Protein AF-A0AAD7W754-F1 (afdb_monomer_lite)

Radius of gyration: 32.71 Å; chains: 1; bounding box: 79×93×92 Å

pLDDT: mean 83.3, std 26.39, range [20.34, 98.81]

Secondary structure (DSSP, 8-state):
--------------------------------------------------------PPP--------TT---------------S-TTSSPPPSSS-S-S-EEE--PBPPPPP-PPPTT--EEETTEEEPPPHHHHHHHHHHHHTTTSGGGG-HHHHHHHHHHHHHHS-HHHHHH---GGGEE-HHHHHHHHHHHHHHHH--HHHHHHHHHHHHHHHHHHSEEEETTEEEEBS--BPPPPEE---SSS-TTTT-EEPPP-GGGPEEE--TTS-PPPPSTT---SEEE--TT--EEEEEE-TTT-PEEEEEB-TTSHHHHHHHHHHHHHHHHHHHHHHHHHHHHHHHTT-S-HHHHHHHHHHHHHHHH---------TTTS-----GGG-BGGGEEEEEEETTEEEEEEEEEE-GGG-EEEEEEE--HHHHHHHHHHSTT--TTSBTTTT--S--

Foldseek 3Di:
DDDDDDDDDDDDDDDDDDDDDDDDDDDDDDDDDDDDDDDDDDDDDDDDDDDDDDDDDDDDDDPDDPPPPDDDDDDDDDPPPPDDPDLVPDDDDPVLFLFPFKAAQAFAFDDDDDADDPVQFKFFQNHTDDFDSQLRVLLLQCLLCVVPPLNVDPLQVVQQLVQSLVSGDPVCNVRVPDPVRIDSPSSNVVVVVVSVVVVVDDPVVVVVVVVVVVVCCVRGQWMQTRNDTFGWAHRYDDAWHFDCAFDVWNRGNHTWDRDAQLQKEAETAPPYDDHDHDPPDHHVYYYHDRSDFFGMWGQIDQQRDIDGTGTDCPDPSNVVVVVVVVVVVVVCVVCVVVVLVVLVVLLPDPDLLSNLVSLLVVCCVPVVWDQFADDDPSSTPDAGTSQQDFQLQWDWDCDDPRAGTWIWGWTQHPSRNTDTDIDRDDPSSSVSLVVLCPPDDRGHGSNNNDHSDD

Structure (mmCIF, N/CA/C/O backbone):
data_AF-A0AAD7W754-F1
#
_entry.id   AF-A0AAD7W754-F1
#
loop_
_atom_site.group_PDB
_atom_site.id
_atom_site.type_symbol
_atom_site.label_atom_id
_atom_site.label_alt_id
_atom_site.label_comp_id
_atom_site.label_asym_id
_atom_site.label_entity_id
_atom_site.label_seq_id
_atom_site.pdbx_PDB_ins_code
_atom_site.Cartn_x
_atom_site.Cartn_y
_atom_site.Cartn_z
_atom_site.occupancy
_atom_site.B_iso_or_equiv
_atom_site.auth_seq_id
_atom_site.auth_comp_id
_atom_site.auth_asym_id
_atom_site.auth_atom_id
_atom_site.pdbx_PDB_model_num
ATOM 1 N N . MET A 1 1 ? 45.290 29.992 62.483 1.00 28.78 1 MET A N 1
ATOM 2 C CA . MET A 1 1 ? 46.307 30.294 61.450 1.00 28.78 1 MET A CA 1
ATOM 3 C C . MET A 1 1 ? 45.578 30.419 60.125 1.00 28.78 1 MET A C 1
ATOM 5 O O . MET A 1 1 ? 44.607 29.706 59.936 1.00 28.78 1 MET A O 1
ATOM 9 N N . ALA A 1 2 ? 45.945 31.436 59.351 1.00 30.83 2 ALA A N 1
ATOM 10 C CA . ALA A 1 2 ? 45.064 32.257 58.517 1.00 30.83 2 ALA A CA 1
ATOM 11 C C . ALA A 1 2 ? 44.615 31.664 57.162 1.00 30.83 2 ALA A C 1
ATOM 13 O O . ALA A 1 2 ? 45.115 30.624 56.741 1.00 30.83 2 ALA A O 1
ATOM 14 N N . SER A 1 3 ? 43.764 32.461 56.491 1.00 28.75 3 SER A N 1
ATOM 15 C CA . SER A 1 3 ? 43.175 32.383 55.133 1.00 28.75 3 SER A CA 1
ATOM 16 C C . SER A 1 3 ? 41.730 31.832 55.140 1.00 28.75 3 SER A C 1
ATOM 18 O O . SER A 1 3 ? 41.484 30.818 55.777 1.00 28.75 3 SER A O 1
ATOM 20 N N . GLU A 1 4 ? 40.686 32.467 54.584 1.00 31.64 4 GLU A N 1
ATOM 21 C CA . GLU A 1 4 ? 40.532 33.605 53.655 1.00 31.64 4 GLU A CA 1
ATOM 22 C C . GLU A 1 4 ? 39.222 34.390 53.964 1.00 31.64 4 GLU A C 1
ATOM 24 O O . GLU A 1 4 ? 38.226 33.811 54.392 1.00 31.64 4 GLU A O 1
ATOM 29 N N . HIS A 1 5 ? 39.233 35.709 53.736 1.00 32.03 5 HIS A N 1
ATOM 30 C CA . HIS A 1 5 ? 38.109 36.676 53.712 1.00 32.03 5 HIS A CA 1
ATOM 31 C C . HIS A 1 5 ? 38.142 37.328 52.307 1.00 32.03 5 HIS A C 1
ATOM 33 O O . HIS A 1 5 ? 39.212 37.336 51.703 1.00 32.03 5 HIS A O 1
ATOM 39 N N . SER A 1 6 ? 37.100 37.863 51.657 1.00 28.36 6 SER A N 1
ATOM 40 C CA . SER A 1 6 ? 35.977 38.755 52.040 1.00 28.36 6 SER A CA 1
ATOM 41 C C . SER A 1 6 ? 35.196 39.039 50.727 1.00 28.36 6 SER A C 1
ATOM 43 O O . SER A 1 6 ? 35.852 39.244 49.709 1.00 28.36 6 SER A O 1
ATOM 45 N N . ASP A 1 7 ? 33.875 38.857 50.605 1.00 31.48 7 ASP A N 1
ATOM 46 C CA . ASP A 1 7 ? 32.713 39.697 51.013 1.00 31.48 7 ASP A CA 1
ATOM 47 C C . ASP A 1 7 ? 32.201 40.725 49.948 1.00 31.48 7 ASP A C 1
ATOM 49 O O . ASP A 1 7 ? 32.975 41.132 49.081 1.00 31.48 7 ASP A O 1
ATOM 53 N N . PRO A 1 8 ? 30.886 41.086 49.951 1.00 52.41 8 PRO A N 1
ATOM 54 C CA . PRO A 1 8 ? 30.031 41.358 48.777 1.00 52.41 8 PRO A CA 1
ATOM 55 C C . PRO A 1 8 ? 29.173 42.659 48.954 1.00 52.41 8 PRO A C 1
ATOM 57 O O . PRO A 1 8 ? 29.642 43.595 49.593 1.00 52.41 8 PRO A O 1
ATOM 60 N N . SER A 1 9 ? 27.894 42.667 48.497 1.00 29.20 9 SER A N 1
ATOM 61 C CA . SER A 1 9 ? 26.749 43.561 48.885 1.00 29.20 9 SER A CA 1
ATOM 62 C C . SER A 1 9 ? 26.555 44.872 48.067 1.00 29.20 9 SER A C 1
ATOM 64 O O . SER A 1 9 ? 27.519 45.357 47.495 1.00 29.20 9 SER A O 1
ATOM 66 N N . GLU A 1 10 ? 25.385 45.526 47.895 1.00 30.89 10 GLU A N 1
ATOM 67 C CA . GLU A 1 10 ? 23.984 45.407 48.371 1.00 30.89 10 GLU A CA 1
ATOM 68 C C . GLU A 1 10 ? 23.071 46.461 47.643 1.00 30.89 10 GLU A C 1
ATOM 70 O O . GLU A 1 10 ? 23.612 47.459 47.182 1.00 30.89 10 GLU A O 1
ATOM 75 N N . LYS A 1 11 ? 21.729 46.229 47.587 1.00 30.34 11 LYS A N 1
ATOM 76 C CA . LYS A 1 11 ? 20.527 47.136 47.765 1.00 30.34 11 LYS A CA 1
ATOM 77 C C . LYS A 1 11 ? 20.462 48.556 47.106 1.00 30.34 11 LYS A C 1
ATOM 79 O O . LYS A 1 11 ? 21.480 49.166 46.857 1.00 30.34 11 LYS A O 1
ATOM 84 N N . GLU A 1 12 ? 19.349 49.258 46.818 1.00 29.12 12 GLU A N 1
ATOM 85 C CA . GLU A 1 12 ? 17.884 49.213 47.046 1.00 29.12 12 GLU A CA 1
ATOM 86 C C . GLU A 1 12 ? 17.192 50.399 46.286 1.00 29.12 12 GLU A C 1
ATOM 88 O O . GLU A 1 12 ? 17.876 51.293 45.798 1.00 29.12 12 GLU A O 1
ATOM 93 N N . HIS A 1 13 ? 15.843 50.442 46.326 1.00 30.73 13 HIS A N 1
ATOM 94 C CA . HIS A 1 13 ? 14.885 51.562 46.087 1.00 30.73 13 HIS A CA 1
ATOM 95 C C . HIS A 1 13 ? 14.537 51.981 44.635 1.00 30.73 13 HIS A C 1
ATOM 97 O O . HIS A 1 13 ? 15.421 52.242 43.834 1.00 30.73 13 HIS A O 1
ATOM 103 N N . ARG A 1 14 ? 13.284 51.939 44.129 1.00 28.69 14 ARG A N 1
ATOM 104 C CA . ARG A 1 14 ? 11.910 52.431 44.472 1.00 28.69 14 ARG A CA 1
ATOM 105 C C . ARG A 1 14 ? 11.545 53.810 43.877 1.00 28.69 14 ARG A C 1
ATOM 107 O O . ARG A 1 14 ? 12.174 54.808 44.189 1.00 28.69 14 ARG A O 1
ATOM 114 N N . ASP A 1 15 ? 10.416 53.775 43.159 1.00 30.27 15 ASP A N 1
ATOM 115 C CA . ASP A 1 15 ? 9.326 54.763 43.053 1.00 30.27 15 ASP A CA 1
ATOM 116 C C . ASP A 1 15 ? 9.286 55.868 41.969 1.00 30.27 15 ASP A C 1
ATOM 118 O O . ASP A 1 15 ? 10.107 56.775 41.924 1.00 30.27 15 ASP A O 1
ATOM 122 N N . GLN A 1 16 ? 8.162 55.783 41.222 1.00 27.72 16 GLN A N 1
ATOM 123 C CA . GLN A 1 16 ? 7.223 56.835 40.771 1.00 27.72 16 GLN A CA 1
ATOM 124 C C . GLN A 1 16 ? 7.671 57.846 39.702 1.00 27.72 16 GLN A C 1
ATOM 126 O O . GLN A 1 16 ? 8.817 58.250 39.640 1.00 27.72 16 GLN A O 1
ATOM 131 N N . GLU A 1 17 ? 6.820 58.449 38.872 1.00 27.89 17 GLU A N 1
ATOM 132 C CA . GLU A 1 17 ? 5.488 58.252 38.269 1.00 27.89 17 GLU A CA 1
ATOM 133 C C . GLU A 1 17 ? 5.251 59.592 37.521 1.00 27.89 17 GLU A C 1
ATOM 135 O O . GLU A 1 17 ? 5.686 60.628 38.017 1.00 27.89 17 GLU A O 1
ATOM 140 N N . ASN A 1 18 ? 4.479 59.604 36.421 1.00 26.38 18 ASN A N 1
ATOM 141 C CA . ASN A 1 18 ? 3.688 60.768 35.956 1.00 26.38 18 ASN A CA 1
ATOM 142 C C . ASN A 1 18 ? 4.430 62.030 35.401 1.00 26.38 18 ASN A C 1
ATOM 144 O O . ASN A 1 18 ? 5.461 62.445 35.892 1.00 26.38 18 ASN A O 1
ATOM 148 N N . VAL A 1 19 ? 3.965 62.812 34.411 1.00 26.48 19 VAL A N 1
ATOM 149 C CA . VAL A 1 19 ? 2.878 62.757 33.417 1.00 26.48 19 VAL A CA 1
ATOM 150 C C . VAL A 1 19 ? 2.969 64.040 32.544 1.00 26.48 19 VAL A C 1
ATOM 152 O O . VAL A 1 19 ? 3.369 65.087 33.039 1.00 26.48 19 VAL A O 1
ATOM 155 N N . LYS A 1 20 ? 2.466 63.964 31.296 1.00 25.84 20 LYS A N 1
ATOM 156 C CA . LYS A 1 20 ? 1.868 65.037 30.446 1.00 25.84 20 LYS A CA 1
ATOM 157 C C . LYS A 1 20 ? 2.718 66.081 29.673 1.00 25.84 20 LYS A C 1
ATOM 159 O O . LYS A 1 20 ? 3.341 66.957 30.248 1.00 25.84 20 LYS A O 1
ATOM 164 N N . GLN A 1 21 ? 2.354 66.128 28.372 1.00 25.88 21 GLN A N 1
ATOM 165 C CA . GLN A 1 21 ? 1.977 67.310 27.550 1.00 25.88 21 GLN A CA 1
ATOM 166 C C . GLN A 1 21 ? 3.129 68.203 27.031 1.00 25.88 21 GLN A C 1
ATOM 168 O O . GLN A 1 21 ? 4.098 68.414 27.729 1.00 25.88 21 GLN A O 1
ATOM 173 N N . LYS A 1 22 ? 3.109 68.815 25.833 1.00 25.50 22 LYS A N 1
ATOM 174 C CA . LYS A 1 22 ? 2.045 69.159 24.867 1.00 25.50 22 LYS A CA 1
ATOM 175 C C . LYS A 1 22 ? 2.683 69.831 23.622 1.00 25.50 22 LYS A C 1
ATOM 177 O O . LYS A 1 22 ? 3.711 70.471 23.782 1.00 25.50 22 LYS A O 1
ATOM 182 N N . TYR A 1 23 ? 1.949 69.822 22.494 1.00 25.02 23 TYR A N 1
ATOM 183 C CA . TYR A 1 23 ? 2.017 70.728 21.313 1.00 25.02 23 TYR A CA 1
ATOM 184 C C . TYR A 1 23 ? 3.307 70.714 20.457 1.00 25.02 23 TYR A C 1
ATOM 186 O O . TYR A 1 23 ? 4.399 70.598 20.976 1.00 25.02 23 TYR A O 1
ATOM 194 N N . GLY A 1 24 ? 3.299 70.846 19.128 1.00 23.23 24 GLY A N 1
ATOM 195 C CA . GLY A 1 24 ? 2.247 71.130 18.151 1.00 23.23 24 GLY A CA 1
ATOM 196 C C . GLY A 1 24 ? 2.844 71.915 16.967 1.00 23.23 24 GLY A C 1
ATOM 197 O O . GLY A 1 24 ? 3.435 72.954 17.200 1.00 23.23 24 GLY A O 1
ATOM 198 N N . MET A 1 25 ? 2.639 71.400 15.743 1.00 22.92 25 MET A N 1
ATOM 199 C CA . MET A 1 25 ? 2.654 72.058 14.414 1.00 22.92 25 MET A CA 1
ATOM 200 C C . MET A 1 25 ? 3.862 72.905 13.967 1.00 22.92 25 MET A C 1
ATOM 202 O O . MET A 1 25 ? 4.096 73.972 14.507 1.00 22.92 25 MET A O 1
ATOM 206 N N . ASP A 1 26 ? 4.431 72.560 12.801 1.00 25.80 26 ASP A N 1
ATOM 207 C CA . ASP A 1 26 ? 4.403 73.513 11.680 1.00 25.80 26 ASP A CA 1
ATOM 208 C C . ASP A 1 26 ? 4.514 72.863 10.289 1.00 25.80 26 ASP A C 1
ATOM 210 O O . ASP A 1 26 ? 5.130 71.814 10.100 1.00 25.80 26 ASP A O 1
ATOM 214 N N . ARG A 1 27 ? 3.823 73.476 9.321 1.00 24.89 27 ARG A N 1
ATOM 215 C CA . ARG A 1 27 ? 3.699 73.066 7.910 1.00 24.89 27 ARG A CA 1
ATOM 216 C C . ARG A 1 27 ? 4.703 73.846 7.060 1.00 24.89 27 ARG A C 1
ATOM 218 O O . ARG A 1 27 ? 4.808 75.043 7.261 1.00 24.89 27 ARG A O 1
ATOM 225 N N . HIS A 1 28 ? 5.247 73.248 5.995 1.00 29.14 28 HIS A N 1
ATOM 226 C CA . HIS A 1 28 ? 5.375 73.936 4.698 1.00 29.14 28 HIS A CA 1
ATOM 227 C C . HIS A 1 28 ? 5.599 72.957 3.526 1.00 29.14 28 HIS A C 1
ATOM 229 O O . HIS A 1 28 ? 6.375 72.011 3.614 1.00 29.14 28 HIS A O 1
ATOM 235 N N . LYS A 1 29 ? 4.856 73.201 2.437 1.00 25.58 29 LYS A N 1
ATOM 236 C CA . LYS A 1 29 ? 4.957 72.592 1.095 1.00 25.58 29 LYS A CA 1
ATOM 237 C C . LYS A 1 29 ? 6.200 73.130 0.364 1.00 25.58 29 LYS A C 1
ATOM 239 O O . LYS A 1 29 ? 6.447 74.323 0.495 1.00 25.58 29 LYS A O 1
ATOM 244 N N . ASP A 1 30 ? 6.883 72.338 -0.472 1.00 27.11 30 ASP A N 1
ATOM 245 C CA . ASP A 1 30 ? 6.659 72.289 -1.935 1.00 27.11 30 ASP A CA 1
ATOM 246 C C . ASP A 1 30 ? 7.651 71.364 -2.692 1.00 27.11 30 ASP A C 1
ATOM 248 O O . ASP A 1 30 ? 8.813 71.243 -2.319 1.00 27.11 30 ASP A O 1
ATOM 252 N N . LYS A 1 31 ? 7.163 70.825 -3.822 1.00 25.47 31 LYS A N 1
ATOM 253 C CA . LYS A 1 31 ? 7.868 70.381 -5.053 1.00 25.47 31 LYS A CA 1
ATOM 254 C C . LYS A 1 31 ? 8.676 69.059 -5.137 1.00 25.47 31 LYS A C 1
ATOM 256 O O . LYS A 1 31 ? 9.859 68.977 -4.848 1.00 25.47 31 LYS A O 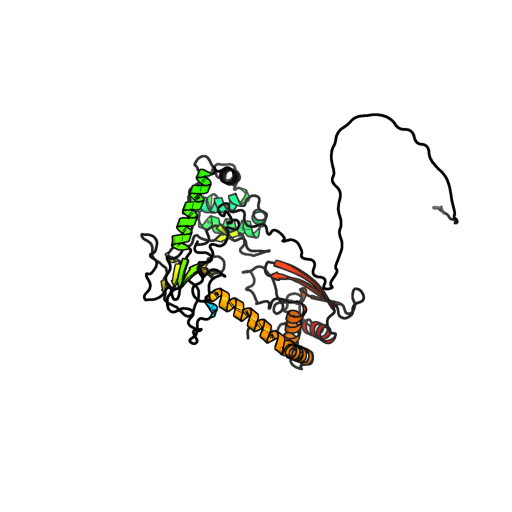1
ATOM 261 N N . ASP A 1 32 ? 8.009 68.130 -5.834 1.00 27.14 32 ASP A N 1
ATOM 262 C CA . ASP A 1 32 ? 8.415 67.457 -7.087 1.00 27.14 32 ASP A CA 1
ATOM 263 C C . ASP A 1 32 ? 9.186 66.114 -7.112 1.00 27.14 32 ASP A C 1
ATOM 265 O O . ASP A 1 32 ? 10.299 65.964 -6.624 1.00 27.14 32 ASP A O 1
ATOM 269 N N . LYS A 1 33 ? 8.592 65.203 -7.909 1.00 26.17 33 LYS A N 1
ATOM 270 C CA . LYS A 1 33 ? 9.151 64.051 -8.653 1.00 26.17 33 LYS A CA 1
ATOM 271 C C . LYS A 1 33 ? 9.626 62.802 -7.887 1.00 26.17 33 LYS A C 1
ATOM 273 O O . LYS A 1 33 ? 10.793 62.688 -7.536 1.00 26.17 33 LYS A O 1
ATOM 278 N N . ARG A 1 34 ? 8.796 61.743 -7.918 1.00 27.66 34 ARG A N 1
ATOM 279 C CA . ARG A 1 34 ? 9.087 60.461 -8.619 1.00 27.66 34 ARG A CA 1
ATOM 280 C C . ARG A 1 34 ? 7.912 59.469 -8.517 1.00 27.66 34 ARG A C 1
ATOM 282 O O . ARG A 1 34 ? 7.391 59.219 -7.438 1.00 27.66 34 ARG A O 1
ATOM 289 N N . LYS A 1 35 ? 7.513 58.936 -9.679 1.00 25.88 35 LYS A N 1
ATOM 290 C CA . LYS A 1 35 ? 6.505 57.881 -9.906 1.00 25.88 35 LYS A CA 1
ATOM 291 C C . LYS A 1 35 ? 6.953 56.563 -9.260 1.00 25.88 35 LYS A C 1
ATOM 293 O O . LYS A 1 35 ? 8.086 56.149 -9.471 1.00 25.88 35 LYS A O 1
ATOM 298 N N . GLU A 1 36 ? 6.155 56.059 -8.321 1.00 25.77 36 GLU A N 1
ATOM 299 C CA . GLU A 1 36 ? 5.242 54.898 -8.429 1.00 25.77 36 GLU A CA 1
ATOM 300 C C . GLU A 1 36 ? 5.911 53.511 -8.372 1.00 25.77 36 GLU A C 1
ATOM 302 O O . GLU A 1 36 ? 6.136 52.873 -9.394 1.00 25.77 36 GLU A O 1
ATOM 307 N N . GLU A 1 37 ? 6.059 52.994 -7.147 1.00 24.06 37 GLU A N 1
ATOM 308 C CA . GLU A 1 37 ? 5.815 51.581 -6.828 1.00 24.06 37 GLU A CA 1
ATOM 309 C C . GLU A 1 37 ? 4.551 51.516 -5.953 1.00 24.06 37 GLU A C 1
ATOM 311 O O . GLU A 1 37 ? 4.527 51.982 -4.813 1.00 24.06 37 GLU A O 1
ATOM 316 N N . LYS A 1 38 ? 3.450 51.010 -6.523 1.00 24.89 38 LYS A N 1
ATOM 317 C CA . LYS A 1 38 ? 2.156 50.846 -5.846 1.00 24.89 38 LYS A CA 1
ATOM 318 C C . LYS A 1 38 ? 2.087 49.473 -5.180 1.00 24.89 38 LYS A C 1
ATOM 320 O O . LYS A 1 38 ? 1.789 48.471 -5.822 1.00 24.89 38 LYS A O 1
ATOM 325 N N . ILE A 1 39 ? 2.286 49.477 -3.867 1.00 23.58 39 ILE A N 1
ATOM 326 C CA . ILE A 1 39 ? 1.675 48.533 -2.926 1.00 23.58 39 ILE A CA 1
ATOM 327 C C . ILE A 1 39 ? 0.186 48.898 -2.847 1.00 23.58 39 ILE A C 1
ATOM 329 O O . ILE A 1 39 ? -0.136 50.069 -2.633 1.00 23.58 39 ILE A O 1
ATOM 333 N N . TRP A 1 40 ? -0.725 47.934 -3.036 1.00 22.23 40 TRP A N 1
ATOM 334 C CA . TRP A 1 40 ? -2.158 48.176 -2.847 1.00 22.23 40 TRP A CA 1
ATOM 335 C C . TRP A 1 40 ? -2.745 47.395 -1.675 1.00 22.23 40 TRP A C 1
ATOM 337 O O . TRP A 1 40 ? -2.590 46.184 -1.532 1.00 22.23 40 TRP A O 1
ATOM 347 N N . SER A 1 41 ? -3.389 48.215 -0.854 1.00 21.36 41 SER A N 1
ATOM 348 C CA . SER A 1 41 ? -4.115 48.022 0.385 1.00 21.36 41 SER A CA 1
ATOM 349 C C . SER A 1 41 ? -5.222 46.969 0.337 1.00 21.36 41 SER A C 1
ATOM 351 O O . SER A 1 41 ? -5.892 46.772 -0.673 1.00 21.36 41 SER A O 1
ATOM 353 N N . TYR A 1 42 ? -5.458 46.405 1.520 1.00 20.34 42 TYR A N 1
ATOM 354 C CA . TYR A 1 42 ? -6.714 45.820 1.983 1.00 20.34 42 TYR A CA 1
ATOM 355 C C . TYR A 1 42 ? -7.941 46.669 1.614 1.00 20.34 42 TYR A C 1
ATOM 357 O O . TYR A 1 42 ? -7.912 47.890 1.775 1.00 20.34 42 TYR A O 1
ATOM 365 N N . ASP A 1 43 ? -9.048 46.001 1.283 1.00 23.55 43 ASP A N 1
ATOM 366 C CA . ASP A 1 43 ? -10.387 46.504 1.586 1.00 23.55 43 ASP A CA 1
ATOM 367 C C . ASP A 1 43 ? -11.225 45.384 2.223 1.00 23.55 43 ASP A C 1
ATOM 369 O O . ASP A 1 43 ? -11.164 44.216 1.831 1.00 23.55 43 ASP A O 1
ATOM 373 N N . SER A 1 44 ? -11.954 45.750 3.271 1.00 24.59 44 SER A N 1
ATOM 374 C CA . SER A 1 44 ? -12.635 44.872 4.217 1.00 24.59 44 SER A CA 1
ATOM 375 C C . SER A 1 44 ? -14.121 45.216 4.231 1.00 24.59 44 SER A C 1
ATOM 377 O O . SER A 1 44 ? -14.481 46.349 4.540 1.00 24.59 44 SER A O 1
ATOM 379 N N . LYS A 1 45 ? -15.004 44.242 3.965 1.00 25.75 45 LYS A N 1
ATOM 380 C CA . LYS A 1 45 ? -16.446 44.328 4.284 1.00 25.75 45 LYS A CA 1
ATOM 381 C C . LYS A 1 45 ? -17.008 43.000 4.822 1.00 25.75 45 LYS 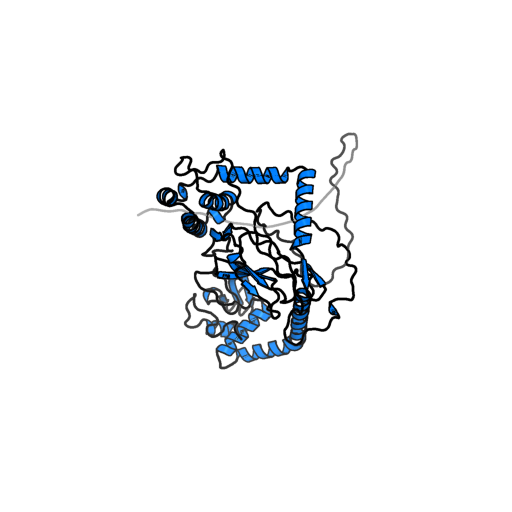A C 1
ATOM 383 O O . LYS A 1 45 ? -17.503 42.157 4.090 1.00 25.75 45 LYS A O 1
ATOM 388 N N . LEU A 1 46 ? -16.861 42.867 6.140 1.00 24.23 46 LEU A N 1
ATOM 389 C CA . LEU A 1 46 ? -17.766 42.380 7.202 1.00 24.23 46 LEU A CA 1
ATOM 390 C C . LEU A 1 46 ? -19.037 41.524 6.929 1.00 24.23 46 LEU A C 1
ATOM 392 O O . LEU A 1 46 ? -19.919 41.894 6.159 1.00 24.23 46 LEU A O 1
ATOM 396 N N . LYS A 1 47 ? -19.191 40.564 7.873 1.00 24.22 47 LYS A N 1
ATOM 397 C CA . LYS A 1 47 ? -20.360 39.793 8.389 1.00 24.22 47 LYS A CA 1
ATOM 398 C C . LYS A 1 47 ? -20.697 38.492 7.641 1.00 24.22 47 LYS A C 1
ATOM 400 O O . LYS A 1 47 ? -20.946 38.501 6.450 1.00 24.22 47 LYS A O 1
ATOM 405 N N . LYS A 1 48 ? -20.791 37.325 8.295 1.00 23.80 48 LYS A N 1
ATOM 406 C CA . LYS A 1 48 ? -21.447 37.027 9.584 1.00 23.80 48 LYS A CA 1
ATOM 407 C C . LYS A 1 48 ? -20.882 35.719 10.176 1.00 23.80 48 LYS A C 1
ATOM 409 O O . LYS A 1 48 ? -20.798 34.718 9.468 1.00 23.80 48 LYS A O 1
ATOM 414 N N . GLU A 1 49 ? -20.533 35.733 11.457 1.00 27.11 49 GLU A N 1
ATOM 415 C CA . GLU A 1 49 ? -20.170 34.546 12.237 1.00 27.11 49 GLU A CA 1
ATOM 416 C C . GLU A 1 49 ? -21.363 33.588 12.379 1.00 27.11 49 GLU A C 1
ATOM 418 O O . GLU A 1 49 ? -22.498 34.017 12.610 1.00 27.11 49 GLU A O 1
ATOM 423 N N . LYS A 1 50 ? -21.085 32.285 12.270 1.00 28.05 50 LYS A N 1
ATOM 424 C CA . LYS A 1 50 ? -21.861 31.210 12.894 1.00 28.05 50 LYS A CA 1
ATOM 425 C C . LYS A 1 50 ? -20.904 30.138 13.408 1.00 28.05 50 LYS A C 1
ATOM 427 O O . LYS A 1 50 ? -20.008 29.697 12.691 1.00 28.05 50 LYS A O 1
ATOM 432 N N . GLU A 1 51 ? -21.139 29.765 14.658 1.00 29.08 51 GLU A N 1
ATOM 433 C CA . GLU A 1 51 ? -20.471 28.740 15.451 1.00 29.08 51 GLU A CA 1
ATOM 434 C C . GLU A 1 51 ? -20.363 27.391 14.730 1.00 29.08 51 GLU A C 1
ATOM 436 O O . GLU A 1 51 ? -21.358 26.835 14.261 1.00 29.08 51 GLU A O 1
ATOM 441 N N . ASN A 1 52 ? -19.132 26.883 14.656 1.00 26.55 52 ASN A N 1
ATOM 442 C CA . ASN A 1 52 ? -18.705 25.510 14.959 1.00 26.55 52 ASN A CA 1
ATOM 443 C C . ASN A 1 52 ? -17.300 25.329 14.370 1.00 26.55 52 ASN A C 1
ATOM 445 O O . ASN A 1 52 ? -17.120 25.177 13.161 1.00 26.55 52 ASN A O 1
ATOM 449 N N . GLY A 1 53 ? -16.297 25.417 15.245 1.00 30.56 53 GLY A N 1
ATOM 450 C CA . GLY A 1 53 ? -14.879 25.478 14.908 1.00 30.56 53 GLY A CA 1
ATOM 451 C C . GLY A 1 53 ? -14.333 24.214 14.245 1.00 30.56 53 GLY A C 1
ATOM 452 O O . GLY A 1 53 ? -13.839 23.318 14.917 1.00 30.56 53 GLY A O 1
ATOM 453 N N . PHE A 1 54 ? -14.332 24.202 12.914 1.00 26.41 54 PHE A N 1
ATOM 454 C CA . PHE A 1 54 ? -13.395 23.424 12.106 1.00 26.41 54 PHE A CA 1
ATOM 455 C C . PHE A 1 54 ? -12.811 24.336 11.026 1.00 26.41 54 PHE A C 1
ATOM 457 O O . PHE A 1 54 ? -13.414 24.555 9.973 1.00 26.41 54 PHE A O 1
ATOM 464 N N . ALA A 1 55 ? -11.625 24.885 11.290 1.00 28.16 55 ALA A N 1
ATOM 465 C CA . ALA A 1 55 ? -10.833 25.543 10.263 1.00 28.16 55 ALA A CA 1
ATOM 466 C C . ALA A 1 55 ? -10.379 24.490 9.237 1.00 28.16 55 ALA A C 1
ATOM 468 O O . ALA A 1 55 ? -9.780 23.473 9.589 1.00 28.16 55 ALA A O 1
ATOM 469 N N . ARG A 1 56 ? -10.683 24.721 7.954 1.00 26.47 56 ARG A N 1
ATOM 470 C CA . ARG A 1 56 ? -10.143 23.922 6.849 1.00 26.47 56 ARG A CA 1
ATOM 471 C C . ARG A 1 56 ? -8.637 24.163 6.772 1.00 26.47 56 ARG A C 1
ATOM 473 O O . ARG A 1 56 ? -8.214 25.242 6.367 1.00 26.47 56 ARG A O 1
ATOM 480 N N . LEU A 1 57 ? -7.843 23.159 7.130 1.00 31.31 57 LEU A N 1
ATOM 481 C CA . LEU A 1 57 ? -6.421 23.138 6.799 1.00 31.31 57 LEU A CA 1
ATOM 482 C C . LEU A 1 57 ? -6.262 23.074 5.265 1.00 31.31 57 LEU A C 1
ATOM 484 O O . LEU A 1 57 ? -7.003 22.327 4.613 1.00 31.31 57 LEU A O 1
ATOM 488 N N . PRO A 1 58 ? -5.334 23.841 4.665 1.00 27.94 58 PRO A N 1
ATOM 489 C CA . PRO A 1 58 ? -5.021 23.705 3.249 1.00 27.94 58 PRO A CA 1
ATOM 490 C C . PRO A 1 58 ? -4.453 22.301 2.971 1.00 27.94 58 PRO A C 1
ATOM 492 O O . PRO A 1 58 ? -3.843 21.702 3.860 1.00 27.94 58 PRO A O 1
ATOM 495 N N . PRO A 1 59 ? -4.638 21.743 1.760 1.00 26.33 59 PRO A N 1
ATOM 496 C CA . PRO A 1 59 ? -4.157 20.404 1.451 1.00 26.33 59 PRO A CA 1
ATOM 497 C C . PRO A 1 59 ? -2.634 20.356 1.585 1.00 26.33 59 PRO A C 1
ATOM 499 O O . PRO A 1 59 ? -1.919 21.028 0.838 1.00 26.33 59 PRO A O 1
ATOM 502 N N . VAL A 1 60 ? -2.141 19.539 2.514 1.00 24.94 60 VAL A N 1
ATOM 503 C CA . VAL A 1 60 ? -0.740 19.116 2.540 1.00 24.94 60 VAL A CA 1
ATOM 504 C C . VAL A 1 60 ? -0.496 18.356 1.240 1.00 24.94 60 VAL A C 1
ATOM 506 O O . VAL A 1 60 ? -1.088 17.301 1.004 1.00 24.94 60 VAL A O 1
ATOM 509 N N . LYS A 1 61 ? 0.332 18.924 0.359 1.00 26.75 61 LYS A N 1
ATOM 510 C CA . LYS A 1 61 ? 0.855 18.218 -0.810 1.00 26.75 61 LYS A CA 1
ATOM 511 C C . LYS A 1 61 ? 1.683 17.045 -0.294 1.00 26.75 61 LYS A C 1
ATOM 513 O O . LYS A 1 61 ? 2.802 17.235 0.163 1.00 26.75 61 LYS A O 1
ATOM 518 N N . SER A 1 62 ? 1.128 15.842 -0.366 1.00 26.28 62 SER A N 1
ATOM 519 C CA . SER A 1 62 ? 1.930 14.625 -0.358 1.00 26.28 62 SER A CA 1
ATOM 520 C C . SER A 1 62 ? 2.870 14.682 -1.560 1.00 26.28 62 SER A C 1
ATOM 522 O O . SER A 1 62 ? 2.390 14.862 -2.685 1.00 26.28 62 SER A O 1
ATOM 524 N N . GLU A 1 63 ? 4.173 14.545 -1.333 1.00 25.59 63 GLU A N 1
ATOM 525 C CA . GLU A 1 63 ? 5.153 14.309 -2.391 1.00 25.59 63 GLU A CA 1
ATOM 526 C C . GLU A 1 63 ? 4.781 13.008 -3.107 1.00 25.59 63 GLU A C 1
ATOM 528 O O . GLU A 1 63 ? 5.006 11.900 -2.627 1.00 25.59 63 GLU A O 1
ATOM 533 N N . LEU A 1 64 ? 4.081 13.168 -4.227 1.00 28.34 64 LEU A N 1
ATOM 534 C CA . LEU A 1 64 ? 3.797 12.102 -5.166 1.00 28.34 64 LEU A CA 1
ATOM 535 C C . LEU A 1 64 ? 5.087 11.794 -5.916 1.00 28.34 64 LEU A C 1
ATOM 537 O O . LEU A 1 64 ? 5.748 12.696 -6.429 1.00 28.34 64 LEU A O 1
ATOM 541 N N . ASP A 1 65 ? 5.390 10.505 -5.970 1.00 33.41 65 ASP A N 1
ATOM 542 C CA . ASP A 1 65 ? 6.474 9.888 -6.716 1.00 33.41 65 ASP A CA 1
ATOM 543 C C . ASP A 1 65 ? 6.680 10.553 -8.080 1.00 33.41 65 ASP A C 1
ATOM 545 O O . ASP A 1 65 ? 5.853 10.444 -8.987 1.00 33.41 65 ASP A O 1
ATOM 549 N N . ASN A 1 66 ? 7.810 11.244 -8.225 1.00 29.30 66 ASN A N 1
ATOM 550 C CA . ASN A 1 66 ? 8.262 11.817 -9.486 1.00 29.30 66 ASN A CA 1
ATOM 551 C C . ASN A 1 66 ? 8.900 10.726 -10.366 1.00 29.30 66 ASN A C 1
ATOM 553 O O . ASN A 1 66 ? 10.026 10.861 -10.837 1.00 29.30 66 ASN A O 1
ATOM 557 N N . ASP A 1 67 ? 8.170 9.633 -10.590 1.00 31.39 67 ASP A N 1
ATOM 558 C CA . ASP A 1 67 ? 8.444 8.716 -11.689 1.00 31.39 67 ASP A CA 1
ATOM 559 C C . ASP A 1 67 ? 7.790 9.327 -12.931 1.00 31.39 67 ASP A C 1
ATOM 561 O O . ASP A 1 67 ? 6.573 9.275 -13.116 1.00 31.39 67 ASP A O 1
ATOM 565 N N . GLY A 1 68 ? 8.611 9.987 -13.751 1.00 33.84 68 GLY A N 1
ATOM 566 C CA . GLY A 1 68 ? 8.228 10.845 -14.879 1.00 33.84 68 GLY A CA 1
ATOM 567 C C . GLY A 1 68 ? 7.526 10.173 -16.069 1.00 33.84 68 GLY A C 1
ATOM 568 O O . GLY A 1 68 ? 7.870 10.474 -17.208 1.00 33.84 68 GLY A O 1
ATOM 569 N N . PHE A 1 69 ? 6.534 9.316 -15.822 1.00 36.78 69 PHE A N 1
ATOM 570 C CA . PHE A 1 69 ? 5.616 8.738 -16.811 1.00 36.78 69 PHE A CA 1
ATOM 571 C C . PHE A 1 69 ? 4.149 9.155 -16.625 1.00 36.78 69 PHE A C 1
ATOM 573 O O . PHE A 1 69 ? 3.286 8.729 -17.390 1.00 36.78 69 PHE A O 1
ATOM 580 N N . TYR A 1 70 ? 3.843 10.017 -15.654 1.00 34.59 70 TYR A N 1
ATOM 581 C CA . TYR A 1 70 ? 2.465 10.384 -15.339 1.00 34.59 70 TYR A CA 1
ATOM 582 C C . TYR A 1 70 ? 2.236 11.889 -15.474 1.00 34.59 70 TYR A C 1
ATOM 584 O O . TYR A 1 70 ? 2.409 12.664 -14.537 1.00 34.59 70 TYR A O 1
ATOM 592 N N . LEU A 1 71 ? 1.772 12.309 -16.652 1.00 31.56 71 LEU A N 1
ATOM 593 C CA . LEU A 1 71 ? 1.003 13.546 -16.753 1.00 31.56 71 LEU A CA 1
ATOM 594 C C . LEU A 1 71 ? -0.354 13.289 -16.091 1.00 31.56 71 LEU A C 1
ATOM 596 O O . LEU A 1 71 ? -1.194 12.571 -16.629 1.00 31.56 71 LEU A O 1
ATOM 600 N N . SER A 1 72 ? -0.552 13.852 -14.900 1.00 31.73 72 SER A N 1
ATOM 601 C CA . SER A 1 72 ? -1.862 13.896 -14.249 1.00 31.73 72 SER A CA 1
ATOM 602 C C . SER A 1 72 ? -2.830 14.686 -15.144 1.00 31.73 72 SER A C 1
ATOM 604 O O . SER A 1 72 ? -2.529 15.845 -15.458 1.00 31.73 72 SER A O 1
ATOM 606 N N . PRO A 1 73 ? -3.962 14.113 -15.598 1.00 35.75 73 PRO A N 1
ATOM 607 C CA . PRO A 1 73 ? -4.926 14.855 -16.396 1.00 35.75 73 PRO A CA 1
ATOM 608 C C . PRO A 1 73 ? -5.498 16.009 -15.568 1.00 35.75 73 PRO A C 1
ATOM 610 O O . PRO A 1 73 ? -6.264 15.809 -14.622 1.00 35.75 73 PRO A O 1
ATOM 613 N N . LYS A 1 74 ? -5.108 17.242 -15.912 1.00 33.75 74 LYS A N 1
ATOM 614 C CA . LYS A 1 74 ? -5.809 18.442 -15.448 1.00 33.75 74 LYS A CA 1
ATOM 615 C C . LYS A 1 74 ? -7.267 18.321 -15.883 1.00 33.75 74 LYS A C 1
ATOM 617 O O . LYS A 1 74 ? -7.524 17.953 -17.022 1.00 33.75 74 LYS A O 1
ATOM 622 N N . HIS A 1 75 ? -8.167 18.624 -14.947 1.00 37.91 75 HIS A N 1
ATOM 623 C CA . HIS A 1 75 ? -9.625 18.645 -15.079 1.00 37.91 75 HIS A CA 1
ATOM 624 C C . HIS A 1 75 ? -10.090 18.988 -16.501 1.00 37.91 75 HIS A C 1
ATOM 626 O O . HIS A 1 75 ? -10.204 20.158 -16.867 1.00 37.91 75 HIS A O 1
ATOM 632 N N . GLU A 1 76 ? -10.379 17.959 -17.289 1.00 35.09 76 GLU A N 1
ATOM 633 C CA . GLU A 1 76 ? -11.096 18.108 -18.543 1.00 35.09 76 GLU A CA 1
ATOM 634 C C . GLU A 1 76 ? -12.585 18.073 -18.202 1.00 35.09 76 GLU A C 1
ATOM 636 O O . GLU A 1 76 ? -13.053 17.194 -17.469 1.00 35.09 76 GLU A O 1
ATOM 641 N N . LYS A 1 77 ? -13.301 19.113 -18.646 1.00 34.41 77 LYS A N 1
ATOM 642 C CA . LYS A 1 77 ? -14.741 19.290 -18.442 1.00 34.41 77 LYS A CA 1
ATOM 643 C C . LYS A 1 77 ? -15.449 17.977 -18.746 1.00 34.41 77 LYS A C 1
ATOM 645 O O . LYS A 1 77 ? -15.253 17.406 -19.814 1.00 34.41 77 LYS A O 1
ATOM 650 N N . SER A 1 78 ? -16.280 17.535 -17.804 1.00 36.62 78 SER A N 1
ATOM 651 C CA . SER A 1 78 ? -17.136 16.367 -17.962 1.00 36.62 78 SER A CA 1
ATOM 652 C C . SER A 1 78 ? -17.806 16.404 -19.335 1.00 36.62 78 SER A C 1
ATOM 654 O O . SER A 1 78 ? -18.656 17.265 -19.581 1.00 36.62 78 SER A O 1
ATOM 656 N N . LEU A 1 79 ? -17.456 15.462 -20.208 1.00 39.50 79 LEU A N 1
ATOM 657 C CA . LEU A 1 79 ? -18.383 15.005 -21.231 1.00 39.50 79 LEU A CA 1
ATOM 658 C C . LEU A 1 79 ? -19.647 14.614 -20.464 1.00 39.50 79 LEU A C 1
ATOM 660 O O . LEU A 1 79 ? -19.642 13.650 -19.695 1.00 39.50 79 LEU A O 1
ATOM 664 N N . ARG A 1 80 ? -20.685 15.453 -20.553 1.00 35.66 80 ARG A N 1
ATOM 665 C CA . ARG A 1 80 ? -22.006 15.143 -20.013 1.00 35.66 80 ARG A CA 1
ATOM 666 C C . ARG A 1 80 ? -22.404 13.813 -20.647 1.00 35.66 80 ARG A C 1
ATOM 668 O O . ARG A 1 80 ? -22.651 13.769 -21.846 1.00 35.66 80 ARG A O 1
ATOM 675 N N . ARG A 1 81 ? -22.414 12.740 -19.847 1.00 46.44 81 ARG A N 1
ATOM 676 C CA . ARG A 1 81 ? -23.105 11.495 -20.193 1.00 46.44 81 ARG A CA 1
ATOM 677 C C . ARG A 1 81 ? -24.519 11.894 -20.619 1.00 46.44 81 ARG A C 1
ATOM 679 O O . ARG A 1 81 ? -25.201 12.578 -19.852 1.00 46.44 81 ARG A O 1
ATOM 686 N N . GLU A 1 82 ? -24.963 11.454 -21.790 1.00 41.06 82 GLU A N 1
ATOM 687 C CA . GLU A 1 82 ? -26.384 11.174 -21.977 1.00 41.06 82 GLU A CA 1
ATOM 688 C C . GLU A 1 82 ? -26.715 10.097 -20.940 1.00 41.06 82 GLU A C 1
ATOM 690 O O . GLU A 1 82 ? -26.386 8.924 -21.108 1.00 41.06 82 GLU A O 1
ATOM 695 N N . ARG A 1 83 ? -27.210 10.522 -19.772 1.00 43.97 83 ARG A N 1
ATOM 696 C CA . ARG A 1 83 ? -27.702 9.610 -18.742 1.00 43.97 83 ARG A CA 1
ATOM 697 C C . ARG A 1 83 ? -28.947 8.940 -19.313 1.00 43.97 83 ARG A C 1
ATOM 699 O O . ARG A 1 83 ? -30.047 9.474 -19.200 1.00 43.97 83 ARG A O 1
ATOM 706 N N . GLY A 1 84 ? -28.768 7.773 -19.929 1.00 46.53 84 GLY A N 1
ATOM 707 C CA . GLY A 1 84 ? -29.808 6.750 -19.891 1.00 46.53 84 GLY A CA 1
ATOM 708 C C . GLY A 1 84 ? -30.194 6.502 -18.428 1.00 46.53 84 GLY A C 1
ATOM 709 O O . GLY A 1 84 ? -29.346 6.698 -17.557 1.00 46.53 84 GLY A O 1
ATOM 710 N N . LYS A 1 85 ? -31.477 6.186 -18.192 1.00 48.31 85 LYS A N 1
ATOM 711 C CA . LYS A 1 85 ? -32.141 5.909 -16.897 1.00 48.31 85 LYS A CA 1
ATOM 712 C C . LYS A 1 85 ? -31.173 5.709 -15.728 1.00 48.31 85 LYS A C 1
ATOM 714 O O . LYS A 1 85 ? -30.309 4.842 -15.802 1.00 48.31 85 LYS A O 1
ATOM 719 N N . ASP A 1 86 ? -31.332 6.508 -14.673 1.00 60.66 86 ASP A N 1
ATOM 720 C CA . ASP A 1 86 ? -30.440 6.529 -13.515 1.00 60.66 86 ASP A CA 1
ATOM 721 C C . ASP A 1 86 ? -30.117 5.099 -13.036 1.00 60.66 86 ASP A C 1
ATOM 723 O O . ASP A 1 86 ? -30.963 4.427 -12.461 1.00 60.66 86 ASP A O 1
ATOM 727 N N . GLU A 1 87 ? -28.873 4.647 -13.251 1.00 59.22 87 GLU A N 1
ATOM 728 C CA . GLU A 1 87 ? -28.342 3.301 -12.924 1.00 59.22 87 GLU A CA 1
ATOM 729 C C . GLU A 1 87 ? -28.601 2.856 -11.462 1.00 59.22 87 GLU A C 1
ATOM 731 O O . GLU A 1 87 ? -28.418 1.695 -11.106 1.00 59.22 87 GLU A O 1
ATOM 736 N N . TRP A 1 88 ? -29.013 3.787 -10.599 1.00 63.94 88 TRP A N 1
ATOM 737 C CA . TRP A 1 88 ? -29.388 3.583 -9.198 1.00 63.94 88 TRP A CA 1
ATOM 738 C C . TRP A 1 88 ? -30.820 3.069 -9.001 1.00 63.94 88 TRP A C 1
ATOM 740 O O . TRP A 1 88 ? -31.147 2.619 -7.904 1.00 63.94 88 TRP A O 1
ATOM 750 N N . GLU A 1 89 ? -31.666 3.166 -10.027 1.00 67.12 89 GLU A N 1
ATOM 751 C CA . GLU A 1 89 ? -33.045 2.663 -10.041 1.00 67.12 89 GLU A CA 1
ATOM 752 C C . GLU A 1 89 ? -33.126 1.190 -10.470 1.00 67.12 89 GLU A C 1
ATOM 754 O O . GLU A 1 89 ? -34.180 0.569 -10.349 1.00 67.12 89 GLU A O 1
ATOM 759 N N . GLU A 1 90 ? -32.024 0.612 -10.960 1.00 73.44 90 GLU A N 1
ATOM 760 C CA . GLU A 1 90 ? -31.970 -0.798 -11.342 1.00 73.44 90 GLU A CA 1
ATOM 761 C C . GLU A 1 90 ? -32.077 -1.725 -10.122 1.00 73.44 90 GLU A C 1
ATOM 763 O O . GLU A 1 90 ? -31.479 -1.492 -9.065 1.00 73.44 90 GLU A O 1
ATOM 768 N N . GLU A 1 91 ? -32.818 -2.825 -10.281 1.00 72.94 91 GLU A N 1
ATOM 769 C CA . GLU A 1 91 ? -32.953 -3.829 -9.230 1.00 72.94 91 GLU A CA 1
ATOM 770 C C . GLU A 1 91 ? -31.621 -4.516 -8.912 1.00 72.94 91 GLU A C 1
ATOM 772 O O . GLU A 1 91 ? -30.801 -4.846 -9.774 1.00 72.94 91 GLU A O 1
ATOM 777 N N . ARG A 1 92 ? -31.422 -4.771 -7.619 1.00 72.06 92 ARG A N 1
ATOM 778 C CA . ARG A 1 92 ? -30.229 -5.435 -7.097 1.00 72.06 92 ARG A CA 1
ATOM 779 C C . ARG A 1 92 ? -30.285 -6.934 -7.332 1.00 72.06 92 ARG A C 1
ATOM 781 O O . ARG A 1 92 ? -31.312 -7.570 -7.113 1.00 72.06 92 ARG A O 1
ATOM 788 N N . TYR A 1 93 ? -29.127 -7.530 -7.599 1.00 76.75 93 TYR A N 1
ATOM 789 C CA . TYR A 1 93 ? -28.991 -8.981 -7.526 1.00 76.75 93 TYR A CA 1
ATOM 790 C C . TYR A 1 93 ? -29.050 -9.462 -6.071 1.00 76.75 93 TYR A C 1
ATOM 792 O O . TYR A 1 93 ? -28.257 -9.048 -5.223 1.00 76.75 93 TYR A O 1
ATOM 800 N N . THR A 1 94 ? -29.981 -10.368 -5.786 1.00 78.19 94 THR A N 1
ATOM 801 C CA . THR A 1 94 ? -30.213 -10.936 -4.447 1.00 78.19 94 THR A CA 1
ATOM 802 C C . THR A 1 94 ? -29.454 -12.242 -4.201 1.00 78.19 94 THR A C 1
ATOM 804 O O . THR A 1 94 ? -29.255 -12.633 -3.056 1.00 78.19 94 THR A O 1
ATOM 807 N N . ASP A 1 95 ? -28.943 -12.886 -5.251 1.00 87.06 95 ASP A N 1
ATOM 808 C CA . ASP A 1 95 ? -28.204 -14.160 -5.206 1.00 87.06 95 ASP A CA 1
ATOM 809 C C . ASP A 1 95 ? -26.701 -13.996 -4.879 1.00 87.06 95 ASP A C 1
ATOM 811 O O . ASP A 1 95 ? -25.897 -14.920 -5.041 1.00 87.06 95 ASP A O 1
ATOM 815 N N . GLY A 1 96 ? -26.283 -12.791 -4.483 1.00 87.19 96 GLY A N 1
ATOM 816 C CA . GLY A 1 96 ? -24.893 -12.440 -4.192 1.00 87.19 96 GLY A CA 1
ATOM 817 C C . GLY A 1 96 ? -24.016 -12.183 -5.422 1.00 87.19 96 GLY A C 1
ATOM 818 O O . GLY A 1 96 ? -22.889 -11.702 -5.250 1.00 87.19 96 GLY A O 1
ATOM 819 N N . SER A 1 97 ? -24.519 -12.444 -6.634 1.00 92.94 97 SER A N 1
ATOM 820 C CA . SER A 1 97 ? -23.826 -12.147 -7.892 1.00 92.94 97 SER A CA 1
ATOM 821 C C . SER A 1 97 ? -23.570 -10.645 -8.032 1.00 92.94 97 SER A C 1
ATOM 823 O O . SER A 1 97 ? -24.328 -9.806 -7.550 1.00 92.94 97 SER A O 1
ATOM 825 N N . LYS A 1 98 ? -22.443 -10.299 -8.644 1.00 93.06 98 LYS A N 1
ATOM 826 C CA . LYS A 1 98 ? -21.968 -8.924 -8.843 1.00 93.06 98 LYS A CA 1
ATOM 827 C C . LYS A 1 98 ? -22.235 -8.413 -10.246 1.00 93.06 98 LYS A C 1
ATOM 829 O O . LYS A 1 98 ? -22.315 -7.205 -10.434 1.00 93.06 98 LYS A O 1
ATOM 834 N N . TRP A 1 99 ? -22.360 -9.335 -11.187 1.00 94.38 99 TRP A N 1
ATOM 835 C CA . TRP A 1 99 ? -22.638 -9.092 -12.590 1.00 94.38 99 TRP A CA 1
ATOM 836 C C . TRP A 1 99 ? -23.212 -10.372 -13.209 1.00 94.38 99 TRP A C 1
ATOM 838 O O . TRP A 1 99 ? -23.040 -11.475 -12.678 1.00 94.38 99 TRP A O 1
ATOM 848 N N . ARG A 1 100 ? -23.912 -10.223 -14.327 1.00 94.88 100 ARG A N 1
ATOM 849 C CA . ARG A 1 100 ? -24.346 -11.301 -15.224 1.00 94.88 100 ARG A CA 1
ATOM 850 C C . ARG A 1 100 ? -23.438 -11.368 -16.448 1.00 94.88 100 ARG A C 1
ATOM 852 O O . ARG A 1 100 ? -23.045 -12.464 -16.838 1.00 94.88 100 ARG A O 1
ATOM 859 N N . PHE A 1 101 ? -23.022 -10.215 -16.967 1.00 97.19 101 PHE A N 1
ATOM 860 C CA . PHE A 1 101 ? -22.106 -10.105 -18.097 1.00 97.19 101 PHE A CA 1
ATOM 861 C C . PHE A 1 101 ? -20.899 -9.215 -17.770 1.00 97.19 101 PHE A C 1
ATOM 863 O O . PHE A 1 101 ? -21.048 -8.165 -17.146 1.00 97.19 101 PHE A O 1
ATOM 870 N N . LEU A 1 102 ? -19.709 -9.629 -18.206 1.00 98.25 102 LEU A N 1
ATOM 871 C CA . LEU A 1 102 ? -18.439 -8.935 -18.039 1.00 98.25 102 LEU A CA 1
ATOM 872 C C . LEU A 1 102 ? -17.506 -9.246 -19.217 1.00 98.25 102 LEU A C 1
ATOM 874 O O . LEU A 1 102 ? -16.998 -10.360 -19.336 1.00 98.25 102 LEU A O 1
ATOM 878 N N . GLU A 1 103 ? -17.213 -8.235 -20.033 1.00 98.50 103 GLU A N 1
ATOM 879 C CA . GLU A 1 103 ? -16.227 -8.295 -21.116 1.00 98.50 103 GLU A CA 1
ATOM 880 C C . GLU A 1 103 ? -15.203 -7.161 -20.986 1.00 98.50 103 GLU A C 1
ATOM 882 O O . GLU A 1 103 ? -15.560 -6.002 -20.769 1.00 98.50 103 GLU A O 1
ATOM 887 N N . HIS A 1 104 ? -13.915 -7.471 -21.141 1.00 98.50 104 HIS A N 1
ATOM 888 C CA . HIS A 1 104 ? -12.832 -6.485 -21.122 1.00 98.50 104 HIS A CA 1
ATOM 889 C C . HIS A 1 104 ? -11.638 -6.947 -21.971 1.00 98.50 104 HIS A C 1
ATOM 891 O O . HIS A 1 104 ? -11.504 -8.124 -22.298 1.00 98.50 104 HIS A O 1
ATOM 897 N N . LYS A 1 105 ? -10.730 -6.022 -22.308 1.00 98.31 105 LYS A N 1
ATOM 898 C CA . LYS A 1 105 ? -9.552 -6.284 -23.162 1.00 98.31 105 LYS A CA 1
ATOM 899 C C . LYS A 1 105 ? -8.319 -6.825 -22.428 1.00 98.31 105 LYS A C 1
ATOM 901 O O . LYS A 1 105 ? -7.279 -7.020 -23.043 1.00 98.31 105 LYS A O 1
ATOM 906 N N . GLY A 1 106 ? -8.440 -7.119 -21.136 1.00 98.25 106 GLY A N 1
ATOM 907 C CA . GLY A 1 106 ? -7.304 -7.495 -20.288 1.00 98.25 106 GLY A CA 1
ATOM 908 C C . GLY A 1 106 ? -6.469 -6.286 -19.837 1.00 98.25 106 GLY A C 1
ATOM 909 O O . GLY A 1 106 ? -6.907 -5.143 -19.989 1.00 98.25 106 GLY A O 1
ATOM 910 N N . PRO A 1 107 ? -5.309 -6.525 -19.205 1.00 98.31 107 PRO A N 1
ATOM 911 C CA . PRO A 1 107 ? -4.424 -5.466 -18.736 1.00 98.31 107 PRO A CA 1
ATOM 912 C C . PRO A 1 107 ? -3.514 -4.917 -19.846 1.00 98.31 107 PRO A C 1
ATOM 914 O O . PRO A 1 107 ? -3.217 -5.599 -20.822 1.00 98.31 107 PRO A O 1
ATOM 917 N N . VAL A 1 108 ? -2.967 -3.721 -19.624 1.00 98.31 108 VAL A N 1
ATOM 918 C CA . VAL A 1 108 ? -1.822 -3.186 -20.376 1.00 98.31 108 VAL A CA 1
ATOM 919 C C . VAL A 1 108 ? -0.547 -3.432 -19.575 1.00 98.31 108 VAL A C 1
ATOM 921 O O . VAL A 1 108 ? -0.412 -2.961 -18.442 1.00 98.31 108 VAL A O 1
ATOM 924 N N . PHE A 1 109 ? 0.393 -4.172 -20.159 1.00 98.25 109 PHE A N 1
ATOM 925 C CA . PHE A 1 109 ? 1.687 -4.459 -19.542 1.00 98.25 109 PHE A CA 1
ATOM 926 C C . PHE A 1 109 ? 2.597 -3.232 -19.513 1.00 98.25 109 PHE A C 1
ATOM 928 O O . PHE A 1 109 ? 2.536 -2.363 -20.382 1.00 98.25 109 PHE A O 1
ATOM 935 N N . ALA A 1 110 ? 3.479 -3.183 -18.513 1.00 96.62 110 ALA A N 1
ATOM 936 C CA . ALA A 1 110 ? 4.528 -2.175 -18.460 1.00 96.62 110 ALA A CA 1
ATOM 937 C C . ALA A 1 110 ? 5.455 -2.300 -19.690 1.00 96.62 110 ALA A C 1
ATOM 939 O O . ALA A 1 110 ? 5.819 -3.429 -20.043 1.00 96.62 110 ALA A O 1
ATOM 940 N N . PRO A 1 111 ? 5.898 -1.181 -20.297 1.00 95.94 111 PRO A N 1
ATOM 941 C CA . PRO A 1 111 ? 6.814 -1.208 -21.435 1.00 95.94 111 PRO A CA 1
ATOM 942 C C . PRO A 1 111 ? 8.077 -2.037 -21.152 1.00 95.94 111 PRO A C 1
ATOM 944 O O . PRO A 1 111 ? 8.536 -2.074 -19.998 1.00 95.94 111 PRO A O 1
ATOM 947 N N . PRO A 1 112 ? 8.633 -2.733 -22.160 1.00 96.50 112 PRO A N 1
ATOM 948 C CA . PRO A 1 112 ? 9.882 -3.466 -22.002 1.00 96.50 112 PRO A CA 1
ATOM 949 C C . PRO A 1 112 ? 11.027 -2.511 -21.654 1.00 96.50 112 PRO A C 1
ATOM 951 O O . PRO A 1 112 ? 10.998 -1.331 -21.987 1.00 96.50 112 PRO A O 1
ATOM 954 N N . TYR A 1 113 ? 12.046 -3.030 -20.973 1.00 97.62 113 TYR A N 1
ATOM 955 C CA . TYR A 1 113 ? 13.222 -2.238 -20.640 1.00 97.62 113 TYR A CA 1
ATOM 956 C C . TYR A 1 113 ? 14.060 -1.900 -21.877 1.00 97.62 113 TYR A C 1
ATOM 958 O O . TYR A 1 113 ? 14.468 -2.800 -22.630 1.00 97.62 113 TYR A O 1
ATOM 966 N N . GLU A 1 114 ? 14.344 -0.606 -22.018 1.00 97.00 114 GLU A N 1
ATOM 967 C CA . GLU A 1 114 ? 15.276 -0.019 -22.975 1.00 97.00 114 GLU A CA 1
ATOM 968 C C . GLU A 1 114 ? 16.649 0.149 -22.298 1.00 97.00 114 GLU A C 1
ATOM 970 O O . GLU A 1 114 ? 16.749 0.908 -21.329 1.00 97.00 114 GLU A O 1
ATOM 975 N N . PRO A 1 115 ? 17.688 -0.579 -22.757 1.00 97.38 115 PRO A N 1
ATOM 976 C CA . PRO A 1 115 ? 19.038 -0.478 -22.206 1.00 97.38 115 PRO A CA 1
ATOM 977 C C . PRO A 1 115 ? 19.602 0.939 -22.261 1.00 97.38 115 PRO A C 1
ATOM 979 O O . PRO A 1 115 ? 19.238 1.734 -23.132 1.00 97.38 115 PRO A O 1
ATOM 982 N N . LEU A 1 116 ? 20.529 1.236 -21.354 1.00 96.81 116 LEU A N 1
ATOM 983 C CA . LEU A 1 116 ? 21.200 2.528 -21.338 1.00 96.81 116 LEU A CA 1
ATOM 984 C C . LEU A 1 116 ? 22.008 2.760 -22.630 1.00 96.81 116 LEU A C 1
ATOM 986 O O . LEU A 1 116 ? 22.600 1.823 -23.178 1.00 96.81 116 LEU A O 1
ATOM 990 N N . PRO A 1 117 ? 22.078 4.014 -23.119 1.00 96.50 117 PRO A N 1
ATOM 991 C CA . PRO A 1 117 ? 22.982 4.372 -24.205 1.00 96.50 117 PRO A CA 1
ATOM 992 C C . PRO A 1 117 ? 24.435 4.020 -23.865 1.00 96.50 117 PRO A C 1
ATOM 994 O O . PRO A 1 117 ? 24.865 4.170 -22.724 1.00 96.50 117 PRO A O 1
ATOM 997 N N . SER A 1 118 ? 25.228 3.611 -24.859 1.00 93.31 118 SER A N 1
ATOM 998 C CA . SER A 1 118 ? 26.599 3.111 -24.653 1.00 93.31 118 SER A CA 1
ATOM 999 C C . SER A 1 118 ? 27.570 4.117 -24.024 1.00 93.31 118 SER A C 1
ATOM 1001 O O . SER A 1 118 ? 28.628 3.727 -23.533 1.00 93.31 118 SER A O 1
ATOM 1003 N N . ASN A 1 119 ? 27.249 5.411 -24.080 1.00 94.81 119 ASN A N 1
ATOM 1004 C CA . ASN A 1 119 ? 28.028 6.478 -23.460 1.00 94.81 119 ASN A CA 1
ATOM 1005 C C . ASN A 1 119 ? 27.757 6.637 -21.955 1.00 94.81 119 ASN A C 1
ATOM 1007 O O . ASN A 1 119 ? 28.563 7.279 -21.294 1.00 94.81 119 ASN A O 1
ATOM 1011 N N . ILE A 1 120 ? 26.669 6.070 -21.425 1.00 97.31 120 ILE A N 1
ATOM 1012 C CA . ILE A 1 120 ? 26.337 6.105 -19.998 1.00 97.31 120 ILE A CA 1
ATOM 1013 C C . ILE A 1 120 ? 26.911 4.858 -19.336 1.00 97.31 120 ILE A C 1
ATOM 1015 O O . ILE A 1 120 ? 26.584 3.737 -19.730 1.00 97.31 120 ILE A O 1
ATOM 1019 N N . LYS A 1 121 ? 27.777 5.036 -18.337 1.00 96.44 121 LYS A N 1
ATOM 1020 C CA . LYS A 1 121 ? 28.508 3.928 -17.720 1.00 96.44 121 LYS A CA 1
ATOM 1021 C C . LYS A 1 121 ? 28.112 3.740 -16.262 1.00 96.44 121 LYS A C 1
ATOM 1023 O O . LYS A 1 121 ? 27.842 4.679 -15.521 1.00 96.44 121 LYS A O 1
ATOM 1028 N N . PHE A 1 122 ? 28.128 2.483 -15.843 1.00 97.75 122 PHE A N 1
ATOM 1029 C CA . PHE A 1 122 ? 28.160 2.107 -14.438 1.00 97.75 122 PHE A CA 1
ATOM 1030 C C . PHE A 1 122 ? 29.619 1.897 -14.020 1.00 97.75 122 PHE A C 1
ATOM 1032 O O . PHE A 1 122 ? 30.415 1.384 -14.812 1.00 97.75 122 PHE A O 1
ATOM 1039 N N . TYR A 1 123 ? 29.982 2.283 -12.795 1.00 97.75 123 TYR A N 1
ATOM 1040 C CA . TYR A 1 123 ? 31.340 2.100 -12.279 1.00 97.75 123 TYR A CA 1
ATOM 1041 C C . TYR A 1 123 ? 31.330 1.254 -11.015 1.00 97.75 123 TYR A C 1
ATOM 1043 O O . TYR A 1 123 ? 30.485 1.424 -10.135 1.00 97.75 123 TYR A O 1
ATOM 1051 N N . TYR A 1 124 ? 32.328 0.386 -10.907 1.00 97.31 124 TYR A N 1
ATOM 1052 C CA . TYR A 1 124 ? 32.609 -0.383 -9.708 1.00 97.31 124 TYR A CA 1
ATOM 1053 C C . TYR A 1 124 ? 34.076 -0.222 -9.328 1.00 97.31 124 TYR A C 1
ATOM 1055 O O . TYR A 1 124 ? 34.960 -0.458 -10.153 1.00 97.31 124 TYR A O 1
ATOM 1063 N N . ASP A 1 125 ? 34.332 0.195 -8.089 1.00 95.69 125 ASP A N 1
ATOM 1064 C CA . ASP A 1 125 ? 35.683 0.444 -7.564 1.00 95.69 125 ASP A CA 1
ATOM 1065 C C . ASP A 1 125 ? 36.489 1.404 -8.468 1.00 95.69 125 ASP A C 1
ATOM 1067 O O . ASP A 1 125 ? 37.634 1.158 -8.846 1.00 95.69 125 ASP A O 1
ATOM 1071 N N . GLY A 1 126 ? 35.817 2.468 -8.927 1.00 95.12 126 GLY A N 1
ATOM 1072 C CA . GLY A 1 126 ? 36.376 3.484 -9.824 1.00 95.12 126 GLY A CA 1
ATOM 1073 C C . GLY A 1 126 ? 36.541 3.062 -11.291 1.00 95.12 126 GLY A C 1
ATOM 1074 O O . GLY A 1 126 ? 36.917 3.894 -12.114 1.00 95.12 126 GLY A O 1
ATOM 1075 N N . LYS A 1 127 ? 36.245 1.808 -11.663 1.00 96.38 127 LYS A N 1
ATOM 1076 C CA . LYS A 1 127 ? 36.418 1.301 -13.036 1.00 96.38 127 LYS A CA 1
ATOM 1077 C C . LYS A 1 127 ? 35.077 1.140 -13.761 1.00 96.38 127 LYS A C 1
ATOM 1079 O O . LYS A 1 127 ? 34.138 0.624 -13.154 1.00 96.38 127 LYS A O 1
ATOM 1084 N N . PRO A 1 128 ? 34.978 1.508 -15.055 1.00 96.38 128 PRO A N 1
ATOM 1085 C CA . PRO A 1 128 ? 33.791 1.228 -15.855 1.00 96.38 128 PRO A CA 1
ATOM 1086 C C . PRO A 1 128 ? 33.466 -0.265 -15.872 1.00 96.38 128 PRO A C 1
ATOM 1088 O O . PRO A 1 128 ? 34.340 -1.099 -16.121 1.00 96.38 128 PRO A O 1
ATOM 1091 N N . PHE A 1 129 ? 32.202 -0.597 -15.649 1.00 95.62 129 PHE A N 1
ATOM 1092 C CA . PHE A 1 129 ? 31.709 -1.962 -15.614 1.00 95.62 129 PHE A CA 1
ATOM 1093 C C . PHE A 1 129 ? 30.409 -2.067 -16.415 1.00 95.62 129 PHE A C 1
ATOM 1095 O O . PHE A 1 129 ? 29.421 -1.404 -16.110 1.00 95.62 129 PHE A O 1
ATOM 1102 N N . LYS A 1 130 ? 30.398 -2.913 -17.450 1.00 95.88 130 LYS A N 1
ATOM 1103 C CA . LYS A 1 130 ? 29.205 -3.144 -18.271 1.00 95.88 130 LYS A CA 1
ATOM 1104 C C . LYS A 1 130 ? 28.325 -4.207 -17.621 1.00 95.88 130 LYS A C 1
ATOM 1106 O O . LYS A 1 130 ? 28.752 -5.351 -17.489 1.00 95.88 130 LYS A O 1
ATOM 1111 N N . LEU A 1 131 ? 27.110 -3.817 -17.250 1.00 97.31 131 LEU A N 1
ATOM 1112 C CA . LEU A 1 131 ? 26.117 -4.714 -16.671 1.00 97.31 131 LEU A CA 1
ATOM 1113 C C . LEU A 1 131 ? 25.386 -5.517 -17.761 1.00 97.31 131 LEU A C 1
ATOM 1115 O O . LEU A 1 131 ? 25.256 -5.094 -18.912 1.00 97.31 131 LEU A O 1
ATOM 1119 N N . SER A 1 132 ? 24.889 -6.690 -17.391 1.00 97.69 132 SER A N 1
ATOM 1120 C CA . SER A 1 132 ? 23.927 -7.468 -18.161 1.00 97.69 132 SER A CA 1
ATOM 1121 C C . SER A 1 132 ? 22.570 -6.762 -18.168 1.00 97.69 132 SER A C 1
ATOM 1123 O O . SER A 1 132 ? 22.229 -6.051 -17.229 1.00 97.69 132 SER A O 1
ATOM 1125 N N . LYS A 1 133 ? 21.740 -6.982 -19.198 1.00 97.62 133 LYS A N 1
ATOM 1126 C CA . LYS A 1 133 ? 20.461 -6.258 -19.359 1.00 97.62 133 LYS A CA 1
ATOM 1127 C C . LYS A 1 133 ? 19.550 -6.328 -18.119 1.00 97.62 133 LYS A C 1
ATOM 1129 O O . LYS A 1 133 ? 18.902 -5.341 -17.788 1.00 97.62 133 LYS A O 1
ATOM 1134 N N . LYS A 1 134 ? 19.494 -7.483 -17.442 1.00 97.31 134 LYS A N 1
ATOM 1135 C CA . LYS A 1 134 ? 18.684 -7.668 -16.224 1.00 97.31 134 LYS A CA 1
ATOM 1136 C C . LYS A 1 134 ? 19.264 -6.902 -15.034 1.00 97.31 134 LYS A C 1
ATOM 1138 O O . LYS A 1 134 ? 18.532 -6.181 -14.360 1.00 97.31 134 LYS A O 1
ATOM 1143 N N . ALA A 1 135 ? 20.572 -7.024 -14.807 1.00 98.06 135 ALA A N 1
ATOM 1144 C CA . ALA A 1 135 ? 21.257 -6.296 -13.747 1.00 98.06 135 ALA A CA 1
ATOM 1145 C C . ALA A 1 135 ? 21.224 -4.777 -13.987 1.00 98.06 135 ALA A C 1
ATOM 1147 O O . ALA A 1 135 ? 21.059 -4.019 -13.034 1.00 98.06 135 ALA A O 1
ATOM 1148 N N . GLU A 1 136 ? 21.330 -4.336 -15.243 1.00 98.56 136 GLU A N 1
ATOM 1149 C CA . GLU A 1 136 ? 21.245 -2.933 -15.647 1.00 98.56 136 GLU A CA 1
ATOM 1150 C C . GLU A 1 136 ? 19.859 -2.352 -15.344 1.00 98.56 136 GLU A C 1
ATOM 1152 O O . GLU A 1 136 ? 19.790 -1.331 -14.662 1.00 98.56 136 GLU A O 1
ATOM 1157 N N . GLU A 1 137 ? 18.764 -3.029 -15.737 1.00 98.56 137 GLU A N 1
ATOM 1158 C CA . GLU A 1 137 ? 17.386 -2.593 -15.435 1.00 98.56 137 GLU A CA 1
ATOM 1159 C C . GLU A 1 137 ? 17.217 -2.324 -13.932 1.00 98.56 137 GLU A C 1
ATOM 1161 O O . GLU A 1 137 ? 16.769 -1.245 -13.539 1.00 98.56 137 GLU A O 1
ATOM 1166 N N . VAL A 1 138 ? 17.653 -3.262 -13.086 1.00 98.56 138 VAL A N 1
ATOM 1167 C CA . VAL A 1 138 ? 17.548 -3.132 -11.625 1.00 98.56 138 VAL A CA 1
ATOM 1168 C C . VAL A 1 138 ? 18.442 -2.024 -11.072 1.00 98.56 138 VAL A C 1
ATOM 1170 O O . VAL A 1 138 ? 17.997 -1.248 -10.223 1.00 98.56 138 VAL A O 1
ATOM 1173 N N . ALA A 1 139 ? 19.668 -1.893 -11.582 1.00 98.44 139 ALA A N 1
ATOM 1174 C CA . ALA A 1 139 ? 20.564 -0.801 -11.218 1.00 98.44 139 ALA A CA 1
ATOM 1175 C C . ALA A 1 139 ? 19.948 0.569 -11.553 1.00 98.44 139 ALA A C 1
ATOM 1177 O O . ALA A 1 139 ? 20.098 1.517 -10.779 1.00 98.44 139 ALA A O 1
ATOM 1178 N N . THR A 1 140 ? 19.187 0.678 -12.653 1.00 98.56 140 THR A N 1
ATOM 1179 C CA . THR A 1 140 ? 18.506 1.935 -13.001 1.00 98.56 140 THR A CA 1
ATOM 1180 C C . THR A 1 140 ? 17.477 2.363 -11.958 1.00 98.56 140 THR A C 1
ATOM 1182 O O . THR A 1 140 ? 17.287 3.563 -11.764 1.00 98.56 140 THR A O 1
ATOM 1185 N N . PHE A 1 141 ? 16.825 1.423 -11.263 1.00 98.50 141 PHE A N 1
ATOM 1186 C CA . PHE A 1 141 ? 15.847 1.766 -10.229 1.00 98.50 141 PHE A CA 1
ATOM 1187 C C . PHE A 1 141 ? 16.511 2.442 -9.032 1.00 98.50 141 PHE A C 1
ATOM 1189 O O . PHE A 1 141 ? 15.995 3.439 -8.534 1.00 98.50 141 PHE A O 1
ATOM 1196 N N . PHE A 1 142 ? 17.676 1.943 -8.610 1.00 98.38 142 PHE A N 1
ATOM 1197 C CA . PHE A 1 142 ? 18.456 2.572 -7.547 1.00 98.38 142 PHE A CA 1
ATOM 1198 C C . PHE A 1 142 ? 19.039 3.915 -8.002 1.00 98.38 142 PHE A C 1
ATOM 1200 O O . PHE A 1 142 ? 18.922 4.906 -7.287 1.00 98.38 142 PHE A O 1
ATOM 1207 N N . ALA A 1 143 ? 19.578 3.983 -9.226 1.00 98.19 143 ALA A N 1
ATOM 1208 C CA . ALA A 1 143 ? 20.137 5.212 -9.792 1.00 98.19 143 ALA A CA 1
ATOM 1209 C C . ALA A 1 143 ? 19.113 6.359 -9.870 1.00 98.19 143 ALA A C 1
ATOM 1211 O O . ALA A 1 143 ? 19.426 7.491 -9.511 1.00 98.19 143 ALA A O 1
ATOM 1212 N N . LYS A 1 144 ? 17.868 6.072 -10.279 1.00 97.62 144 LYS A N 1
ATOM 1213 C CA . LYS A 1 144 ? 16.767 7.057 -10.310 1.00 97.62 144 LYS A CA 1
ATOM 1214 C C . LYS A 1 144 ? 16.400 7.604 -8.931 1.00 97.62 144 LYS A C 1
ATOM 1216 O O . LYS A 1 144 ? 15.815 8.677 -8.842 1.00 97.62 144 LYS A O 1
ATOM 1221 N N . MET A 1 145 ? 16.723 6.865 -7.875 1.00 96.38 145 MET A N 1
ATOM 1222 C CA . MET A 1 145 ? 16.411 7.214 -6.494 1.00 96.38 145 MET A CA 1
ATOM 1223 C C . MET A 1 145 ? 17.625 7.734 -5.724 1.00 96.38 145 MET A C 1
ATOM 1225 O O . MET A 1 145 ? 17.524 7.897 -4.515 1.00 96.38 145 MET A O 1
ATOM 1229 N N . LEU A 1 146 ? 18.761 7.987 -6.381 1.00 95.19 146 LEU A N 1
ATOM 1230 C CA . LEU A 1 146 ? 20.023 8.241 -5.686 1.00 95.19 146 LEU A CA 1
ATOM 1231 C C . LEU A 1 146 ? 19.948 9.416 -4.695 1.00 95.19 146 LEU A C 1
ATOM 1233 O O . LEU A 1 146 ? 20.506 9.307 -3.609 1.00 95.19 146 LEU A O 1
ATOM 1237 N N . ASP A 1 147 ? 19.189 10.465 -5.025 1.00 94.12 147 ASP A N 1
ATOM 1238 C CA . ASP A 1 147 ? 18.990 11.646 -4.169 1.00 94.12 147 ASP A CA 1
ATOM 1239 C C . ASP A 1 147 ? 17.852 11.487 -3.136 1.00 94.12 147 ASP A C 1
ATOM 1241 O O . ASP A 1 147 ? 17.567 12.409 -2.373 1.00 94.12 147 ASP A O 1
ATOM 1245 N N . HIS A 1 148 ? 17.139 10.359 -3.129 1.00 96.00 148 HIS A N 1
ATOM 1246 C CA . HIS A 1 148 ? 16.008 10.133 -2.231 1.00 96.00 148 HIS A CA 1
ATOM 1247 C C . HIS A 1 148 ? 16.483 9.535 -0.902 1.00 96.00 148 HIS A C 1
ATOM 1249 O O . HIS A 1 148 ? 17.227 8.564 -0.895 1.00 96.00 148 HIS A O 1
ATOM 1255 N N . GLU A 1 149 ? 15.920 9.989 0.225 1.00 95.25 149 GLU A N 1
ATOM 1256 C CA . GLU A 1 149 ? 16.168 9.454 1.583 1.00 95.25 149 GLU A CA 1
ATOM 1257 C C . GLU A 1 149 ? 16.155 7.911 1.699 1.00 95.25 149 GLU A C 1
ATOM 1259 O O . GLU A 1 149 ? 16.831 7.350 2.548 1.00 95.25 149 GLU A O 1
ATOM 1264 N N . TYR A 1 150 ? 15.432 7.172 0.850 1.00 95.69 150 TYR A N 1
ATOM 1265 C CA . TYR A 1 150 ? 15.463 5.707 0.898 1.00 95.69 150 TYR A CA 1
ATOM 1266 C C . TYR A 1 150 ? 16.864 5.130 0.657 1.00 95.69 150 TYR A C 1
ATOM 1268 O O . TYR A 1 150 ? 17.217 4.135 1.282 1.00 95.69 150 TYR A O 1
ATOM 1276 N N . THR A 1 151 ? 17.679 5.726 -0.218 1.00 95.94 151 THR A N 1
ATOM 1277 C CA . THR A 1 151 ? 18.999 5.178 -0.581 1.00 95.94 151 THR A CA 1
ATOM 1278 C C . THR A 1 151 ? 20.047 5.348 0.517 1.00 95.94 151 THR A C 1
ATOM 1280 O O . THR A 1 151 ? 21.102 4.706 0.443 1.00 95.94 151 THR A O 1
ATOM 1283 N N . THR A 1 152 ? 19.750 6.148 1.548 1.00 95.38 152 THR A N 1
ATOM 1284 C CA . THR A 1 152 ? 20.574 6.296 2.755 1.00 95.38 152 THR A CA 1
ATOM 1285 C C . THR A 1 152 ? 20.191 5.303 3.855 1.00 95.38 152 THR A C 1
ATOM 1287 O O . THR A 1 152 ? 20.984 5.086 4.765 1.00 95.38 152 THR A O 1
ATOM 1290 N N . LYS A 1 153 ? 19.025 4.642 3.767 1.00 96.88 153 LYS A N 1
ATOM 1291 C CA . LYS A 1 153 ? 18.562 3.674 4.774 1.00 96.88 153 LYS A CA 1
ATOM 1292 C C . LYS A 1 153 ? 19.235 2.317 4.603 1.00 96.88 153 LYS A C 1
ATOM 1294 O O . LYS A 1 153 ? 19.155 1.698 3.539 1.00 96.88 153 LYS A O 1
ATOM 1299 N N . ASP A 1 154 ? 19.806 1.792 5.682 1.00 97.00 154 ASP A N 1
ATOM 1300 C CA . ASP A 1 154 ? 20.526 0.513 5.669 1.00 97.00 154 ASP A CA 1
ATOM 1301 C C . ASP A 1 154 ? 19.661 -0.668 5.225 1.00 97.00 154 ASP A C 1
ATOM 1303 O O . ASP A 1 154 ? 20.107 -1.484 4.419 1.00 97.00 154 ASP A O 1
ATOM 1307 N N . ILE A 1 155 ? 18.416 -0.754 5.710 1.00 97.25 155 ILE A N 1
ATOM 1308 C CA . ILE A 1 155 ? 17.475 -1.819 5.323 1.00 97.25 155 ILE A CA 1
ATOM 1309 C C . ILE A 1 155 ? 17.234 -1.781 3.810 1.00 97.25 155 ILE A C 1
ATOM 1311 O O . ILE A 1 155 ? 17.337 -2.807 3.138 1.00 97.25 155 ILE A O 1
ATOM 1315 N N . PHE A 1 156 ? 16.997 -0.587 3.256 1.00 98.31 156 PHE A N 1
ATOM 1316 C CA . PHE A 1 156 ? 16.772 -0.397 1.825 1.00 98.31 156 PHE A CA 1
ATOM 1317 C C . PHE A 1 156 ? 17.984 -0.831 0.998 1.00 98.31 156 PHE A C 1
ATOM 1319 O O . PHE A 1 156 ? 17.845 -1.602 0.050 1.00 98.31 156 PHE A O 1
ATOM 1326 N N . ARG A 1 157 ? 19.184 -0.380 1.382 1.00 98.00 157 ARG A N 1
ATOM 1327 C CA . ARG A 1 157 ? 20.454 -0.712 0.715 1.00 98.00 157 ARG A CA 1
ATOM 1328 C C . ARG A 1 157 ? 20.749 -2.213 0.755 1.00 98.00 157 ARG A C 1
ATOM 1330 O O . ARG A 1 157 ? 21.101 -2.793 -0.273 1.00 98.00 157 ARG A O 1
ATOM 1337 N N . LYS A 1 158 ? 20.574 -2.849 1.920 1.00 97.75 158 LYS A N 1
ATOM 1338 C CA . LYS A 1 158 ? 20.783 -4.294 2.119 1.00 97.75 158 LYS A CA 1
ATOM 1339 C C . LYS A 1 158 ? 19.822 -5.119 1.263 1.00 97.75 158 LYS A C 1
ATOM 1341 O O . LYS A 1 158 ? 20.262 -6.024 0.553 1.00 97.75 158 LYS A O 1
ATOM 1346 N N . ASN A 1 159 ? 18.533 -4.785 1.292 1.00 98.38 159 ASN A N 1
ATOM 1347 C CA . ASN A 1 159 ? 17.514 -5.476 0.503 1.00 98.38 159 ASN A CA 1
ATOM 1348 C C . ASN A 1 159 ? 17.730 -5.292 -1.001 1.00 98.38 159 ASN A C 1
ATOM 1350 O O . ASN A 1 159 ? 17.683 -6.273 -1.744 1.00 98.38 159 ASN A O 1
ATOM 1354 N N . PHE A 1 160 ? 18.044 -4.066 -1.433 1.00 98.50 160 PHE A N 1
ATOM 1355 C CA . PHE A 1 160 ? 18.382 -3.777 -2.823 1.00 98.50 160 PHE A CA 1
ATOM 1356 C C . PHE A 1 160 ? 19.556 -4.634 -3.297 1.00 98.50 160 PHE A C 1
ATOM 1358 O O . PHE A 1 160 ? 19.420 -5.342 -4.289 1.00 98.50 160 PHE A O 1
ATOM 1365 N N . LEU A 1 161 ? 20.688 -4.621 -2.583 1.00 97.88 161 LEU A N 1
ATOM 1366 C CA . LEU A 1 161 ? 21.873 -5.378 -2.989 1.00 97.88 161 LEU A CA 1
ATOM 1367 C C . LEU A 1 161 ? 21.584 -6.885 -3.046 1.00 97.88 161 LEU A C 1
ATOM 1369 O O . LEU A 1 161 ? 21.989 -7.556 -3.995 1.00 97.88 161 LEU A O 1
ATOM 1373 N N . LYS A 1 162 ? 20.853 -7.415 -2.058 1.00 97.69 162 LYS A N 1
ATOM 1374 C CA . LYS A 1 162 ? 20.459 -8.829 -2.008 1.00 97.69 162 LYS A CA 1
ATOM 1375 C C . LYS A 1 162 ? 19.655 -9.241 -3.242 1.00 97.69 162 LYS A C 1
ATOM 1377 O O . LYS A 1 162 ? 19.946 -10.285 -3.824 1.00 97.69 162 LYS A O 1
ATOM 1382 N N . ASP A 1 163 ? 18.660 -8.450 -3.635 1.00 98.25 163 ASP A N 1
ATOM 1383 C CA . ASP A 1 163 ? 17.810 -8.771 -4.784 1.00 98.25 163 ASP A CA 1
ATOM 1384 C C . ASP A 1 163 ? 18.480 -8.443 -6.120 1.00 98.25 163 ASP A C 1
ATOM 1386 O O . ASP A 1 163 ? 18.389 -9.235 -7.054 1.00 98.25 163 ASP A O 1
ATOM 1390 N N . TRP A 1 164 ? 19.236 -7.349 -6.205 1.00 98.31 164 TRP A N 1
ATOM 1391 C CA . TRP A 1 164 ? 20.007 -6.998 -7.396 1.00 98.31 164 TRP A CA 1
ATOM 1392 C C . TRP A 1 164 ? 21.002 -8.099 -7.761 1.00 98.31 164 TRP A C 1
ATOM 1394 O O . TRP A 1 164 ? 21.087 -8.499 -8.922 1.00 98.31 164 TRP A O 1
ATOM 1404 N N . ARG A 1 165 ? 21.666 -8.691 -6.759 1.00 97.12 165 ARG A N 1
ATOM 1405 C CA . ARG A 1 165 ? 22.542 -9.849 -6.962 1.00 97.12 165 ARG A CA 1
ATOM 1406 C C . ARG A 1 165 ? 21.817 -11.050 -7.561 1.00 97.12 165 ARG A C 1
ATOM 1408 O O . ARG A 1 165 ? 22.475 -11.831 -8.229 1.00 97.12 165 ARG A O 1
ATOM 1415 N N . LYS A 1 166 ? 20.505 -11.237 -7.383 1.00 97.25 166 LYS A N 1
ATOM 1416 C CA . LYS A 1 166 ? 19.773 -12.359 -8.013 1.00 97.25 166 LYS A CA 1
ATOM 1417 C C . LYS A 1 166 ? 19.623 -12.178 -9.523 1.00 97.25 166 LYS A C 1
ATOM 1419 O O . LYS A 1 166 ? 19.637 -13.173 -10.242 1.00 97.25 166 LYS A O 1
ATOM 1424 N N . GLU A 1 167 ? 19.569 -10.931 -9.985 1.00 97.56 167 GLU A N 1
ATOM 1425 C CA . GLU A 1 167 ? 19.432 -10.566 -11.401 1.00 97.56 167 GLU A CA 1
ATOM 1426 C C . GLU A 1 167 ? 20.775 -10.465 -12.144 1.00 97.56 167 GLU A C 1
ATOM 1428 O O . GLU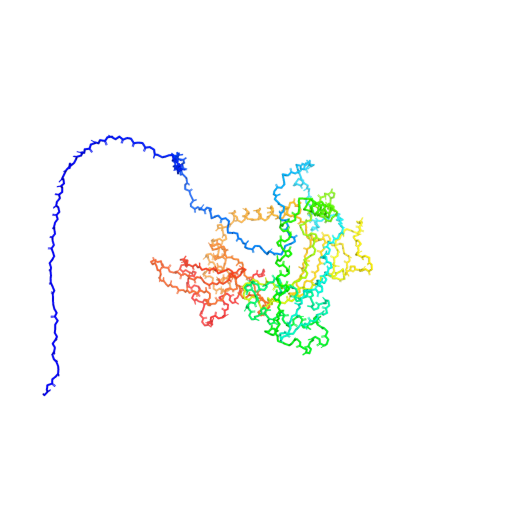 A 1 167 ? 20.802 -10.268 -13.359 1.00 97.56 167 GLU A O 1
ATOM 1433 N N . MET A 1 168 ? 21.887 -10.630 -11.426 1.00 97.19 168 MET A N 1
ATOM 1434 C CA . MET A 1 168 ? 23.242 -10.665 -11.972 1.00 97.19 168 MET A CA 1
ATOM 1435 C C . MET A 1 168 ? 23.626 -12.043 -12.531 1.00 97.19 168 MET A C 1
ATOM 1437 O O . MET A 1 168 ? 23.250 -13.099 -12.004 1.00 97.19 168 MET A O 1
ATOM 1441 N N . THR A 1 169 ? 24.476 -12.019 -13.554 1.00 97.25 169 THR A N 1
ATOM 1442 C CA . THR A 1 169 ? 25.266 -13.165 -14.026 1.00 97.25 169 THR A CA 1
ATOM 1443 C C . THR A 1 169 ? 26.243 -13.655 -12.951 1.00 97.25 169 THR A C 1
ATOM 1445 O O . THR A 1 169 ? 26.490 -12.986 -11.942 1.00 97.25 169 THR A O 1
ATOM 1448 N N . SER A 1 170 ? 26.808 -14.846 -13.141 1.00 95.25 170 SER A N 1
ATOM 1449 C CA . SER A 1 170 ? 27.784 -15.414 -12.205 1.00 95.25 170 SER A CA 1
ATOM 1450 C C . SER A 1 170 ? 29.039 -14.541 -12.098 1.00 95.25 170 SER A C 1
ATOM 1452 O O . SER A 1 170 ? 29.530 -14.302 -10.996 1.00 95.25 170 SER A O 1
ATOM 1454 N N . GLU A 1 171 ? 29.511 -13.993 -13.217 1.00 93.94 171 GLU A N 1
ATOM 1455 C CA . GLU A 1 171 ? 30.680 -13.113 -13.285 1.00 93.94 171 GLU A CA 1
ATOM 1456 C C . GLU A 1 171 ? 30.434 -11.786 -12.555 1.00 93.94 171 GLU A C 1
ATOM 1458 O O . GLU A 1 171 ? 31.298 -11.300 -11.821 1.00 93.94 171 GLU A O 1
ATOM 1463 N N . GLU A 1 172 ? 29.244 -11.207 -12.726 1.00 95.88 172 GLU A N 1
ATOM 1464 C CA . GLU A 1 172 ? 28.816 -10.000 -12.016 1.00 95.88 172 GLU A CA 1
ATOM 1465 C C . GLU A 1 172 ? 28.729 -10.237 -10.507 1.00 95.88 172 GLU A C 1
ATOM 1467 O O . GLU A 1 172 ? 29.263 -9.440 -9.741 1.00 95.88 172 GLU A O 1
ATOM 1472 N N . LYS A 1 173 ? 28.140 -11.356 -10.063 1.00 93.81 173 LYS A N 1
ATOM 1473 C CA . LYS A 1 173 ? 28.020 -11.703 -8.634 1.00 93.81 173 LYS A CA 1
ATOM 1474 C C . LYS A 1 173 ? 29.371 -11.797 -7.934 1.00 93.81 173 LYS A C 1
ATOM 1476 O O . LYS A 1 173 ? 29.469 -11.424 -6.763 1.00 93.81 173 LYS A O 1
ATOM 1481 N N . VAL A 1 174 ? 30.391 -12.321 -8.610 1.00 92.25 174 VAL A N 1
ATOM 1482 C CA . VAL A 1 174 ? 31.741 -12.439 -8.037 1.00 92.25 174 VAL A CA 1
ATOM 1483 C C . VAL A 1 174 ? 32.381 -11.063 -7.871 1.00 92.25 174 VAL A C 1
ATOM 1485 O O . VAL A 1 174 ? 33.023 -10.806 -6.856 1.00 92.25 174 VAL A O 1
ATOM 1488 N N . LYS A 1 175 ? 32.187 -10.161 -8.839 1.00 91.31 175 LYS A N 1
ATOM 1489 C CA . LYS A 1 175 ? 32.832 -8.843 -8.838 1.00 91.31 175 LYS A CA 1
ATOM 1490 C C . LYS A 1 175 ? 32.084 -7.811 -7.991 1.00 91.31 175 LYS A C 1
ATOM 1492 O O . LYS A 1 175 ? 32.726 -7.081 -7.248 1.00 91.31 175 LYS A O 1
ATOM 1497 N N . LEU A 1 176 ? 30.753 -7.764 -8.077 1.00 91.62 176 LEU A N 1
ATOM 1498 C CA . LEU A 1 176 ? 29.882 -6.739 -7.485 1.00 91.62 176 LEU A CA 1
ATOM 1499 C C . LEU A 1 176 ? 29.369 -7.157 -6.100 1.00 91.62 176 LEU A C 1
ATOM 1501 O O . LEU A 1 176 ? 28.193 -7.488 -5.928 1.00 91.62 176 LEU A O 1
ATOM 1505 N N . SER A 1 177 ? 30.260 -7.198 -5.110 1.00 88.56 177 SER A N 1
ATOM 1506 C CA . SER A 1 177 ? 29.941 -7.637 -3.742 1.00 88.56 177 SER A CA 1
ATOM 1507 C C . SER A 1 177 ? 29.597 -6.502 -2.778 1.00 88.56 177 SER A C 1
ATOM 1509 O O . SER A 1 177 ? 28.819 -6.733 -1.855 1.00 88.56 177 SER A O 1
ATOM 1511 N N . ASP A 1 178 ? 30.124 -5.295 -2.995 1.00 92.88 178 ASP A N 1
ATOM 1512 C CA . ASP A 1 178 ? 29.946 -4.153 -2.094 1.00 92.88 178 ASP A CA 1
ATOM 1513 C C . ASP A 1 178 ? 29.220 -2.989 -2.785 1.00 92.88 178 ASP A C 1
ATOM 1515 O O . ASP A 1 178 ? 29.704 -2.410 -3.761 1.00 92.88 178 ASP A O 1
ATOM 1519 N N . LEU A 1 179 ? 28.057 -2.610 -2.249 1.00 94.75 179 LEU A N 1
ATOM 1520 C CA . LEU A 1 179 ? 27.281 -1.483 -2.764 1.00 94.75 179 LEU A CA 1
ATOM 1521 C C . LEU A 1 179 ? 28.022 -0.146 -2.612 1.00 94.75 179 LEU A C 1
ATOM 1523 O O . LEU A 1 179 ? 27.815 0.748 -3.424 1.00 94.75 179 LEU A O 1
ATOM 1527 N N . ASN A 1 180 ? 28.904 0.002 -1.620 1.00 95.00 180 ASN A N 1
ATOM 1528 C CA . ASN A 1 180 ? 29.659 1.240 -1.403 1.00 95.00 180 ASN A CA 1
ATOM 1529 C C . ASN A 1 180 ? 30.725 1.476 -2.483 1.00 95.00 180 ASN A C 1
ATOM 1531 O O . ASN A 1 180 ? 31.123 2.614 -2.717 1.00 95.00 180 ASN A O 1
ATOM 1535 N N . LYS A 1 181 ? 31.154 0.415 -3.175 1.00 96.81 181 LYS A N 1
ATOM 1536 C CA . LYS A 1 181 ? 32.048 0.498 -4.339 1.00 96.81 181 LYS A CA 1
ATOM 1537 C C . LYS A 1 181 ? 31.307 0.773 -5.647 1.00 96.81 181 LYS A C 1
ATOM 1539 O O . LYS A 1 181 ? 31.951 1.015 -6.668 1.00 96.81 181 LYS A O 1
ATOM 1544 N N . CYS A 1 182 ? 29.977 0.698 -5.641 1.00 97.56 182 CYS A N 1
ATOM 1545 C CA . CYS A 1 182 ? 29.146 0.957 -6.808 1.00 97.56 182 CYS A CA 1
ATOM 1546 C C . CYS A 1 182 ? 28.911 2.461 -6.960 1.00 97.56 182 CYS A C 1
ATOM 1548 O O . CYS A 1 182 ? 28.512 3.134 -6.011 1.00 97.56 182 CYS A O 1
ATOM 1550 N N . ASN A 1 183 ? 29.092 2.980 -8.170 1.00 97.81 183 ASN A N 1
ATOM 1551 C CA . ASN A 1 183 ? 28.801 4.370 -8.491 1.00 97.81 183 ASN A CA 1
ATOM 1552 C C . ASN A 1 183 ? 27.747 4.437 -9.606 1.00 97.81 183 ASN A C 1
ATOM 1554 O O . ASN A 1 183 ? 27.953 3.961 -10.725 1.00 97.81 183 ASN A O 1
ATOM 1558 N N . PHE A 1 184 ? 26.611 5.040 -9.249 1.00 98.06 184 PHE A N 1
ATOM 1559 C CA . PHE A 1 184 ? 25.419 5.194 -10.083 1.00 98.06 184 PHE A CA 1
ATOM 1560 C C . PHE A 1 184 ? 25.237 6.634 -10.601 1.00 98.06 184 PHE A C 1
ATOM 1562 O O . PHE A 1 184 ? 24.180 6.946 -11.149 1.00 98.06 184 PHE A O 1
ATOM 1569 N N . ASN A 1 185 ? 26.220 7.523 -10.416 1.00 97.56 185 ASN A N 1
ATOM 1570 C CA . ASN A 1 185 ? 26.075 8.959 -10.676 1.00 97.56 185 ASN A CA 1
ATOM 1571 C C . ASN A 1 185 ? 25.775 9.253 -12.149 1.00 97.56 185 ASN A C 1
ATOM 1573 O O . ASN A 1 185 ? 24.779 9.912 -12.419 1.00 97.56 185 ASN A O 1
ATOM 1577 N N . GLU A 1 186 ? 26.540 8.698 -13.097 1.00 97.94 186 GLU A N 1
ATOM 1578 C CA . GLU A 1 186 ? 26.277 8.913 -14.534 1.00 97.94 186 GLU A CA 1
ATOM 1579 C C . GLU A 1 186 ? 24.878 8.422 -14.945 1.00 97.94 186 GLU A C 1
ATOM 1581 O O . GLU A 1 186 ? 24.179 9.073 -15.722 1.00 97.94 186 GLU A O 1
ATOM 1586 N N . MET A 1 187 ? 24.425 7.291 -14.390 1.00 98.25 187 MET A N 1
ATOM 1587 C CA . MET A 1 187 ? 23.068 6.785 -14.621 1.00 98.25 187 MET A CA 1
ATOM 1588 C C . MET A 1 187 ? 22.014 7.744 -14.046 1.00 98.25 187 MET A C 1
ATOM 1590 O O . MET A 1 187 ? 21.005 8.020 -14.695 1.00 98.25 187 MET A O 1
ATOM 1594 N N . SER A 1 188 ? 22.238 8.257 -12.832 1.00 98.00 188 SER A N 1
ATOM 1595 C CA . SER A 1 188 ? 21.359 9.227 -12.167 1.00 98.00 188 SER A CA 1
ATOM 1596 C C . SER A 1 188 ? 21.270 10.533 -12.961 1.00 98.00 188 SER A C 1
ATOM 1598 O O . SER A 1 188 ? 20.171 11.000 -13.264 1.00 98.00 188 SER A O 1
ATOM 1600 N N . GLU A 1 189 ? 22.409 11.081 -13.386 1.00 97.94 189 GLU A N 1
ATOM 1601 C CA . GLU A 1 189 ? 22.505 12.279 -14.225 1.00 97.94 189 GLU A 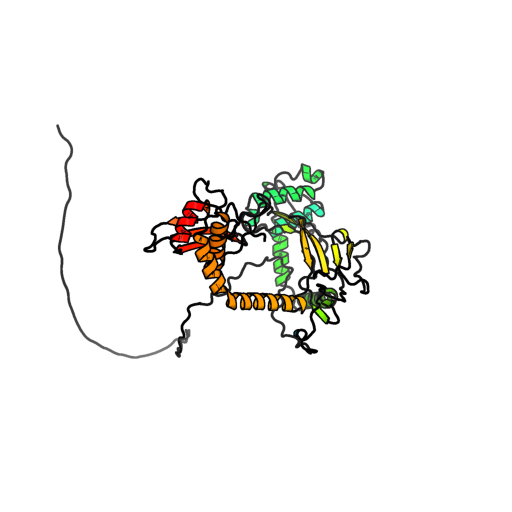CA 1
ATOM 1602 C C . GLU A 1 189 ? 21.788 12.097 -15.563 1.00 97.94 189 GLU A C 1
ATOM 1604 O O . GLU A 1 189 ? 21.004 12.961 -15.960 1.00 97.94 189 GLU A O 1
ATOM 1609 N N . TYR A 1 190 ? 21.960 10.943 -16.214 1.00 97.94 190 TYR A N 1
ATOM 1610 C CA . TYR A 1 190 ? 21.214 10.600 -17.421 1.00 97.94 190 TYR A CA 1
ATOM 1611 C C . TYR A 1 190 ? 19.697 10.649 -17.186 1.00 97.94 190 TYR A C 1
ATOM 1613 O O . TYR A 1 190 ? 18.972 11.279 -17.959 1.00 97.94 190 TYR A O 1
ATOM 1621 N N . PHE A 1 191 ? 19.187 10.043 -16.109 1.00 97.19 191 PHE A N 1
ATOM 1622 C CA . PHE A 1 191 ? 17.747 10.060 -15.832 1.00 97.19 191 PHE A CA 1
ATOM 1623 C C . PHE A 1 191 ? 17.219 11.440 -15.422 1.00 97.19 191 PHE A C 1
ATOM 1625 O O . PHE A 1 191 ? 16.084 11.776 -15.780 1.00 97.19 191 PHE A O 1
ATOM 1632 N N . LYS A 1 192 ? 18.030 12.258 -14.739 1.00 96.69 192 LYS A N 1
ATOM 1633 C CA . LYS A 1 192 ? 17.723 13.671 -14.472 1.00 96.69 192 LYS A CA 1
ATOM 1634 C C . LYS A 1 192 ? 17.610 14.452 -15.782 1.00 96.69 192 LYS A C 1
ATOM 1636 O O . LYS A 1 192 ? 16.583 15.090 -16.012 1.00 96.69 192 LYS A O 1
ATOM 1641 N N . ALA A 1 193 ? 18.585 14.313 -16.681 1.00 96.69 193 ALA A N 1
ATOM 1642 C CA . ALA A 1 193 ? 18.571 14.945 -18.000 1.00 96.69 193 ALA A CA 1
ATOM 1643 C C . ALA A 1 193 ? 17.368 14.496 -18.848 1.00 96.69 193 ALA A C 1
ATOM 1645 O O . ALA A 1 193 ? 16.687 15.329 -19.439 1.00 96.69 193 ALA A O 1
ATOM 1646 N N . GLN A 1 194 ? 17.033 13.201 -18.845 1.00 94.81 194 GLN A N 1
ATOM 1647 C CA . GLN A 1 194 ? 15.830 12.671 -19.501 1.00 94.81 194 GLN A CA 1
ATOM 1648 C C . GLN A 1 194 ? 14.539 13.276 -18.928 1.00 94.81 194 GLN A C 1
ATOM 1650 O O . GLN A 1 194 ? 13.588 13.537 -19.663 1.00 94.81 194 GLN A O 1
ATOM 1655 N N . SER A 1 195 ? 14.481 13.505 -17.614 1.00 94.19 195 SER A N 1
ATOM 1656 C CA . SER A 1 195 ? 13.336 14.157 -16.972 1.00 94.19 195 SER A CA 1
ATOM 1657 C C . SER A 1 195 ? 13.194 15.621 -17.395 1.00 94.19 195 SER A C 1
ATOM 1659 O O . SER A 1 195 ? 12.091 16.055 -17.732 1.00 94.19 195 SER A O 1
ATOM 1661 N N . GLU A 1 196 ? 14.299 16.366 -17.452 1.00 94.94 196 GLU A N 1
ATOM 1662 C CA . GLU A 1 196 ? 14.303 17.752 -17.933 1.00 94.94 196 GLU A CA 1
ATOM 1663 C C . GLU A 1 196 ? 13.961 17.847 -19.425 1.00 94.94 196 GLU A C 1
ATOM 1665 O O . GLU A 1 196 ? 13.101 18.644 -19.804 1.00 94.94 196 GLU A O 1
ATOM 1670 N N . ALA A 1 197 ? 14.506 16.957 -20.260 1.00 94.50 197 ALA A N 1
ATOM 1671 C CA . ALA A 1 197 ? 14.145 16.856 -21.673 1.00 94.50 197 ALA A CA 1
ATOM 1672 C C . ALA A 1 197 ? 12.639 16.591 -21.855 1.00 94.50 197 ALA A C 1
ATOM 1674 O O . ALA A 1 197 ? 11.982 17.256 -22.656 1.00 94.50 197 ALA A O 1
ATOM 1675 N N . ARG A 1 198 ? 12.043 15.700 -21.044 1.00 91.81 198 ARG A N 1
ATOM 1676 C CA . ARG A 1 198 ? 10.586 15.461 -21.050 1.00 91.81 198 ARG A CA 1
ATOM 1677 C C . ARG A 1 198 ? 9.780 16.718 -20.706 1.00 91.81 198 ARG A C 1
ATOM 1679 O O . ARG A 1 198 ? 8.744 16.979 -21.321 1.00 91.81 198 ARG A O 1
ATOM 1686 N N . LYS A 1 199 ? 10.231 17.527 -19.745 1.00 92.81 199 LYS A N 1
ATOM 1687 C CA . LYS A 1 199 ? 9.567 18.802 -19.414 1.00 92.81 199 LYS A CA 1
ATOM 1688 C C . LYS A 1 199 ? 9.664 19.798 -20.573 1.00 92.81 199 LYS A C 1
ATOM 1690 O O . LYS A 1 199 ? 8.681 20.489 -20.862 1.00 92.81 199 LYS A O 1
ATOM 1695 N N . GLN A 1 200 ? 10.802 19.811 -21.263 1.00 92.81 200 GLN A N 1
ATOM 1696 C CA . GLN A 1 200 ? 11.105 20.688 -22.395 1.00 92.81 200 GLN A CA 1
ATOM 1697 C C . GLN A 1 200 ? 10.550 20.208 -23.748 1.00 92.81 200 GLN A C 1
ATOM 1699 O O . GLN A 1 200 ? 10.651 20.954 -24.717 1.00 92.81 200 GLN A O 1
ATOM 1704 N N . MET A 1 201 ? 9.908 19.031 -23.820 1.00 93.50 201 MET A N 1
ATOM 1705 C CA . MET A 1 201 ? 9.293 18.521 -25.058 1.00 93.50 201 MET A CA 1
ATOM 1706 C C . MET A 1 201 ? 8.403 19.563 -25.740 1.00 93.50 201 MET A C 1
ATOM 1708 O O . MET A 1 201 ? 7.668 20.316 -25.076 1.00 93.50 201 MET A O 1
ATOM 1712 N N . SER A 1 202 ? 8.431 19.548 -27.071 1.00 95.50 202 SER A N 1
ATOM 1713 C CA . SER A 1 202 ? 7.610 20.416 -27.909 1.00 95.50 202 SER A CA 1
ATOM 1714 C C . SER A 1 202 ? 6.113 20.166 -27.687 1.00 95.50 202 SER A C 1
ATOM 1716 O O . SER A 1 202 ? 5.688 19.142 -27.137 1.00 95.50 202 SER A O 1
ATOM 1718 N N . LYS A 1 203 ? 5.278 21.123 -28.108 1.00 95.19 203 LYS A N 1
ATOM 1719 C CA . LYS A 1 203 ? 3.817 20.961 -28.050 1.00 95.19 203 LYS A CA 1
ATOM 1720 C C . LYS A 1 203 ? 3.353 19.773 -28.897 1.00 95.19 203 LYS A C 1
ATOM 1722 O O . LYS A 1 203 ? 2.488 19.032 -28.440 1.00 95.19 203 LYS A O 1
ATOM 1727 N N . ASP A 1 204 ? 3.970 19.563 -30.057 1.00 95.12 204 ASP A N 1
ATOM 1728 C CA . ASP A 1 204 ? 3.592 18.507 -31.000 1.00 95.12 204 ASP A CA 1
ATOM 1729 C C . ASP A 1 204 ? 3.943 17.112 -30.467 1.00 95.12 204 ASP A C 1
ATOM 1731 O O . ASP A 1 204 ? 3.130 16.195 -30.544 1.00 95.12 204 ASP A O 1
ATOM 1735 N N . GLU A 1 205 ? 5.115 16.938 -29.847 1.00 94.06 205 GLU A N 1
ATOM 1736 C CA . GLU A 1 205 ? 5.485 15.672 -29.192 1.00 94.06 205 GLU A CA 1
ATOM 1737 C C . GLU A 1 205 ? 4.568 15.361 -28.004 1.00 94.06 205 GLU A C 1
ATOM 1739 O O . GLU A 1 205 ? 4.082 14.237 -27.861 1.00 94.06 205 GLU A O 1
ATOM 1744 N N . LYS A 1 206 ? 4.273 16.369 -27.170 1.00 93.50 206 LYS A N 1
ATOM 1745 C CA . LYS A 1 206 ? 3.326 16.231 -26.053 1.00 93.50 206 LYS A CA 1
ATOM 1746 C C . LYS A 1 206 ? 1.924 15.860 -26.541 1.00 93.50 206 LYS A C 1
ATOM 1748 O O . LYS A 1 206 ? 1.262 15.056 -25.884 1.00 93.50 206 LYS A O 1
ATOM 1753 N N . LEU A 1 207 ? 1.480 16.415 -27.672 1.00 94.94 207 LEU A N 1
ATOM 1754 C CA . LEU A 1 207 ? 0.193 16.087 -28.282 1.00 94.94 207 LEU A CA 1
ATOM 1755 C C . LEU A 1 207 ? 0.162 14.633 -28.767 1.00 94.94 207 LEU A C 1
ATOM 1757 O O . LEU A 1 207 ? -0.744 13.903 -28.378 1.00 94.94 207 LEU A O 1
ATOM 1761 N N . LYS A 1 208 ? 1.192 14.172 -29.487 1.00 95.69 208 LYS A N 1
ATOM 1762 C CA . LYS A 1 208 ? 1.302 12.767 -29.927 1.00 95.69 208 LYS A CA 1
ATOM 1763 C C . LYS A 1 208 ? 1.248 11.782 -28.754 1.00 95.69 208 LYS A C 1
ATOM 1765 O O . LYS A 1 208 ? 0.545 10.777 -28.812 1.00 95.69 208 LYS A O 1
ATOM 1770 N N . ILE A 1 209 ? 1.947 12.082 -27.654 1.00 93.44 209 ILE A N 1
ATOM 1771 C CA . ILE A 1 209 ? 1.908 11.256 -26.433 1.00 93.44 209 ILE A CA 1
ATOM 1772 C C . ILE A 1 209 ? 0.508 11.271 -25.796 1.00 93.44 209 ILE A C 1
ATOM 1774 O O . ILE A 1 209 ? 0.062 10.252 -25.262 1.00 93.44 209 ILE A O 1
ATOM 1778 N N . LYS A 1 210 ? -0.197 12.410 -25.819 1.00 95.31 210 LYS A N 1
ATOM 1779 C CA . LYS A 1 210 ? -1.574 12.517 -25.311 1.00 95.31 210 LYS A CA 1
ATOM 1780 C C . LYS A 1 210 ? -2.530 11.654 -26.135 1.00 95.31 210 LYS A C 1
ATOM 1782 O O . LYS A 1 210 ? -3.263 10.864 -25.548 1.00 95.31 210 LYS A O 1
ATOM 1787 N N . GLU A 1 211 ? -2.471 11.756 -27.459 1.00 96.38 211 GLU A N 1
ATOM 1788 C CA . GLU A 1 211 ? -3.313 10.996 -28.393 1.00 96.38 211 GLU A CA 1
ATOM 1789 C C . GLU A 1 211 ? -3.096 9.483 -28.257 1.00 96.38 211 GLU A C 1
ATOM 1791 O O . GLU A 1 211 ? -4.060 8.724 -28.163 1.00 96.38 211 GLU A O 1
ATOM 1796 N N . GLU A 1 212 ? -1.843 9.034 -28.139 1.00 95.06 212 GLU A N 1
ATOM 1797 C CA . GLU A 1 212 ? -1.532 7.619 -27.907 1.00 95.06 212 GLU A CA 1
ATOM 1798 C C . GLU A 1 212 ? -2.095 7.120 -26.565 1.00 95.06 212 GLU A C 1
ATOM 1800 O O . GLU A 1 212 ? -2.674 6.034 -26.470 1.00 95.06 212 GLU A O 1
ATOM 1805 N N . ASN A 1 213 ? -1.986 7.933 -25.511 1.00 94.44 213 ASN A N 1
ATOM 1806 C CA . ASN A 1 213 ? -2.555 7.604 -24.206 1.00 94.44 213 ASN A CA 1
ATOM 1807 C C . ASN A 1 213 ? -4.088 7.573 -24.214 1.00 94.44 213 ASN A C 1
ATOM 1809 O O . ASN A 1 213 ? -4.679 6.745 -23.516 1.00 94.44 213 ASN A O 1
ATOM 1813 N N . GLU A 1 214 ? -4.730 8.458 -24.975 1.00 96.25 214 GLU A N 1
ATOM 1814 C CA . GLU A 1 214 ? -6.178 8.463 -25.179 1.00 96.25 214 GLU A CA 1
ATOM 1815 C C . GLU A 1 214 ? -6.627 7.232 -25.964 1.00 96.25 214 GLU A C 1
ATOM 1817 O O . GLU A 1 214 ? -7.595 6.587 -25.562 1.00 96.25 214 GLU A O 1
ATOM 1822 N N . ARG A 1 215 ? -5.886 6.831 -27.002 1.00 96.69 215 ARG A N 1
ATOM 1823 C CA . ARG A 1 215 ? -6.138 5.591 -27.744 1.00 96.69 215 ARG A CA 1
ATOM 1824 C C . ARG A 1 215 ? -6.082 4.368 -26.829 1.00 96.69 215 ARG A C 1
ATOM 1826 O O . ARG A 1 215 ? -7.035 3.590 -26.791 1.00 96.69 215 ARG A O 1
ATOM 1833 N N . LEU A 1 216 ? -5.027 4.249 -26.019 1.00 96.12 216 LEU A N 1
ATOM 1834 C CA . LEU A 1 216 ? -4.904 3.182 -25.020 1.00 96.12 216 LEU A CA 1
ATOM 1835 C C . LEU A 1 216 ? -6.050 3.207 -24.000 1.00 96.12 216 LEU A C 1
ATOM 1837 O O . LEU A 1 216 ? -6.559 2.154 -23.619 1.00 96.12 216 LEU A O 1
ATOM 1841 N N . LEU A 1 217 ? -6.473 4.393 -23.554 1.00 96.44 217 LEU A N 1
ATOM 1842 C CA . LEU A 1 217 ? -7.607 4.537 -22.642 1.00 96.44 217 LEU A CA 1
ATOM 1843 C C . LEU A 1 217 ? -8.925 4.105 -23.297 1.00 96.44 217 LEU A C 1
ATOM 1845 O O . LEU A 1 217 ? -9.738 3.466 -22.636 1.00 96.44 217 LEU A O 1
ATOM 1849 N N . GLN A 1 218 ? -9.161 4.439 -24.565 1.00 96.31 218 GLN A N 1
ATOM 1850 C CA . GLN A 1 218 ? -10.380 4.031 -25.265 1.00 96.31 218 GLN A CA 1
ATOM 1851 C C . GLN A 1 218 ? -10.441 2.517 -25.479 1.00 96.31 218 GLN A C 1
ATOM 1853 O O . GLN A 1 218 ? -11.518 1.933 -25.364 1.00 96.31 218 GLN A O 1
ATOM 1858 N N . GLU A 1 219 ? -9.297 1.886 -25.746 1.00 96.44 219 GLU A N 1
ATOM 1859 C CA . GLU A 1 219 ? -9.211 0.447 -25.989 1.00 96.44 219 GLU A CA 1
ATOM 1860 C C . GLU A 1 219 ? -9.253 -0.379 -24.692 1.00 96.44 219 GLU A C 1
ATOM 1862 O O . GLU A 1 219 ? -10.038 -1.321 -24.594 1.00 96.44 219 GLU A O 1
ATOM 1867 N N . TYR A 1 220 ? -8.455 -0.020 -23.681 1.00 98.06 220 TYR A N 1
ATOM 1868 C CA . TYR A 1 220 ? -8.263 -0.823 -22.461 1.00 98.06 220 TYR A CA 1
ATOM 1869 C C . TYR A 1 220 ? -8.875 -0.213 -21.200 1.00 98.06 220 TYR A C 1
ATOM 1871 O O . TYR A 1 220 ? -8.980 -0.880 -20.174 1.00 98.06 220 TYR A O 1
ATOM 1879 N N . GLY A 1 221 ? -9.257 1.062 -21.232 1.00 97.75 221 GLY A N 1
ATOM 1880 C CA . GLY A 1 221 ? -9.745 1.792 -20.063 1.00 97.75 221 GLY A CA 1
ATOM 1881 C C . GLY A 1 221 ? -11.209 1.559 -19.720 1.00 97.75 221 GLY A C 1
ATOM 1882 O O . GLY A 1 221 ? -11.699 2.159 -18.762 1.00 97.75 221 GLY A O 1
ATOM 1883 N N . PHE A 1 222 ? -11.904 0.713 -20.478 1.00 98.00 222 PHE A N 1
ATOM 1884 C CA . PHE A 1 222 ? -13.318 0.419 -20.294 1.00 98.00 222 PHE A CA 1
ATOM 1885 C C . PHE A 1 222 ? -13.593 -1.082 -20.386 1.00 98.00 222 PHE A C 1
ATOM 1887 O O . PHE A 1 222 ? -12.910 -1.815 -21.101 1.00 98.00 222 PHE A O 1
ATOM 1894 N N . CYS A 1 223 ? -14.630 -1.523 -19.686 1.00 98.00 223 CYS A N 1
ATOM 1895 C CA . CYS A 1 223 ? -15.237 -2.838 -19.852 1.00 98.00 223 CYS A CA 1
ATOM 1896 C C . CYS A 1 223 ? -16.730 -2.689 -20.150 1.00 98.00 223 CYS A C 1
ATOM 1898 O O . CYS A 1 223 ? -17.316 -1.629 -19.922 1.00 98.00 223 CYS A O 1
ATOM 1900 N N . LEU A 1 224 ? -17.351 -3.771 -20.601 1.00 97.44 224 LEU A N 1
ATOM 1901 C CA . LEU A 1 224 ? -18.798 -3.909 -20.659 1.00 97.44 224 LEU A CA 1
ATOM 1902 C C . LEU A 1 224 ? -19.242 -4.761 -19.468 1.00 97.44 224 LEU A C 1
ATOM 1904 O O . LEU A 1 224 ? -18.828 -5.913 -19.365 1.00 97.44 224 LEU A O 1
ATOM 1908 N N . MET A 1 225 ? -20.041 -4.195 -18.563 1.00 95.38 225 MET A N 1
ATOM 1909 C CA . MET A 1 225 ? -20.611 -4.902 -17.414 1.00 95.38 225 MET A CA 1
ATOM 1910 C C . MET A 1 225 ? -22.125 -4.703 -17.403 1.00 95.38 225 MET A C 1
ATOM 1912 O O . MET A 1 225 ? -22.579 -3.569 -17.321 1.00 95.38 225 MET A O 1
ATOM 1916 N N . ASP A 1 226 ? -22.897 -5.788 -17.492 1.00 92.38 226 ASP A N 1
ATOM 1917 C CA . ASP A 1 226 ? -24.373 -5.765 -17.480 1.00 92.38 226 ASP A CA 1
ATOM 1918 C C . ASP A 1 226 ? -24.991 -4.709 -18.419 1.00 92.38 226 ASP A C 1
ATOM 1920 O O . ASP A 1 226 ? -25.872 -3.953 -18.027 1.00 92.38 226 ASP A O 1
ATOM 1924 N N . ASN A 1 227 ? -24.515 -4.655 -19.668 1.00 87.06 227 ASN A N 1
ATOM 1925 C CA . ASN A 1 227 ? -24.911 -3.694 -20.714 1.00 87.06 227 ASN A CA 1
ATOM 1926 C C . ASN A 1 227 ? -24.385 -2.257 -20.548 1.00 87.06 227 ASN A C 1
ATOM 1928 O O . ASN A 1 227 ? -24.605 -1.425 -21.428 1.00 87.06 227 ASN A O 1
ATOM 1932 N N . HIS A 1 228 ? -23.623 -1.971 -19.491 1.00 90.38 228 HIS A N 1
ATOM 1933 C CA . HIS A 1 228 ? -23.046 -0.651 -19.245 1.00 90.38 228 HIS A CA 1
ATOM 1934 C C . HIS A 1 228 ? -21.558 -0.605 -19.589 1.00 90.38 228 HIS A C 1
ATOM 1936 O O . HIS A 1 228 ? -20.767 -1.452 -19.163 1.00 90.38 228 HIS A O 1
ATOM 1942 N N . LYS A 1 229 ? -21.154 0.419 -20.353 1.00 95.12 229 LYS A N 1
ATOM 1943 C CA . LYS A 1 229 ? -19.736 0.707 -20.601 1.00 95.12 229 LYS A CA 1
ATOM 1944 C C . LYS A 1 229 ? -19.153 1.428 -19.388 1.00 95.12 229 LYS A C 1
ATOM 1946 O O . LYS A 1 229 ? -19.379 2.623 -19.185 1.00 95.12 229 LYS A O 1
ATOM 1951 N N . GLU A 1 230 ? -18.360 0.701 -18.615 1.00 95.38 230 GLU A N 1
ATOM 1952 C CA . GLU A 1 230 ? -17.833 1.153 -17.333 1.00 95.38 230 GLU A CA 1
ATOM 1953 C C . GLU A 1 230 ? -16.335 1.417 -17.395 1.00 95.38 230 GLU A C 1
ATOM 1955 O O . GLU A 1 230 ? -15.569 0.675 -18.012 1.00 95.38 230 GLU A O 1
ATOM 1960 N N . ARG A 1 231 ? -15.896 2.498 -16.742 1.00 97.19 231 ARG A N 1
ATOM 1961 C CA . ARG A 1 231 ? -14.478 2.870 -16.711 1.00 97.19 231 ARG A CA 1
ATOM 1962 C C . ARG A 1 231 ? -13.719 1.963 -15.745 1.00 97.19 231 ARG A C 1
ATOM 1964 O O . ARG A 1 231 ? -14.129 1.772 -14.601 1.00 97.19 231 ARG A O 1
ATOM 1971 N N . ILE A 1 232 ? -12.561 1.475 -16.166 1.00 98.25 232 ILE A N 1
ATOM 1972 C CA . ILE A 1 232 ? -11.625 0.716 -15.335 1.00 98.25 232 ILE A CA 1
ATOM 1973 C C . ILE A 1 232 ? -10.739 1.701 -14.559 1.00 98.25 232 ILE A C 1
ATOM 1975 O O . ILE A 1 232 ? -10.331 2.732 -15.093 1.00 98.25 232 ILE A O 1
ATOM 1979 N N . ALA A 1 233 ? -10.457 1.418 -13.281 1.00 95.75 233 ALA A N 1
ATOM 1980 C CA . ALA A 1 233 ? -9.646 2.302 -12.442 1.00 95.75 233 ALA A CA 1
ATOM 1981 C C . ALA A 1 233 ? -8.193 2.365 -12.937 1.00 95.75 233 ALA A C 1
ATOM 1983 O O . ALA A 1 233 ? -7.745 3.411 -13.396 1.00 95.75 233 ALA A O 1
ATOM 1984 N N . ASN A 1 234 ? -7.495 1.227 -12.888 1.00 93.88 234 ASN A N 1
ATOM 1985 C CA . ASN A 1 234 ? -6.090 1.091 -13.264 1.00 93.88 234 ASN A CA 1
ATOM 1986 C C . ASN A 1 234 ? -5.938 -0.122 -14.185 1.00 93.88 234 ASN A C 1
ATOM 1988 O O . ASN A 1 234 ? -5.756 -1.237 -13.712 1.00 93.88 234 ASN A O 1
ATOM 1992 N N . PHE A 1 235 ? -6.050 0.085 -15.496 1.00 97.56 235 PHE A N 1
ATOM 1993 C CA . PHE A 1 235 ? -5.900 -0.988 -16.490 1.00 97.56 235 PHE A CA 1
ATOM 1994 C C . PHE A 1 235 ? -4.430 -1.302 -16.824 1.00 97.56 235 PHE A C 1
ATOM 1996 O O . PHE A 1 235 ? -4.147 -2.298 -17.483 1.00 97.56 235 PHE A O 1
ATOM 2003 N N . ARG A 1 236 ? -3.490 -0.460 -16.377 1.00 97.94 236 ARG A N 1
ATOM 2004 C CA . ARG A 1 236 ? -2.045 -0.656 -16.543 1.00 97.94 236 ARG A CA 1
ATOM 2005 C C . ARG A 1 236 ? -1.479 -1.424 -15.352 1.00 97.94 236 ARG A C 1
ATOM 2007 O O . ARG A 1 236 ? -1.753 -1.064 -14.208 1.00 97.94 236 ARG A O 1
ATOM 2014 N N . ILE A 1 237 ? -0.679 -2.448 -15.622 1.00 97.81 237 ILE A N 1
ATOM 2015 C CA . ILE A 1 237 ? 0.055 -3.195 -14.597 1.00 97.81 237 ILE A CA 1
ATOM 2016 C C . ILE A 1 237 ? 1.171 -2.313 -14.026 1.00 97.81 237 ILE A C 1
ATOM 2018 O O . ILE A 1 237 ? 1.841 -1.591 -14.766 1.00 97.81 237 ILE A O 1
ATOM 2022 N N . GLU A 1 238 ? 1.368 -2.381 -12.706 1.00 94.69 238 GLU A N 1
ATOM 2023 C CA . GLU A 1 238 ? 2.453 -1.669 -12.024 1.00 94.69 238 GLU A CA 1
ATOM 2024 C C . GLU A 1 238 ? 3.819 -2.068 -12.633 1.00 94.69 238 GLU A C 1
ATOM 2026 O O . GLU A 1 238 ? 4.106 -3.262 -12.763 1.00 94.69 238 GLU A O 1
ATOM 2031 N N . PRO A 1 239 ? 4.674 -1.105 -13.023 1.00 97.12 239 PRO A N 1
ATOM 2032 C CA . PRO A 1 239 ? 5.998 -1.416 -13.551 1.00 97.12 239 PRO A CA 1
ATOM 2033 C C . PRO A 1 239 ? 6.915 -2.018 -12.470 1.00 97.12 239 PRO A C 1
ATOM 2035 O O . PRO A 1 239 ? 6.705 -1.775 -11.274 1.00 97.12 239 PRO A O 1
ATOM 2038 N N . PRO A 1 240 ? 7.958 -2.775 -12.871 1.00 98.19 240 PRO A N 1
ATOM 2039 C CA . PRO A 1 240 ? 8.993 -3.209 -11.938 1.00 98.19 240 PRO A CA 1
ATOM 2040 C C . PRO A 1 240 ? 9.708 -2.005 -11.312 1.00 98.19 240 PRO A C 1
ATOM 2042 O O . PRO A 1 240 ? 9.758 -0.919 -11.891 1.00 98.19 240 PRO A O 1
ATOM 2045 N N . GLY A 1 241 ? 10.265 -2.198 -10.121 1.00 98.44 241 GLY A N 1
ATOM 2046 C CA . GLY A 1 241 ? 10.969 -1.144 -9.393 1.00 98.44 241 GLY A CA 1
ATOM 2047 C C . GLY A 1 241 ? 11.346 -1.579 -7.984 1.00 98.44 241 GLY A C 1
ATOM 2048 O O . GLY A 1 241 ? 11.171 -2.738 -7.626 1.00 98.44 241 GLY A O 1
ATOM 2049 N N . LEU A 1 242 ? 11.813 -0.654 -7.148 1.00 98.50 242 LEU A N 1
ATOM 2050 C CA . LEU A 1 242 ? 12.117 -0.956 -5.744 1.00 98.50 242 LEU A CA 1
ATOM 2051 C C . LEU A 1 242 ? 10.892 -0.713 -4.860 1.00 98.50 242 LEU A C 1
ATOM 2053 O O . LEU A 1 242 ? 10.140 0.249 -5.049 1.00 98.50 242 LEU A O 1
ATOM 2057 N N . PHE A 1 243 ? 10.646 -1.613 -3.912 1.00 98.31 243 PHE A N 1
ATOM 2058 C CA . PHE A 1 243 ? 9.548 -1.484 -2.965 1.00 98.31 243 PHE A CA 1
ATOM 2059 C C . PHE A 1 243 ? 9.839 -0.365 -1.963 1.00 98.31 243 PHE A C 1
ATOM 2061 O O . PHE A 1 243 ? 10.854 -0.373 -1.271 1.00 98.31 243 PHE A O 1
ATOM 2068 N N . ARG A 1 244 ? 8.932 0.606 -1.874 1.00 96.50 244 ARG A N 1
ATOM 2069 C CA . ARG A 1 244 ? 9.040 1.772 -0.988 1.00 96.50 244 ARG A CA 1
ATOM 2070 C C . ARG A 1 244 ? 7.995 1.653 0.114 1.00 96.50 244 ARG A C 1
ATOM 2072 O O . ARG A 1 244 ? 6.960 2.316 0.087 1.00 96.50 244 ARG A O 1
ATOM 2079 N N . GLY A 1 245 ? 8.238 0.709 1.021 1.00 94.88 245 GLY A N 1
ATOM 2080 C CA . GLY A 1 245 ? 7.413 0.529 2.211 1.00 94.88 245 GLY A CA 1
ATOM 2081 C C . GLY A 1 245 ? 7.487 1.767 3.107 1.00 94.88 245 GLY A C 1
ATOM 2082 O O . GLY A 1 245 ? 8.557 2.346 3.262 1.00 94.88 245 GLY A O 1
ATOM 2083 N N . ARG A 1 246 ? 6.342 2.185 3.659 1.00 93.81 246 ARG A N 1
ATOM 2084 C CA . ARG A 1 246 ? 6.237 3.370 4.529 1.00 93.81 246 ARG A CA 1
ATOM 2085 C C . ARG A 1 246 ? 6.786 3.078 5.927 1.00 93.81 246 ARG A C 1
ATOM 2087 O O . ARG A 1 246 ? 6.688 1.941 6.382 1.00 93.81 246 ARG A O 1
ATOM 2094 N N . GLY A 1 247 ? 7.307 4.110 6.593 1.00 93.62 247 GLY A N 1
ATOM 2095 C CA . GLY A 1 247 ? 7.989 3.973 7.882 1.00 93.62 247 GLY A CA 1
ATOM 2096 C C . GLY A 1 247 ? 9.212 3.065 7.785 1.00 93.62 247 GLY A C 1
ATOM 2097 O O . GLY A 1 247 ? 9.827 2.962 6.722 1.00 93.62 247 GLY A O 1
ATOM 2098 N N . ASP A 1 248 ? 9.516 2.359 8.869 1.00 93.88 248 ASP A N 1
ATOM 2099 C CA . ASP A 1 248 ? 10.642 1.422 8.952 1.00 93.88 248 ASP A CA 1
ATOM 2100 C C . ASP A 1 248 ? 10.261 0.028 8.439 1.00 93.88 248 ASP A C 1
ATOM 2102 O O . ASP A 1 248 ? 10.435 -0.994 9.096 1.00 93.88 248 ASP A O 1
ATOM 2106 N N . HIS A 1 249 ? 9.691 -0.023 7.232 1.00 96.88 249 HIS A N 1
ATOM 2107 C CA . HIS A 1 249 ? 9.245 -1.280 6.647 1.00 96.88 249 HIS A CA 1
ATOM 2108 C C . HIS A 1 249 ? 10.436 -2.216 6.349 1.00 96.88 249 HIS A C 1
ATOM 2110 O O . HIS A 1 249 ? 11.279 -1.877 5.512 1.00 96.88 249 HIS A O 1
ATOM 2116 N N . PRO A 1 250 ? 10.455 -3.451 6.885 1.00 97.31 250 PRO A N 1
ATOM 2117 C CA . PRO A 1 250 ? 11.605 -4.365 6.784 1.00 97.31 250 PRO A CA 1
ATOM 2118 C C . PRO A 1 250 ? 11.931 -4.833 5.357 1.00 97.31 250 PRO A C 1
ATOM 2120 O O . PRO A 1 250 ? 13.038 -5.287 5.080 1.00 97.31 250 PRO A O 1
ATOM 2123 N N . LYS A 1 251 ? 10.986 -4.684 4.423 1.00 97.75 251 LYS A N 1
ATOM 2124 C CA . LYS A 1 251 ? 11.095 -5.086 3.014 1.00 97.75 251 LYS A CA 1
ATOM 2125 C C . LYS A 1 251 ? 11.388 -3.926 2.065 1.00 97.75 251 LYS A C 1
ATOM 2127 O O . LYS A 1 251 ? 11.440 -4.129 0.852 1.00 97.75 251 LYS A O 1
ATOM 2132 N N . MET A 1 252 ? 11.547 -2.697 2.569 1.00 97.88 252 MET A N 1
ATOM 2133 C CA . MET A 1 252 ? 11.896 -1.561 1.711 1.00 97.88 252 MET A CA 1
ATOM 2134 C C . MET A 1 252 ? 13.186 -1.863 0.931 1.00 97.88 252 MET A C 1
ATOM 2136 O O . MET A 1 252 ? 14.087 -2.506 1.460 1.00 97.88 252 MET A O 1
ATOM 2140 N N . GLY A 1 253 ? 13.267 -1.452 -0.331 1.00 98.06 253 GLY A N 1
ATOM 2141 C CA . GLY A 1 253 ? 14.410 -1.715 -1.211 1.00 98.06 253 GLY A CA 1
ATOM 2142 C C . GLY A 1 253 ? 14.387 -3.069 -1.921 1.00 98.06 253 GLY A C 1
ATOM 2143 O O . GLY A 1 253 ? 15.141 -3.243 -2.873 1.00 98.06 253 GLY A O 1
ATOM 2144 N N . MET A 1 254 ? 13.506 -4.001 -1.535 1.00 98.62 254 MET A N 1
ATOM 2145 C CA . MET A 1 254 ? 13.323 -5.258 -2.273 1.00 98.62 254 MET A CA 1
ATOM 2146 C C . MET A 1 254 ? 12.800 -5.010 -3.695 1.00 98.62 254 MET A C 1
ATOM 2148 O O . MET A 1 254 ? 12.061 -4.052 -3.952 1.00 98.62 254 MET A O 1
ATOM 2152 N N . LEU A 1 255 ? 13.157 -5.891 -4.627 1.00 98.62 255 LEU A N 1
ATOM 2153 C CA . LEU A 1 255 ? 12.801 -5.759 -6.037 1.00 98.62 255 LEU A CA 1
ATOM 2154 C C . LEU A 1 255 ? 11.349 -6.191 -6.284 1.00 98.62 255 LEU A C 1
ATOM 2156 O O . LEU A 1 255 ? 11.005 -7.369 -6.176 1.00 98.62 255 LEU A O 1
ATOM 2160 N N . LYS A 1 256 ? 10.496 -5.253 -6.705 1.00 98.38 256 LYS A N 1
ATOM 2161 C CA . LYS A 1 256 ? 9.192 -5.553 -7.310 1.00 98.38 256 LYS A CA 1
ATOM 2162 C C . LYS A 1 256 ? 9.429 -6.064 -8.726 1.00 98.38 256 LYS A C 1
ATOM 2164 O O . LYS A 1 256 ? 9.905 -5.318 -9.587 1.00 98.38 256 LYS A O 1
ATOM 2169 N N . ARG A 1 257 ? 9.111 -7.335 -8.967 1.00 97.31 257 ARG A N 1
ATOM 2170 C CA . ARG A 1 257 ? 9.378 -7.988 -10.253 1.00 97.31 257 ARG A CA 1
ATOM 2171 C C . ARG A 1 257 ? 8.405 -7.525 -11.333 1.00 97.31 257 ARG A C 1
ATOM 2173 O O . ARG A 1 257 ? 7.270 -7.139 -11.058 1.00 97.31 257 ARG A O 1
ATOM 2180 N N . ARG A 1 258 ? 8.838 -7.633 -12.588 1.00 98.06 258 ARG A N 1
ATOM 2181 C CA . ARG A 1 258 ? 7.966 -7.431 -13.746 1.00 98.06 258 ARG A CA 1
ATOM 2182 C C . ARG A 1 258 ? 6.948 -8.567 -13.813 1.00 98.06 258 ARG A C 1
ATOM 2184 O O . ARG A 1 258 ? 7.340 -9.724 -13.927 1.00 98.06 258 ARG A O 1
ATOM 2191 N N . ILE A 1 259 ? 5.668 -8.218 -13.781 1.00 98.25 259 ILE A N 1
ATOM 2192 C CA . ILE A 1 259 ? 4.563 -9.168 -13.935 1.00 98.25 259 ILE A CA 1
ATOM 2193 C C . ILE A 1 259 ? 4.469 -9.610 -15.397 1.00 98.25 259 ILE A C 1
ATOM 2195 O O . ILE A 1 259 ? 4.520 -8.774 -16.307 1.00 98.25 259 ILE A O 1
ATOM 2199 N N . ARG A 1 260 ? 4.351 -10.920 -15.615 1.00 97.88 260 ARG A N 1
ATOM 2200 C CA . ARG A 1 260 ? 4.223 -11.547 -16.936 1.00 97.88 260 ARG A CA 1
ATOM 2201 C C . ARG A 1 260 ? 2.788 -12.024 -17.189 1.00 97.88 260 ARG A C 1
ATOM 2203 O O . ARG A 1 260 ? 2.022 -12.137 -16.232 1.00 97.88 260 ARG A O 1
ATOM 2210 N N . PRO A 1 261 ? 2.390 -12.302 -18.442 1.00 98.44 261 PRO A N 1
ATOM 2211 C CA . PRO A 1 261 ? 1.090 -12.918 -18.725 1.00 98.44 261 PRO A CA 1
ATOM 2212 C C . PRO A 1 261 ? 0.833 -14.194 -17.915 1.00 98.44 261 PRO A C 1
ATOM 2214 O O . PRO A 1 261 ? -0.277 -14.395 -17.423 1.00 98.44 261 PRO A O 1
ATOM 2217 N N . GLU A 1 262 ? 1.874 -14.978 -17.652 1.00 98.25 262 GLU A N 1
ATOM 2218 C CA . GLU A 1 262 ? 1.818 -16.229 -16.888 1.00 98.25 262 GLU A CA 1
ATOM 2219 C C . GLU A 1 262 ? 1.570 -16.011 -15.384 1.00 98.25 262 GLU A C 1
ATOM 2221 O O . GLU A 1 262 ? 1.289 -16.961 -14.655 1.00 98.25 262 GLU A O 1
ATOM 2226 N N . ASP A 1 263 ? 1.650 -14.768 -14.900 1.00 98.31 263 ASP A N 1
ATOM 2227 C CA . ASP A 1 263 ? 1.276 -14.388 -13.535 1.00 98.31 263 ASP A CA 1
ATOM 2228 C C . ASP A 1 263 ? -0.189 -13.907 -13.439 1.00 98.31 263 ASP A C 1
ATOM 2230 O O . ASP A 1 263 ? -0.716 -13.752 -12.333 1.00 98.31 263 ASP A O 1
ATOM 2234 N N . ILE A 1 264 ? -0.842 -13.647 -14.579 1.00 98.75 264 ILE A N 1
ATOM 2235 C CA . ILE A 1 264 ? -2.124 -12.941 -14.669 1.00 98.75 264 ILE A CA 1
ATOM 2236 C C . ILE A 1 264 ? -3.309 -13.905 -14.720 1.00 98.75 264 ILE A C 1
ATOM 2238 O O . ILE A 1 264 ? -3.391 -14.779 -15.583 1.00 98.75 264 ILE A O 1
ATOM 2242 N N . ILE A 1 265 ? -4.278 -13.665 -13.837 1.00 98.81 265 ILE A N 1
ATOM 2243 C CA . ILE A 1 265 ? -5.590 -14.310 -13.836 1.00 98.81 265 ILE A CA 1
ATOM 2244 C C . ILE A 1 265 ? -6.623 -13.332 -14.400 1.00 98.81 265 ILE A C 1
ATOM 2246 O O . ILE A 1 265 ? -6.810 -12.235 -13.868 1.00 98.81 265 ILE A O 1
ATOM 2250 N N . ILE A 1 266 ? -7.319 -13.745 -15.455 1.00 98.81 266 ILE A N 1
ATOM 2251 C CA . ILE A 1 266 ? -8.423 -13.006 -16.078 1.00 98.81 266 ILE A CA 1
ATOM 2252 C C . ILE A 1 266 ? -9.756 -13.470 -15.485 1.00 98.81 266 ILE A C 1
ATOM 2254 O O . ILE A 1 266 ? -9.965 -14.667 -15.302 1.00 98.81 266 ILE A O 1
ATOM 2258 N N . ASN A 1 267 ? -10.677 -12.537 -15.237 1.00 98.75 267 ASN A N 1
ATOM 2259 C CA . ASN A 1 267 ? -12.053 -12.832 -14.851 1.00 98.75 267 ASN A CA 1
ATOM 2260 C C . ASN A 1 267 ? -13.048 -12.113 -15.765 1.00 98.75 267 ASN A C 1
ATOM 2262 O O . ASN A 1 267 ? -13.109 -10.887 -15.793 1.00 98.75 267 ASN A O 1
ATOM 2266 N N . CYS A 1 268 ? -13.835 -12.891 -16.499 1.00 98.50 268 CYS A N 1
ATOM 2267 C CA . CYS A 1 268 ? -14.815 -12.406 -17.474 1.00 98.50 268 CYS A CA 1
ATOM 2268 C C . CYS A 1 268 ? -16.008 -13.367 -17.545 1.00 98.50 268 CYS A C 1
ATOM 2270 O O . CYS A 1 268 ? -15.987 -14.419 -16.908 1.00 98.50 268 CYS A O 1
ATOM 2272 N N . SER A 1 269 ? -17.058 -13.057 -18.300 1.00 98.31 269 SER A N 1
ATOM 2273 C CA . SER A 1 269 ? -18.177 -13.992 -18.469 1.00 98.31 269 SER A CA 1
ATOM 2274 C C . SER A 1 269 ? -17.844 -15.125 -19.437 1.00 98.31 269 SER A C 1
ATOM 2276 O O . SER A 1 269 ? -17.036 -14.959 -20.353 1.00 98.31 269 SER A O 1
ATOM 2278 N N . LYS A 1 270 ? -18.485 -16.285 -19.249 1.00 97.69 270 LYS A N 1
ATOM 2279 C CA . LYS A 1 270 ? -18.290 -17.470 -20.106 1.00 97.69 270 LYS A CA 1
ATOM 2280 C C . LYS A 1 270 ? -18.615 -17.181 -21.574 1.00 97.69 270 LYS A C 1
ATOM 2282 O O . 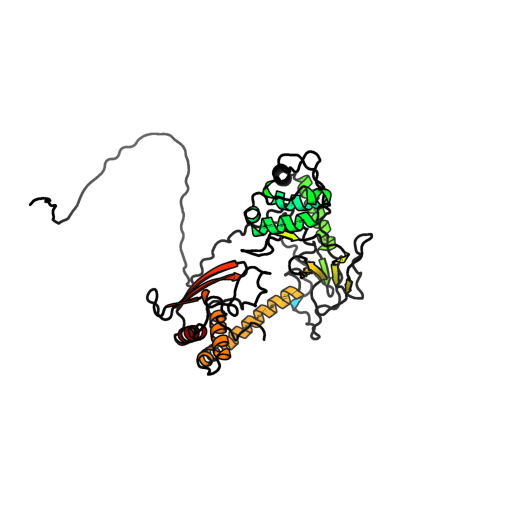LYS A 1 270 ? -17.937 -17.688 -22.456 1.00 97.69 270 LYS A O 1
ATOM 2287 N N . ASP A 1 271 ? -19.624 -16.351 -21.796 1.00 96.62 271 ASP A N 1
ATOM 2288 C CA . ASP A 1 271 ? -20.190 -15.912 -23.072 1.00 96.62 271 ASP A CA 1
ATOM 2289 C C . ASP A 1 271 ? -19.583 -14.600 -23.609 1.00 96.62 271 ASP A C 1
ATOM 2291 O O . ASP A 1 271 ? -20.020 -14.098 -24.641 1.00 96.62 271 ASP A O 1
ATOM 2295 N N . SER A 1 272 ? -18.568 -14.041 -22.942 1.00 97.38 272 SER A N 1
ATOM 2296 C CA . SER A 1 272 ? -17.862 -12.840 -23.408 1.00 97.38 272 SER A CA 1
ATOM 2297 C C . SER A 1 272 ? -16.746 -13.159 -24.407 1.00 97.38 272 SER A C 1
ATOM 2299 O O . SER A 1 272 ? -16.239 -14.283 -24.477 1.00 97.38 272 SER A O 1
ATOM 2301 N N . LYS A 1 273 ? -16.271 -12.147 -25.139 1.00 97.56 273 LYS A N 1
ATOM 2302 C CA . LYS A 1 273 ? -15.012 -12.248 -25.882 1.00 97.56 273 LYS A CA 1
ATOM 2303 C C . LYS A 1 273 ? -13.825 -12.170 -24.922 1.00 97.56 273 LYS A C 1
ATOM 2305 O O . LYS A 1 273 ? -13.430 -11.087 -24.489 1.00 97.56 273 LYS A O 1
ATOM 2310 N N . HIS A 1 274 ? -13.211 -13.318 -24.638 1.00 97.62 274 HIS A N 1
ATOM 2311 C CA . HIS A 1 274 ? -12.074 -13.386 -23.716 1.00 97.62 274 HIS A CA 1
ATOM 2312 C C . HIS A 1 274 ? -10.877 -12.569 -24.238 1.00 97.62 274 HIS A C 1
ATOM 2314 O O . HIS A 1 274 ? -10.563 -12.623 -25.437 1.00 97.62 274 HIS A O 1
ATOM 2320 N N . PRO A 1 275 ? -10.174 -11.825 -23.365 1.00 97.12 275 PRO A N 1
ATOM 2321 C CA . PRO A 1 275 ? -8.972 -11.107 -23.757 1.00 97.12 275 PRO A CA 1
ATOM 2322 C C . PRO A 1 275 ? -7.865 -12.090 -24.135 1.00 97.12 275 PRO A C 1
ATOM 2324 O O . PRO A 1 275 ? -7.631 -13.085 -23.447 1.00 97.12 275 PRO A O 1
ATOM 2327 N N . LYS A 1 276 ? -7.159 -11.802 -25.229 1.00 96.62 276 LYS A N 1
ATOM 2328 C CA . LYS A 1 276 ? -6.036 -12.625 -25.689 1.00 96.62 276 LYS A CA 1
ATOM 2329 C C . LYS A 1 276 ? -4.737 -12.154 -25.024 1.00 96.62 276 LYS A C 1
ATOM 2331 O O . LYS A 1 276 ? -4.547 -10.941 -24.926 1.00 96.62 276 LYS A O 1
ATOM 2336 N N . PRO A 1 277 ? -3.858 -13.070 -24.580 1.00 97.25 277 PRO A N 1
ATOM 2337 C CA . PRO A 1 277 ? -2.527 -12.697 -24.115 1.00 97.25 277 PRO A CA 1
ATOM 2338 C C . PRO A 1 277 ? -1.691 -12.115 -25.264 1.00 97.25 277 PRO A C 1
ATOM 2340 O O . PRO A 1 277 ? -2.048 -12.299 -26.437 1.00 97.25 277 PRO A O 1
ATOM 2343 N N . PRO A 1 278 ? -0.583 -11.417 -24.952 1.00 95.88 278 PRO A N 1
ATOM 2344 C CA . PRO A 1 278 ? 0.402 -11.041 -25.957 1.00 95.88 278 PRO A CA 1
ATOM 2345 C C . PRO A 1 278 ? 0.838 -12.248 -26.814 1.00 95.88 278 PRO A C 1
ATOM 2347 O O . PRO A 1 278 ? 0.827 -13.382 -26.327 1.00 95.88 278 PRO A O 1
ATOM 2350 N N . PRO A 1 279 ? 1.200 -12.043 -28.095 1.00 95.81 279 PRO A N 1
ATOM 2351 C CA . PRO A 1 279 ? 1.574 -13.143 -28.982 1.00 95.81 279 PRO A CA 1
ATOM 2352 C C . PRO A 1 279 ? 2.712 -14.001 -28.414 1.00 95.81 279 PRO A C 1
ATOM 2354 O O . PRO A 1 279 ? 3.783 -13.485 -28.115 1.00 95.81 279 PRO A O 1
ATOM 2357 N N . GLY A 1 280 ? 2.484 -15.313 -28.318 1.00 95.31 280 GLY A N 1
ATOM 2358 C CA . GLY A 1 280 ? 3.454 -16.285 -27.793 1.00 95.31 280 GLY A CA 1
ATOM 2359 C C . GLY A 1 280 ? 3.294 -16.612 -26.306 1.00 95.31 280 GLY A C 1
ATOM 2360 O O . GLY A 1 280 ? 3.776 -17.657 -25.875 1.00 95.31 280 GLY A O 1
ATOM 2361 N N . ASP A 1 281 ? 2.553 -15.794 -25.560 1.00 97.06 281 ASP A N 1
ATOM 2362 C CA . ASP A 1 281 ? 2.368 -15.947 -24.118 1.00 97.06 281 ASP A CA 1
ATOM 2363 C C . ASP A 1 281 ? 1.022 -16.604 -23.770 1.00 97.06 281 ASP A C 1
ATOM 2365 O O . ASP A 1 281 ? 0.131 -16.775 -24.615 1.00 97.06 281 ASP A O 1
ATOM 2369 N N . LYS A 1 282 ? 0.847 -16.972 -22.496 1.00 97.81 282 LYS A N 1
ATOM 2370 C CA . LYS A 1 282 ? -0.419 -17.511 -21.974 1.00 97.81 282 LYS A CA 1
ATOM 2371 C C . LYS A 1 282 ? -0.792 -16.841 -20.660 1.00 97.81 282 LYS A C 1
ATOM 2373 O O . LYS A 1 282 ? 0.065 -16.532 -19.841 1.00 97.81 282 LYS A O 1
ATOM 2378 N N . TRP A 1 283 ? -2.092 -16.660 -20.435 1.00 98.62 283 TRP A N 1
ATOM 2379 C CA . TRP A 1 283 ? -2.579 -16.292 -19.107 1.00 98.62 283 TRP A CA 1
ATOM 2380 C C . TRP A 1 283 ? -2.313 -17.414 -18.108 1.00 98.62 283 TRP A C 1
ATOM 2382 O O . TRP A 1 283 ? -2.389 -18.589 -18.472 1.00 98.62 283 TRP A O 1
ATOM 2392 N N . LYS A 1 284 ? -2.085 -17.051 -16.842 1.00 98.56 284 LYS A N 1
ATOM 2393 C CA . LYS A 1 284 ? -2.047 -18.018 -15.737 1.00 98.56 284 LYS A CA 1
ATOM 2394 C C . LYS A 1 284 ? -3.338 -18.824 -15.681 1.00 98.56 284 LYS A C 1
ATOM 2396 O O . LYS A 1 284 ? -3.320 -20.039 -15.521 1.00 98.56 284 LYS A O 1
ATOM 2401 N N . GLU A 1 285 ? -4.458 -18.115 -15.783 1.00 98.50 285 GLU A N 1
ATOM 2402 C CA . GLU A 1 285 ? -5.798 -18.676 -15.699 1.00 98.50 285 GLU A CA 1
ATOM 2403 C C . GLU A 1 285 ? -6.820 -17.695 -16.291 1.00 98.50 285 GLU A C 1
ATOM 2405 O O . GLU A 1 285 ? -6.682 -16.476 -16.161 1.00 98.50 285 GLU A O 1
ATOM 2410 N N . VAL A 1 286 ? -7.877 -18.227 -16.903 1.00 98.50 286 VAL A N 1
ATOM 2411 C CA . VAL A 1 286 ? -9.100 -17.482 -17.222 1.00 98.50 286 VAL A CA 1
ATOM 2412 C C . VAL A 1 286 ? -10.235 -18.117 -16.432 1.00 98.50 286 VAL A C 1
ATOM 2414 O O . VAL A 1 286 ? -10.471 -19.318 -16.552 1.00 98.50 286 VAL A O 1
ATOM 2417 N N . ARG A 1 287 ? -10.929 -17.323 -15.617 1.00 98.25 287 ARG A N 1
ATOM 2418 C CA . ARG A 1 287 ? -12.069 -17.770 -14.811 1.00 98.25 287 ARG A CA 1
ATOM 2419 C C . ARG A 1 287 ? -13.303 -16.901 -15.024 1.00 98.25 287 ARG A C 1
ATOM 2421 O O . ARG A 1 287 ? -13.247 -15.849 -15.659 1.00 98.25 287 ARG A O 1
ATOM 2428 N N . HIS A 1 288 ? -14.419 -17.380 -14.482 1.00 98.31 288 HIS A N 1
ATOM 2429 C CA . HIS A 1 288 ? -15.746 -16.797 -14.665 1.00 98.31 288 HIS A CA 1
ATOM 2430 C C . HIS A 1 288 ? -16.495 -16.720 -13.331 1.00 98.31 288 HIS A C 1
ATOM 2432 O O . HIS A 1 288 ? -17.547 -17.334 -13.150 1.00 98.31 288 HIS A O 1
ATOM 2438 N N . ASP A 1 289 ? -15.903 -16.019 -12.367 1.00 98.00 289 ASP A N 1
ATOM 2439 C CA . ASP A 1 289 ? -16.447 -15.856 -11.023 1.00 98.00 289 ASP A CA 1
ATOM 2440 C C . ASP A 1 289 ? -17.243 -14.551 -10.918 1.00 98.00 289 ASP A C 1
ATOM 2442 O O . ASP A 1 289 ? -16.690 -13.456 -10.768 1.00 98.00 289 ASP A O 1
ATOM 2446 N N . ASN A 1 290 ? -18.567 -14.684 -10.963 1.00 96.88 290 ASN A N 1
ATOM 2447 C CA . ASN A 1 290 ? -19.491 -13.565 -10.836 1.00 96.88 290 ASN A CA 1
ATOM 2448 C C . ASN A 1 290 ? -19.782 -13.151 -9.388 1.00 96.88 290 ASN A C 1
ATOM 2450 O O . ASN A 1 290 ? -20.586 -12.245 -9.170 1.00 96.88 290 ASN A O 1
ATOM 2454 N N . LYS A 1 291 ? -19.155 -13.770 -8.381 1.00 96.44 291 LYS A N 1
ATOM 2455 C CA . LYS A 1 291 ? -19.280 -13.360 -6.971 1.00 96.44 291 LYS A CA 1
ATOM 2456 C C . LYS A 1 291 ? -18.274 -12.273 -6.591 1.00 96.44 291 LYS A C 1
ATOM 2458 O O . LYS A 1 291 ? -18.458 -11.585 -5.581 1.00 96.44 291 LYS A O 1
ATOM 2463 N N . VAL A 1 292 ? -17.258 -12.051 -7.425 1.00 96.56 292 VAL A N 1
ATOM 2464 C CA . VAL A 1 292 ? -16.214 -11.036 -7.237 1.00 96.56 292 VAL A CA 1
ATOM 2465 C C . VAL A 1 292 ? -16.358 -9.862 -8.211 1.00 96.56 292 VAL A C 1
ATOM 2467 O O . VAL A 1 292 ? -17.105 -9.905 -9.183 1.00 96.56 292 VAL A O 1
ATOM 2470 N N . THR A 1 293 ? -15.651 -8.763 -7.929 1.00 96.00 293 THR A N 1
ATOM 2471 C CA . THR A 1 293 ? -15.759 -7.500 -8.691 1.00 96.00 293 THR A CA 1
ATOM 2472 C C . THR A 1 293 ? -14.495 -7.127 -9.465 1.00 96.00 293 THR A C 1
ATOM 2474 O O . THR A 1 293 ? -14.415 -6.023 -10.001 1.00 96.00 293 THR A O 1
ATOM 2477 N N . TRP A 1 294 ? -13.455 -7.958 -9.415 1.00 97.94 294 TRP A N 1
ATOM 2478 C CA . TRP A 1 294 ? -12.201 -7.709 -10.121 1.00 97.94 294 TRP A CA 1
ATOM 2479 C C . TRP A 1 294 ? -12.240 -8.338 -11.515 1.00 97.94 294 TRP A C 1
ATOM 2481 O O . TRP A 1 294 ? -12.896 -9.357 -11.723 1.00 97.94 294 TRP A O 1
ATOM 2491 N N . LEU A 1 295 ? -11.540 -7.693 -12.448 1.00 98.50 295 LEU A N 1
ATOM 2492 C CA . LEU A 1 295 ? -11.446 -8.077 -13.860 1.00 98.50 295 LEU A CA 1
ATOM 2493 C C . LEU A 1 295 ? -10.147 -8.845 -14.122 1.00 98.50 295 LEU A C 1
ATOM 2495 O O . LEU A 1 295 ? -10.097 -9.792 -14.894 1.00 98.50 295 LEU A O 1
ATOM 2499 N N . VAL A 1 296 ? -9.071 -8.420 -13.461 1.00 98.81 296 VAL A N 1
ATOM 2500 C CA . VAL A 1 296 ? -7.742 -9.029 -13.563 1.00 98.81 296 VAL A CA 1
ATOM 2501 C C . VAL A 1 296 ? -7.142 -9.108 -12.169 1.00 98.81 296 VAL A C 1
ATOM 2503 O O . VAL A 1 296 ? -7.357 -8.197 -11.365 1.00 98.81 296 VAL A O 1
ATOM 2506 N N . SER A 1 297 ? -6.386 -10.162 -11.879 1.00 98.62 297 SER A N 1
ATOM 2507 C CA . SER A 1 297 ? -5.593 -10.256 -10.654 1.00 98.62 297 SER A CA 1
ATOM 2508 C C . SER A 1 297 ? -4.236 -10.915 -10.877 1.00 98.62 297 SER A C 1
ATOM 2510 O O . SER A 1 297 ? -4.031 -11.621 -11.863 1.00 98.62 297 SER A O 1
ATOM 2512 N N . TRP A 1 298 ? -3.299 -10.654 -9.969 1.00 98.56 298 TRP A N 1
ATOM 2513 C CA . TRP A 1 298 ? -2.005 -11.336 -9.886 1.00 98.56 298 TRP A CA 1
ATOM 2514 C C . TRP A 1 298 ? -1.492 -11.307 -8.449 1.00 98.56 298 TRP A C 1
ATOM 2516 O O . TRP A 1 298 ? -1.934 -10.495 -7.636 1.00 98.56 298 TRP A O 1
ATOM 2526 N N . THR A 1 299 ? -0.528 -12.168 -8.144 1.00 98.31 299 THR A N 1
ATOM 2527 C CA . THR A 1 299 ? 0.170 -12.174 -6.854 1.00 98.31 299 THR A CA 1
ATOM 2528 C C . THR A 1 299 ? 1.448 -11.342 -6.962 1.00 98.31 299 THR A C 1
ATOM 2530 O O . THR A 1 299 ? 2.301 -11.626 -7.808 1.00 98.31 299 THR A O 1
ATOM 2533 N N . GLU A 1 300 ? 1.588 -10.302 -6.138 1.00 96.12 300 GLU A N 1
ATOM 2534 C CA . GLU A 1 300 ? 2.833 -9.528 -6.058 1.00 96.12 300 GLU A CA 1
ATOM 2535 C C . GLU A 1 300 ? 3.885 -10.246 -5.195 1.00 96.12 300 GLU A C 1
ATOM 2537 O O . GLU A 1 300 ? 3.551 -11.059 -4.338 1.00 96.12 300 GLU A O 1
ATOM 2542 N N . ASN A 1 301 ? 5.170 -10.008 -5.467 1.00 97.31 301 ASN A N 1
ATOM 2543 C CA . ASN A 1 301 ? 6.259 -10.849 -4.959 1.00 97.31 301 ASN A CA 1
ATOM 2544 C C . ASN A 1 301 ? 6.887 -10.399 -3.633 1.00 97.31 301 ASN A C 1
ATOM 2546 O O . ASN A 1 301 ? 7.749 -11.106 -3.120 1.00 97.31 301 ASN A O 1
ATOM 2550 N N . ILE A 1 302 ? 6.532 -9.225 -3.118 1.00 96.81 302 ILE A N 1
ATOM 2551 C CA . ILE A 1 302 ? 7.086 -8.673 -1.881 1.00 96.81 302 ILE A CA 1
ATOM 2552 C C . ILE A 1 302 ? 6.368 -9.263 -0.673 1.00 96.81 302 ILE A C 1
ATOM 2554 O O . ILE A 1 302 ? 7.030 -9.788 0.219 1.00 96.81 302 ILE A O 1
ATOM 2558 N N . GLN A 1 303 ? 5.035 -9.193 -0.633 1.00 93.69 303 GLN A N 1
ATOM 2559 C CA . GLN A 1 303 ? 4.226 -9.706 0.482 1.00 93.69 303 GLN A CA 1
ATOM 2560 C C . GLN A 1 303 ? 3.381 -10.926 0.094 1.00 93.69 303 GLN A C 1
ATOM 2562 O O . GLN A 1 303 ? 2.654 -11.448 0.930 1.00 93.69 303 GLN A O 1
ATOM 2567 N N . GLY A 1 304 ? 3.432 -11.376 -1.166 1.00 95.75 304 GLY A N 1
ATOM 2568 C CA . GLY A 1 304 ? 2.573 -12.466 -1.640 1.00 95.75 304 GLY A CA 1
ATOM 2569 C C . GLY A 1 304 ? 1.096 -12.070 -1.718 1.00 95.75 304 GLY A C 1
ATOM 2570 O O . GLY A 1 304 ? 0.225 -12.932 -1.839 1.00 95.75 304 GLY A O 1
ATOM 2571 N N . SER A 1 305 ? 0.790 -10.773 -1.640 1.00 95.06 305 SER A N 1
ATOM 2572 C CA . SER A 1 305 ? -0.582 -10.281 -1.655 1.00 95.06 305 SER A CA 1
ATOM 2573 C C . SER A 1 305 ? -1.169 -10.306 -3.069 1.00 95.06 305 SER A C 1
ATOM 2575 O O . SER A 1 305 ? -0.459 -10.237 -4.076 1.00 95.06 305 SER A O 1
ATOM 2577 N N . ILE A 1 306 ? -2.494 -10.415 -3.167 1.00 97.94 306 ILE A N 1
ATOM 2578 C CA . ILE A 1 306 ? -3.183 -10.376 -4.460 1.00 97.94 306 ILE A CA 1
ATOM 2579 C C . ILE A 1 306 ? -3.498 -8.921 -4.819 1.00 97.94 306 ILE A C 1
ATOM 2581 O O . ILE A 1 306 ? -4.150 -8.196 -4.064 1.00 97.94 306 ILE A O 1
ATOM 2585 N N . LYS A 1 307 ? -3.060 -8.507 -6.005 1.00 98.19 307 LYS A N 1
ATOM 2586 C CA . LYS A 1 307 ? -3.381 -7.227 -6.637 1.00 98.19 307 LYS A CA 1
ATOM 2587 C C . LYS A 1 307 ? -4.507 -7.416 -7.646 1.00 98.19 307 LYS A C 1
ATOM 2589 O O . LYS A 1 307 ? -4.646 -8.482 -8.240 1.00 98.19 307 LYS A O 1
ATOM 2594 N N . TYR A 1 308 ? -5.300 -6.366 -7.850 1.00 98.25 308 TYR A N 1
ATOM 2595 C CA . TYR A 1 308 ? -6.501 -6.419 -8.679 1.00 98.25 308 TYR A CA 1
ATOM 2596 C C . TYR A 1 308 ? -6.625 -5.204 -9.594 1.00 98.25 308 TYR A C 1
ATOM 2598 O O . TYR A 1 308 ? -6.399 -4.070 -9.170 1.00 98.25 308 TYR A O 1
ATOM 2606 N N . ILE A 1 309 ? -7.128 -5.435 -10.804 1.00 98.50 309 ILE A N 1
ATOM 2607 C CA . ILE A 1 309 ? -7.751 -4.409 -11.641 1.00 98.50 309 ILE A CA 1
ATOM 2608 C C . ILE A 1 309 ? -9.251 -4.445 -11.372 1.00 98.50 309 ILE A C 1
ATOM 2610 O O . ILE A 1 309 ? -9.910 -5.473 -11.538 1.00 98.50 309 ILE A O 1
ATOM 2614 N N . MET A 1 310 ? -9.790 -3.311 -10.937 1.00 97.81 310 MET A N 1
ATOM 2615 C CA . MET A 1 310 ? -11.207 -3.131 -10.629 1.00 97.81 310 MET A CA 1
ATOM 2616 C C . MET A 1 310 ? -11.767 -1.915 -11.368 1.00 97.81 310 MET A C 1
ATOM 2618 O O . MET A 1 310 ? -11.022 -1.074 -11.877 1.00 97.81 310 MET A O 1
ATOM 2622 N N . LEU A 1 311 ? -13.093 -1.802 -11.377 1.00 96.94 311 LEU A N 1
ATOM 2623 C CA . LEU A 1 311 ? -13.782 -0.634 -11.914 1.00 96.94 311 LEU A CA 1
ATOM 2624 C C . LEU A 1 311 ? -13.471 0.648 -11.137 1.00 96.94 311 LEU A C 1
ATOM 2626 O O . LEU A 1 311 ? -13.149 0.630 -9.943 1.00 96.94 311 LEU A O 1
ATOM 2630 N N . ASN A 1 312 ? -13.586 1.764 -11.849 1.00 96.31 312 ASN A N 1
ATOM 2631 C CA . ASN A 1 312 ? -13.428 3.118 -11.343 1.00 96.31 312 ASN A CA 1
ATOM 2632 C C . ASN A 1 312 ? -14.488 3.428 -10.262 1.00 96.31 312 ASN A C 1
ATOM 2634 O O . ASN A 1 312 ? -15.597 2.897 -10.337 1.00 96.31 312 ASN A O 1
ATOM 2638 N N . PRO A 1 313 ? -14.204 4.304 -9.277 1.00 93.31 313 PRO A N 1
ATOM 2639 C CA . PRO A 1 313 ? -15.188 4.713 -8.268 1.00 93.31 313 PRO A CA 1
ATOM 2640 C C . PRO A 1 313 ? -16.515 5.253 -8.820 1.00 93.31 313 PRO A C 1
ATOM 2642 O O . PRO A 1 313 ? -17.525 5.165 -8.134 1.00 93.31 313 PRO A O 1
ATOM 2645 N N . SER A 1 314 ? -16.513 5.787 -10.045 1.00 90.19 314 SER A N 1
ATOM 2646 C CA . SER A 1 314 ? -17.718 6.268 -10.737 1.00 90.19 314 SER A CA 1
ATOM 2647 C C . SER A 1 314 ? -18.624 5.168 -11.306 1.00 90.19 314 SER A C 1
ATOM 2649 O O . SER A 1 314 ? -19.713 5.490 -11.769 1.00 90.19 314 SER A O 1
ATOM 2651 N N . SER A 1 315 ? -18.191 3.903 -11.277 1.00 90.56 315 SER A N 1
ATOM 2652 C CA . SER A 1 315 ? -19.003 2.765 -11.724 1.00 90.56 315 SER A CA 1
ATOM 2653 C C . SER A 1 315 ? -20.131 2.441 -10.753 1.00 90.56 315 SER A C 1
ATOM 2655 O O . SER A 1 315 ? -19.973 2.613 -9.536 1.00 90.56 315 SER A O 1
ATOM 2657 N N . ARG A 1 316 ? -21.222 1.871 -11.272 1.00 86.12 316 ARG A N 1
ATOM 2658 C CA . ARG A 1 316 ? -22.399 1.467 -10.492 1.00 86.12 316 ARG A CA 1
ATOM 2659 C C . ARG A 1 316 ? -22.016 0.617 -9.282 1.00 86.12 316 ARG A C 1
ATOM 2661 O O . ARG A 1 316 ? -22.350 0.951 -8.150 1.00 86.12 316 ARG A O 1
ATOM 2668 N N . ILE A 1 317 ? -21.220 -0.437 -9.488 1.00 86.94 317 ILE A N 1
ATOM 2669 C CA . ILE A 1 317 ? -20.875 -1.392 -8.422 1.00 86.94 317 ILE A CA 1
ATOM 2670 C C . ILE A 1 317 ? -20.034 -0.779 -7.293 1.00 86.94 317 ILE A C 1
ATOM 2672 O O . ILE A 1 317 ? -20.107 -1.215 -6.139 1.00 86.94 317 ILE A O 1
ATOM 2676 N N . LYS A 1 318 ? -19.190 0.213 -7.610 1.00 90.62 318 LYS A N 1
ATOM 2677 C CA . LYS A 1 318 ? -18.392 0.928 -6.608 1.00 90.62 318 LYS A CA 1
ATOM 2678 C C . LYS A 1 318 ? -19.241 1.979 -5.907 1.00 90.62 318 LYS A C 1
ATOM 2680 O O . LYS A 1 318 ? -19.205 2.034 -4.679 1.00 90.62 318 LYS A O 1
ATOM 2685 N N . GLY A 1 319 ? -20.026 2.737 -6.666 1.00 89.81 319 GLY A N 1
ATOM 2686 C CA . GLY A 1 319 ? -20.947 3.735 -6.142 1.00 89.81 319 GLY A CA 1
ATOM 2687 C C . GLY A 1 319 ? -21.981 3.131 -5.192 1.00 89.81 319 GLY A C 1
ATOM 2688 O O . GLY A 1 319 ? -22.190 3.653 -4.101 1.00 89.81 319 GLY A O 1
ATOM 2689 N N . GLU A 1 320 ? -22.570 1.993 -5.547 1.00 87.62 320 GLU A N 1
ATOM 2690 C CA . GLU A 1 320 ? -23.567 1.312 -4.725 1.00 87.62 320 GLU A CA 1
ATOM 2691 C C . GLU A 1 320 ? -22.998 0.861 -3.377 1.00 87.62 320 GLU A C 1
ATOM 2693 O O . GLU A 1 320 ? -23.602 1.105 -2.330 1.00 87.62 320 GLU A O 1
ATOM 2698 N N . LYS A 1 321 ? -21.807 0.253 -3.378 1.00 89.44 321 LYS A N 1
ATOM 2699 C CA . LYS A 1 321 ? -21.115 -0.116 -2.136 1.00 89.44 321 LYS A CA 1
ATOM 2700 C C . LYS A 1 321 ? -20.801 1.111 -1.283 1.00 89.44 321 LYS A C 1
ATOM 2702 O O . LYS A 1 321 ? -20.936 1.053 -0.061 1.00 89.44 321 LYS A O 1
ATOM 2707 N N . ASP A 1 322 ? -20.399 2.215 -1.910 1.00 92.94 322 ASP A N 1
ATOM 2708 C CA . ASP A 1 322 ? -20.101 3.456 -1.199 1.00 92.94 322 ASP A CA 1
ATOM 2709 C C . ASP A 1 322 ? -21.365 4.086 -0.594 1.00 92.94 322 ASP A C 1
ATOM 2711 O O . ASP A 1 322 ? -21.361 4.514 0.560 1.00 92.94 322 ASP A O 1
ATOM 2715 N N . TRP A 1 323 ? -22.486 4.037 -1.313 1.00 89.56 323 TRP A N 1
ATOM 2716 C CA . TRP A 1 323 ? -23.791 4.434 -0.796 1.00 89.56 323 TRP A CA 1
ATOM 2717 C C . TRP A 1 323 ? -24.233 3.551 0.384 1.00 89.56 323 TRP A C 1
ATOM 2719 O O . TRP A 1 323 ? -24.570 4.069 1.452 1.00 89.56 323 TRP A O 1
ATOM 2729 N N . GLN A 1 324 ? -24.141 2.221 0.261 1.00 91.38 324 GLN A N 1
ATOM 2730 C CA . GLN A 1 324 ? -24.456 1.275 1.344 1.00 91.38 324 GLN A CA 1
ATOM 2731 C C . GLN A 1 324 ? -23.569 1.475 2.586 1.00 91.38 324 GLN A C 1
ATOM 2733 O O . GLN A 1 324 ? -24.038 1.317 3.721 1.00 91.38 324 GLN A O 1
ATOM 2738 N N . LYS A 1 325 ? -22.298 1.854 2.397 1.00 95.81 325 LYS A N 1
ATOM 2739 C CA . LYS A 1 325 ? -21.379 2.238 3.481 1.00 95.81 325 LYS A CA 1
ATOM 2740 C C . LYS A 1 325 ? -21.947 3.424 4.271 1.00 95.81 325 LYS A C 1
ATOM 2742 O O . LYS A 1 325 ? -22.005 3.359 5.501 1.00 95.81 325 LYS A O 1
ATOM 2747 N N . TYR A 1 326 ? -22.437 4.467 3.596 1.00 96.25 326 TYR A N 1
ATOM 2748 C CA . TYR A 1 326 ? -23.079 5.603 4.269 1.00 96.25 326 TYR A CA 1
ATOM 2749 C C . TYR A 1 326 ? -24.424 5.238 4.905 1.00 96.25 326 TYR A C 1
ATOM 2751 O O . TYR A 1 326 ? -24.679 5.651 6.036 1.00 96.25 326 TYR A O 1
ATOM 2759 N N . GLU A 1 327 ? -25.255 4.412 4.266 1.00 96.44 327 GLU A N 1
ATOM 2760 C CA . GLU A 1 327 ? -26.502 3.929 4.883 1.00 96.44 327 GLU A CA 1
ATOM 2761 C C . GLU A 1 327 ? -26.245 3.110 6.152 1.00 96.44 327 GLU A C 1
ATOM 2763 O O . GLU A 1 327 ? -26.980 3.205 7.135 1.00 96.44 327 GLU A O 1
ATOM 2768 N N . THR A 1 328 ? -25.155 2.346 6.192 1.00 97.44 328 THR A N 1
ATOM 2769 C CA . THR A 1 328 ? -24.734 1.629 7.402 1.00 97.44 328 THR A CA 1
ATOM 2770 C C . THR A 1 328 ? -24.347 2.596 8.521 1.00 97.44 328 THR A C 1
ATOM 2772 O O . THR A 1 328 ? -24.817 2.434 9.647 1.00 97.44 328 THR A O 1
ATOM 2775 N N . ALA A 1 329 ? -23.612 3.668 8.215 1.00 97.88 329 ALA A N 1
ATOM 2776 C CA . ALA A 1 329 ? -23.331 4.728 9.186 1.00 97.88 329 ALA A CA 1
ATOM 2777 C C . ALA A 1 329 ? -24.612 5.458 9.653 1.00 97.88 329 ALA A C 1
ATOM 2779 O O . ALA A 1 329 ? -24.773 5.746 10.841 1.00 97.88 329 ALA A O 1
ATOM 2780 N N . ARG A 1 330 ? -25.575 5.705 8.752 1.00 97.88 330 ARG A N 1
ATOM 2781 C CA . ARG A 1 330 ? -26.882 6.300 9.098 1.00 97.88 330 ARG A CA 1
ATOM 2782 C C . ARG A 1 330 ? -27.712 5.383 9.996 1.00 97.88 330 ARG A C 1
ATOM 2784 O O . ARG A 1 330 ? -28.394 5.878 10.892 1.00 97.88 330 ARG A O 1
ATOM 2791 N N . ARG A 1 331 ? -27.648 4.063 9.798 1.00 98.25 331 ARG A N 1
ATOM 2792 C CA . ARG A 1 331 ? -28.266 3.077 10.700 1.00 98.25 331 ARG A CA 1
ATOM 2793 C C . ARG A 1 331 ? -27.590 3.073 12.069 1.00 98.25 331 ARG A C 1
ATOM 2795 O O . ARG A 1 331 ? -28.303 3.137 13.067 1.00 98.25 331 ARG A O 1
ATOM 2802 N N . LEU A 1 332 ? -26.254 3.110 12.122 1.00 98.12 332 LEU A N 1
ATOM 2803 C CA . LEU A 1 332 ? -25.509 3.236 13.380 1.00 98.12 332 LEU A CA 1
ATOM 2804 C C . LEU A 1 332 ? -25.936 4.486 14.160 1.00 98.12 332 LEU A C 1
ATOM 2806 O O . LEU A 1 332 ? -26.207 4.392 15.352 1.00 98.12 332 LEU A O 1
ATOM 2810 N N . LYS A 1 333 ? -26.107 5.635 13.492 1.00 98.06 333 LYS A N 1
ATOM 2811 C CA . LYS A 1 333 ? -26.597 6.871 14.131 1.00 98.06 333 LYS A CA 1
ATOM 2812 C C . LYS A 1 333 ? -27.909 6.665 14.904 1.00 98.06 333 LYS A C 1
ATOM 2814 O O . LYS A 1 333 ? -28.082 7.269 15.957 1.00 98.06 333 LYS A O 1
ATOM 2819 N N . LYS A 1 334 ? -28.818 5.813 14.414 1.00 98.25 334 LYS A N 1
ATOM 2820 C CA . LYS A 1 334 ? -30.113 5.544 15.067 1.00 98.25 334 LYS A CA 1
ATOM 2821 C C . LYS A 1 334 ? -29.979 4.708 16.345 1.00 98.25 334 LYS A C 1
ATOM 2823 O O . LYS A 1 334 ? -30.824 4.824 17.222 1.00 98.25 334 LYS A O 1
ATOM 2828 N N . CYS A 1 335 ? -28.944 3.874 16.464 1.00 97.94 335 CYS A N 1
ATOM 2829 C CA . CYS A 1 335 ? -28.763 2.960 17.599 1.00 97.94 335 CYS A CA 1
ATOM 2830 C C . CYS A 1 335 ? -27.517 3.243 18.458 1.00 97.94 335 CYS A C 1
ATOM 2832 O O . CYS A 1 335 ? -27.324 2.577 19.476 1.00 97.94 335 CYS A O 1
ATOM 2834 N N . VAL A 1 336 ? -26.699 4.242 18.103 1.00 98.44 336 VAL A N 1
ATOM 2835 C CA . VAL A 1 336 ? -25.431 4.551 18.786 1.00 98.44 336 VAL A CA 1
ATOM 2836 C C . VAL A 1 336 ? -25.625 4.858 20.271 1.00 98.44 336 VAL A C 1
ATOM 2838 O O . VAL A 1 336 ? -24.818 4.428 21.084 1.00 98.44 336 VAL A O 1
ATOM 2841 N N . GLY A 1 337 ? -26.721 5.523 20.658 1.00 98.50 337 GLY A N 1
ATOM 2842 C CA . GLY A 1 337 ? -27.025 5.794 22.068 1.00 98.50 337 GLY A CA 1
ATOM 2843 C C . GLY A 1 337 ? -27.141 4.514 22.903 1.00 98.50 337 GLY A C 1
ATOM 2844 O O . GLY A 1 337 ? -26.539 4.419 23.969 1.00 98.50 337 GLY A O 1
ATOM 2845 N N . ARG A 1 338 ? -27.826 3.493 22.370 1.00 98.56 338 ARG A N 1
ATOM 2846 C CA . ARG A 1 338 ? -27.956 2.175 23.011 1.00 98.56 338 ARG A CA 1
ATOM 2847 C C . ARG A 1 338 ? -26.612 1.453 23.103 1.00 98.56 338 ARG A C 1
ATOM 2849 O O . ARG A 1 338 ? -26.301 0.890 24.144 1.00 98.56 338 ARG A O 1
ATOM 2856 N N . ILE A 1 339 ? -25.805 1.493 22.040 1.00 98.56 339 ILE A N 1
ATOM 2857 C CA . ILE A 1 339 ? -24.468 0.872 22.021 1.00 98.56 339 ILE A CA 1
ATOM 2858 C C . ILE A 1 339 ? -23.557 1.519 23.073 1.00 98.56 339 ILE A C 1
ATOM 2860 O O . ILE A 1 339 ? -22.868 0.813 23.803 1.00 98.56 339 ILE A O 1
ATOM 2864 N N . ARG A 1 340 ? -23.604 2.853 23.194 1.00 98.75 340 ARG A N 1
ATOM 2865 C CA . ARG A 1 340 ? -22.854 3.606 24.207 1.00 98.75 340 ARG A CA 1
ATOM 2866 C C . ARG A 1 340 ? -23.283 3.273 25.627 1.00 98.75 340 ARG A C 1
ATOM 2868 O O . ARG A 1 340 ? -22.431 3.105 26.490 1.00 98.75 340 ARG A O 1
ATOM 2875 N N . ALA A 1 341 ? -24.586 3.149 25.869 1.00 98.62 341 ALA A N 1
ATOM 2876 C CA . ALA A 1 341 ? -25.090 2.699 27.162 1.00 98.62 341 ALA A CA 1
ATOM 2877 C C . ALA A 1 341 ? -24.590 1.282 27.494 1.00 98.62 341 ALA A C 1
ATOM 2879 O O . ALA A 1 341 ? -24.118 1.052 28.603 1.00 98.62 341 ALA A O 1
ATOM 2880 N N . GLN A 1 342 ? -24.613 0.371 26.515 1.00 98.62 342 GLN A N 1
ATOM 2881 C CA . GLN A 1 342 ? -24.157 -1.003 26.710 1.00 98.62 342 GLN A CA 1
ATOM 2882 C C . GLN A 1 342 ? -22.666 -1.080 27.040 1.00 98.62 342 GLN A C 1
ATOM 2884 O O . GLN A 1 342 ? -22.309 -1.674 28.051 1.00 98.62 342 GLN A O 1
ATOM 2889 N N . TYR A 1 343 ? -21.782 -0.461 26.244 1.00 98.56 343 TYR A N 1
ATOM 2890 C CA . TYR A 1 343 ? -20.348 -0.574 26.528 1.00 98.56 343 TYR A CA 1
ATOM 2891 C C . TYR A 1 343 ? -19.964 0.095 27.859 1.00 98.56 343 TYR A C 1
ATOM 2893 O O . TYR A 1 343 ? -19.009 -0.327 28.502 1.00 98.56 343 TYR A O 1
ATOM 2901 N N . ARG A 1 344 ? -20.712 1.117 28.301 1.00 98.62 344 ARG A N 1
ATOM 2902 C CA . ARG A 1 344 ? -20.507 1.761 29.609 1.00 98.62 344 ARG A CA 1
ATOM 2903 C C . ARG A 1 344 ? -20.859 0.842 30.771 1.00 98.62 344 ARG A C 1
ATOM 2905 O O . ARG A 1 344 ? -20.195 0.889 31.807 1.00 98.62 344 ARG A O 1
ATOM 2912 N N . GLU A 1 345 ? -21.886 0.014 30.607 1.00 98.50 345 GLU A N 1
ATOM 2913 C CA . GLU A 1 345 ? -22.230 -1.005 31.597 1.00 98.50 345 GLU A CA 1
ATOM 2914 C C . GLU A 1 345 ? -21.219 -2.159 31.577 1.00 98.50 345 GLU A C 1
ATOM 2916 O O . GLU A 1 345 ? -20.737 -2.581 32.630 1.00 98.50 345 GLU A O 1
ATOM 2921 N N . ASP A 1 346 ? -20.794 -2.580 30.383 1.00 98.56 346 ASP A N 1
ATOM 2922 C CA . ASP A 1 346 ? -19.798 -3.637 30.173 1.00 98.56 346 ASP A CA 1
ATOM 2923 C C . ASP A 1 346 ? -18.444 -3.339 30.853 1.00 98.56 346 ASP A C 1
ATOM 2925 O O . ASP A 1 346 ? -17.731 -4.274 31.229 1.00 98.56 346 ASP A O 1
ATOM 2929 N N . TRP A 1 347 ? -18.100 -2.070 31.120 1.00 98.56 347 TRP A N 1
ATOM 2930 C CA . TRP A 1 347 ? -16.912 -1.705 31.911 1.00 98.56 347 TRP A CA 1
ATOM 2931 C C . TRP A 1 347 ? -16.902 -2.295 33.324 1.00 98.56 347 TRP A C 1
ATOM 2933 O O . TRP A 1 347 ? -15.837 -2.388 33.938 1.00 98.56 347 TRP A O 1
ATOM 2943 N N . LYS A 1 348 ? -18.073 -2.664 33.854 1.00 98.06 348 LYS A N 1
ATOM 2944 C CA . LYS A 1 348 ? -18.248 -3.269 35.180 1.00 98.06 348 LYS A CA 1
ATOM 2945 C C . LYS A 1 348 ? -18.347 -4.794 35.128 1.00 98.06 348 LYS A C 1
ATOM 2947 O O . LYS A 1 348 ? -18.443 -5.413 36.187 1.00 98.06 348 LYS A O 1
ATOM 2952 N N . SER A 1 349 ? -18.325 -5.399 33.937 1.00 98.19 349 SER A N 1
ATOM 2953 C CA . SER A 1 349 ? -18.467 -6.848 33.766 1.00 98.19 349 SER A CA 1
ATOM 2954 C C . SER A 1 349 ? -17.470 -7.619 34.632 1.00 98.19 349 SER A C 1
ATOM 2956 O O . SER A 1 349 ? -16.367 -7.144 34.896 1.00 98.19 349 SER A O 1
ATOM 2958 N N . LYS A 1 350 ? -17.826 -8.819 35.088 1.00 97.38 350 LYS A N 1
ATOM 2959 C CA . LYS A 1 350 ? -16.871 -9.703 35.776 1.00 97.38 350 LYS A CA 1
ATOM 2960 C C . LYS A 1 350 ? -15.859 -10.316 34.801 1.00 97.38 350 LYS A C 1
ATOM 2962 O O . LYS A 1 350 ? -14.775 -10.706 35.217 1.00 97.38 350 LYS A O 1
ATOM 2967 N N . GLU A 1 351 ? -16.189 -10.360 33.512 1.00 97.88 351 GLU A N 1
ATOM 2968 C CA . GLU A 1 351 ? -15.330 -10.933 32.481 1.00 97.88 351 GLU A CA 1
ATOM 2969 C C . GLU A 1 351 ? -14.362 -9.900 31.899 1.00 97.88 351 GLU A C 1
ATOM 2971 O O . GLU A 1 351 ? -14.771 -8.879 31.337 1.00 97.88 351 GLU A O 1
ATOM 2976 N N . MET A 1 352 ? -13.063 -10.214 31.956 1.00 97.62 352 MET A N 1
ATOM 2977 C CA . MET A 1 352 ? -12.000 -9.357 31.420 1.00 97.62 352 MET A CA 1
ATOM 2978 C C . MET A 1 352 ? -12.179 -9.067 29.924 1.00 97.62 352 MET A C 1
ATOM 2980 O O . MET A 1 352 ? -12.077 -7.918 29.502 1.00 97.62 352 MET A O 1
ATOM 2984 N N . ARG A 1 353 ? -12.532 -10.085 29.128 1.00 97.56 353 ARG A N 1
ATOM 2985 C CA . ARG A 1 353 ? -12.759 -9.949 27.679 1.00 97.56 353 ARG A CA 1
ATOM 2986 C C . ARG A 1 353 ? -13.830 -8.901 27.359 1.00 97.56 353 ARG A C 1
ATOM 2988 O O . ARG A 1 353 ? -13.665 -8.104 26.439 1.00 97.56 353 ARG A O 1
ATOM 2995 N N . ILE A 1 354 ? -14.913 -8.866 28.140 1.00 98.19 354 ILE A N 1
ATOM 2996 C CA . ILE A 1 354 ? -15.998 -7.892 27.970 1.00 98.19 354 ILE A CA 1
ATOM 2997 C C . ILE A 1 354 ? -15.520 -6.477 28.329 1.00 98.19 354 ILE A C 1
ATOM 2999 O O . ILE A 1 354 ? -15.817 -5.528 27.596 1.00 98.19 354 ILE A O 1
ATOM 3003 N N . ARG A 1 355 ? -14.731 -6.321 29.402 1.00 98.50 355 ARG A N 1
ATOM 3004 C CA . ARG A 1 355 ? -14.130 -5.025 29.764 1.00 98.50 355 ARG A CA 1
ATOM 3005 C C . ARG A 1 355 ? -13.166 -4.517 28.693 1.00 98.50 355 ARG A C 1
ATOM 3007 O O . ARG A 1 355 ? -13.260 -3.361 28.296 1.00 98.50 355 ARG A O 1
ATOM 3014 N N . GLN A 1 356 ? -12.276 -5.372 28.195 1.00 98.50 356 GLN A N 1
ATOM 3015 C CA . GLN A 1 356 ? -11.325 -5.007 27.143 1.00 98.50 356 GLN A CA 1
ATOM 3016 C C . GLN A 1 356 ? -12.049 -4.580 25.866 1.00 98.50 356 GLN A C 1
ATOM 3018 O O . GLN A 1 356 ? -11.817 -3.481 25.367 1.00 98.50 356 GLN A O 1
ATOM 3023 N N . ARG A 1 357 ? -13.019 -5.380 25.400 1.00 98.31 357 ARG A N 1
ATOM 3024 C CA . ARG A 1 357 ? -13.853 -5.044 24.236 1.00 98.31 357 ARG A CA 1
ATOM 3025 C C . ARG A 1 357 ? -14.569 -3.703 24.400 1.00 98.31 357 ARG A C 1
ATOM 3027 O O . ARG A 1 357 ? -14.619 -2.914 23.462 1.00 98.31 357 ARG A O 1
ATOM 3034 N N . SER A 1 358 ? -15.151 -3.446 25.569 1.00 98.38 358 SER A N 1
ATOM 3035 C CA . SER A 1 358 ? -15.911 -2.215 25.819 1.00 98.38 358 SER A CA 1
ATOM 3036 C C . SER A 1 358 ? -15.027 -0.972 25.946 1.00 98.38 358 SER A C 1
ATOM 3038 O O . SER A 1 358 ? -15.440 0.104 25.512 1.00 98.38 358 SER A O 1
ATOM 3040 N N . VAL A 1 359 ? -13.806 -1.097 26.474 1.00 98.69 359 VAL A N 1
ATOM 3041 C CA . VAL A 1 359 ? -12.813 -0.009 26.473 1.00 98.69 359 VAL A CA 1
ATOM 3042 C C . VAL A 1 359 ? -12.263 0.241 25.064 1.00 98.69 359 VAL A C 1
ATOM 3044 O O . VAL A 1 359 ? -12.215 1.392 24.634 1.00 98.69 359 VAL A O 1
ATOM 3047 N N . ALA A 1 360 ? -11.943 -0.806 24.300 1.00 98.56 360 ALA A N 1
ATOM 3048 C CA . ALA A 1 360 ? -11.524 -0.664 22.905 1.00 98.56 360 ALA A CA 1
ATOM 3049 C C . ALA A 1 360 ? -12.620 0.000 22.048 1.00 98.56 360 ALA A C 1
ATOM 3051 O O . ALA A 1 360 ? -12.359 0.954 21.315 1.00 98.56 360 ALA A O 1
ATOM 3052 N N . LEU A 1 361 ? -13.882 -0.422 22.200 1.00 98.44 361 LEU A N 1
ATOM 3053 C CA . LEU A 1 361 ? -15.013 0.200 21.506 1.00 98.44 361 LEU A CA 1
ATOM 3054 C C . LEU A 1 361 ? -15.205 1.671 21.907 1.00 98.44 361 LEU A C 1
ATOM 3056 O O . LEU A 1 361 ? -15.527 2.494 21.051 1.00 98.44 361 LEU A O 1
ATOM 3060 N N . TYR A 1 362 ? -14.974 2.018 23.177 1.00 98.69 362 TYR A N 1
ATOM 3061 C CA . TYR A 1 362 ? -14.975 3.405 23.646 1.00 98.69 362 TYR A CA 1
ATOM 3062 C C . TYR A 1 362 ? -13.891 4.245 22.953 1.00 98.69 362 TYR A C 1
ATOM 3064 O O . TYR A 1 362 ? -14.193 5.341 22.478 1.00 98.69 362 TYR A O 1
ATOM 3072 N N . PHE A 1 363 ? -12.662 3.736 22.825 1.00 98.62 363 PHE A N 1
ATOM 3073 C CA . PHE A 1 363 ? -11.599 4.438 22.098 1.00 98.62 363 PHE A CA 1
ATOM 3074 C C . PHE A 1 363 ? -11.913 4.593 20.608 1.00 98.62 363 PHE A C 1
ATOM 3076 O O . PHE A 1 363 ? -11.725 5.678 20.060 1.00 98.62 363 PHE A O 1
ATOM 3083 N N . ILE A 1 364 ? -12.460 3.567 19.953 1.00 98.50 364 ILE A N 1
ATOM 3084 C CA . ILE A 1 364 ? -12.899 3.667 18.552 1.00 98.50 364 ILE A CA 1
ATOM 3085 C C . ILE A 1 364 ? -14.010 4.720 18.402 1.00 98.50 364 ILE A C 1
ATOM 3087 O O . ILE A 1 364 ? -13.952 5.544 17.495 1.00 98.50 364 ILE A O 1
ATOM 3091 N N . ASP A 1 365 ? -15.004 4.737 19.294 1.00 98.44 365 ASP A N 1
ATOM 3092 C CA . ASP A 1 365 ? -16.126 5.687 19.249 1.00 98.44 365 ASP A CA 1
ATOM 3093 C C . ASP A 1 365 ? -15.687 7.136 19.519 1.00 98.44 365 ASP A C 1
ATOM 3095 O O . ASP A 1 365 ? -16.106 8.056 18.817 1.00 98.44 365 ASP A O 1
ATOM 3099 N N . LYS A 1 366 ? -14.847 7.360 20.536 1.00 98.00 366 LYS A N 1
ATOM 3100 C CA . LYS A 1 366 ? -14.469 8.711 20.981 1.00 98.00 366 LYS A CA 1
ATOM 3101 C C . LYS A 1 366 ? -13.288 9.304 20.237 1.00 98.00 366 LYS A C 1
ATOM 3103 O O . LYS A 1 366 ? -13.288 10.504 19.979 1.00 98.00 366 LYS A O 1
ATOM 3108 N N . LEU A 1 367 ? -12.297 8.482 19.917 1.00 98.19 367 LEU A N 1
ATOM 3109 C CA . LEU A 1 367 ? -11.030 8.923 19.333 1.00 98.19 367 LEU A CA 1
ATOM 3110 C C . LEU A 1 367 ? -10.919 8.564 17.850 1.00 98.19 367 LEU A C 1
ATOM 3112 O O . LEU A 1 367 ? -9.929 8.909 17.213 1.00 98.19 367 LEU A O 1
ATOM 3116 N N . ALA A 1 368 ? -11.926 7.879 17.293 1.00 98.25 368 ALA A N 1
ATOM 3117 C CA . ALA A 1 368 ? -11.930 7.412 15.909 1.00 98.25 368 ALA A CA 1
ATOM 3118 C C . ALA A 1 368 ? -10.687 6.570 15.558 1.00 98.25 368 ALA A C 1
ATOM 3120 O O . ALA A 1 368 ? -10.208 6.593 14.419 1.00 98.25 368 ALA A O 1
ATOM 3121 N N . LEU A 1 369 ? -10.163 5.812 16.535 1.00 97.94 369 LEU A N 1
ATOM 3122 C CA . LEU A 1 369 ? -9.063 4.885 16.291 1.00 97.94 369 LEU A CA 1
ATOM 3123 C C . LEU A 1 369 ? -9.494 3.816 15.284 1.00 97.94 369 LEU A C 1
ATOM 3125 O O . LEU A 1 369 ? -10.632 3.345 15.273 1.00 97.94 369 LEU A O 1
ATOM 3129 N N . ARG A 1 370 ? -8.558 3.407 14.426 1.00 98.19 370 ARG A N 1
ATOM 3130 C CA . ARG A 1 370 ? -8.773 2.260 13.535 1.00 98.19 370 ARG A CA 1
ATOM 3131 C C . ARG A 1 370 ? -8.756 0.974 14.356 1.00 98.19 370 ARG A C 1
ATOM 3133 O O . ARG A 1 370 ? -8.071 0.921 15.369 1.00 98.19 370 ARG A O 1
ATOM 3140 N N . ALA A 1 371 ? -9.447 -0.060 13.877 1.00 96.75 371 ALA A N 1
ATOM 3141 C CA . ALA A 1 371 ? -9.582 -1.332 14.589 1.00 96.75 371 ALA A CA 1
ATOM 3142 C C . ALA A 1 371 ? -8.233 -1.939 15.017 1.00 96.75 371 ALA A C 1
ATOM 3144 O O . ALA A 1 371 ? -8.110 -2.335 16.161 1.00 96.75 371 ALA A O 1
ATOM 3145 N N . GLY A 1 372 ? -7.212 -1.919 14.150 1.00 94.69 372 GLY A N 1
ATOM 3146 C CA . GLY A 1 372 ? -5.881 -2.453 14.470 1.00 94.69 372 GLY A CA 1
ATOM 3147 C C . GLY A 1 372 ? -5.830 -3.968 14.338 1.00 94.69 372 GLY A C 1
ATOM 3148 O O . GLY A 1 372 ? -5.923 -4.674 15.332 1.00 94.69 372 GLY A O 1
ATOM 3149 N N . ASN A 1 373 ? -5.731 -4.456 13.099 1.00 93.00 373 ASN A N 1
ATOM 3150 C CA . ASN A 1 373 ? -5.481 -5.876 12.859 1.00 93.00 373 ASN A CA 1
ATOM 3151 C C . ASN A 1 373 ? -4.048 -6.209 13.264 1.00 93.00 373 ASN A C 1
ATOM 3153 O O . ASN A 1 373 ? -3.146 -5.414 12.982 1.00 93.00 373 ASN A O 1
ATOM 3157 N N . GLU A 1 374 ? -3.868 -7.395 13.835 1.00 87.69 374 GLU A N 1
ATOM 3158 C CA . GLU A 1 374 ? -2.555 -7.990 14.046 1.00 87.69 374 GLU A CA 1
ATOM 3159 C C . GLU A 1 374 ? -1.809 -8.105 12.713 1.00 87.69 374 GLU A C 1
ATOM 3161 O O . GLU A 1 374 ? -2.409 -8.276 11.641 1.00 87.69 374 GLU A O 1
ATOM 3166 N N . LYS A 1 375 ? -0.493 -7.942 12.781 1.00 87.62 375 LYS A N 1
ATOM 3167 C CA . LYS A 1 375 ? 0.393 -8.009 11.629 1.00 87.62 375 LYS A CA 1
ATOM 3168 C C . LYS A 1 375 ? 1.505 -8.983 11.929 1.00 87.62 375 LYS A C 1
ATOM 3170 O O . LYS A 1 375 ? 1.953 -9.079 13.061 1.00 87.62 375 LYS A O 1
ATOM 3175 N N . GLU A 1 376 ? 1.964 -9.651 10.886 1.00 87.06 376 GLU A N 1
ATOM 3176 C CA . GLU A 1 376 ? 3.105 -10.543 10.986 1.00 87.06 376 GLU A CA 1
ATOM 3177 C C . GLU A 1 376 ? 4.375 -9.731 11.284 1.00 87.06 376 GLU A C 1
ATOM 3179 O O . GLU A 1 376 ? 4.733 -8.792 10.552 1.00 87.06 376 GLU A O 1
ATOM 3184 N N . GLU A 1 377 ? 5.005 -10.066 12.408 1.00 85.25 377 GLU A N 1
ATOM 3185 C CA . GLU A 1 377 ? 6.221 -9.432 12.901 1.00 85.25 377 GLU A CA 1
ATOM 3186 C C . GLU A 1 377 ? 7.378 -9.666 11.918 1.00 85.25 377 GLU A C 1
ATOM 3188 O O . GLU A 1 377 ? 7.520 -10.739 11.337 1.00 85.25 377 GLU A O 1
ATOM 3193 N N . GLY A 1 378 ? 8.185 -8.635 11.663 1.00 86.38 378 GLY A N 1
ATOM 3194 C CA . GLY A 1 378 ? 9.298 -8.709 10.707 1.00 86.38 378 GLY A CA 1
ATOM 3195 C C . GLY A 1 378 ? 8.899 -8.676 9.223 1.00 86.38 378 GLY A C 1
ATOM 3196 O O . GLY A 1 378 ? 9.751 -8.421 8.372 1.00 86.38 378 GLY A O 1
ATOM 3197 N N . GLU A 1 379 ? 7.615 -8.829 8.889 1.00 91.06 379 GLU A N 1
ATOM 3198 C CA . GLU A 1 379 ? 7.123 -8.791 7.504 1.00 91.06 379 GLU A CA 1
ATOM 3199 C C . GLU A 1 379 ? 6.538 -7.426 7.113 1.00 91.06 379 GLU A C 1
ATOM 3201 O O . GLU A 1 379 ? 6.513 -7.055 5.931 1.00 91.06 379 GLU A O 1
ATOM 3206 N N . THR A 1 380 ? 6.090 -6.647 8.099 1.00 92.56 380 THR A N 1
ATOM 3207 C CA . THR A 1 380 ? 5.468 -5.328 7.919 1.00 92.56 380 THR A CA 1
ATOM 3208 C C . THR A 1 380 ? 6.092 -4.280 8.841 1.00 92.56 380 THR A C 1
ATOM 3210 O O . THR A 1 380 ? 6.821 -4.615 9.766 1.00 92.56 380 THR A O 1
ATOM 3213 N N . ALA A 1 381 ? 5.852 -2.994 8.566 1.00 93.38 381 ALA A N 1
ATOM 3214 C CA . ALA A 1 381 ? 6.251 -1.931 9.490 1.00 93.38 381 ALA A CA 1
ATOM 3215 C C . ALA A 1 381 ? 5.422 -2.008 10.782 1.00 93.38 381 ALA A C 1
ATOM 3217 O O . ALA A 1 381 ? 4.184 -2.059 10.708 1.00 93.38 381 ALA A O 1
ATOM 3218 N N . ASP A 1 382 ? 6.094 -1.948 11.933 1.00 94.38 382 ASP A N 1
ATOM 3219 C CA . ASP A 1 382 ? 5.444 -1.982 13.243 1.00 94.38 382 ASP A CA 1
ATOM 3220 C C . ASP A 1 382 ? 4.553 -0.751 13.426 1.00 94.38 382 ASP A C 1
ATOM 3222 O O . ASP A 1 382 ? 4.997 0.395 13.493 1.00 94.38 382 ASP A O 1
ATOM 3226 N N . THR A 1 383 ? 3.250 -0.997 13.365 1.00 96.44 383 THR A N 1
ATOM 3227 C CA . THR A 1 383 ? 2.217 0.031 13.410 1.00 96.44 383 THR A CA 1
ATOM 3228 C C . THR A 1 383 ? 0.937 -0.586 13.931 1.00 96.44 383 THR A C 1
ATOM 3230 O O . THR A 1 383 ? 0.475 -1.610 13.416 1.00 96.44 383 THR A O 1
ATOM 3233 N N . VAL A 1 384 ? 0.315 0.095 14.884 1.00 97.50 384 VAL A N 1
ATOM 3234 C CA . VAL A 1 384 ? -0.791 -0.439 15.677 1.00 97.50 384 VAL A CA 1
ATOM 3235 C C . VAL A 1 384 ? -2.098 0.321 15.441 1.00 97.50 384 VAL A C 1
ATOM 3237 O O . VAL A 1 384 ? -2.143 1.432 14.902 1.00 97.50 384 VAL A O 1
ATOM 3240 N N . GLY A 1 385 ? -3.211 -0.312 15.800 1.00 97.56 385 GLY A N 1
ATOM 3241 C CA . GLY A 1 385 ? -4.508 0.334 15.978 1.00 97.56 385 GLY A CA 1
ATOM 3242 C C . GLY A 1 385 ? -5.114 -0.086 17.312 1.00 97.56 385 GLY A C 1
ATOM 3243 O O . GLY A 1 385 ? -4.433 -0.679 18.132 1.00 97.56 385 GLY A O 1
ATOM 3244 N N . CYS A 1 386 ? -6.393 0.210 17.530 1.00 98.19 386 CYS A N 1
ATOM 3245 C CA . CYS A 1 386 ? -7.016 0.091 18.845 1.00 98.19 386 CYS A CA 1
ATOM 3246 C C . CYS A 1 386 ? -6.843 -1.289 19.498 1.00 98.19 386 CYS A C 1
ATOM 3248 O O . CYS A 1 386 ? -6.421 -1.355 20.645 1.00 98.19 386 CYS A O 1
ATOM 3250 N N . CYS A 1 387 ? -7.176 -2.373 18.797 1.00 97.69 387 CYS A N 1
ATOM 3251 C CA . CYS A 1 387 ? -7.119 -3.731 19.337 1.00 97.69 387 CYS A CA 1
ATOM 3252 C C . CYS A 1 387 ? -5.697 -4.297 19.417 1.00 97.69 387 CYS A C 1
ATOM 3254 O O . CYS A 1 387 ? -5.504 -5.268 20.128 1.00 97.69 387 CYS A O 1
ATOM 3256 N N . SER A 1 388 ? -4.728 -3.697 18.723 1.00 97.62 388 SER A N 1
ATOM 3257 C CA . SER A 1 388 ? -3.325 -4.128 18.709 1.00 97.62 388 SER A CA 1
ATOM 3258 C C . SER A 1 388 ? -2.410 -3.150 19.459 1.00 97.62 388 SER A C 1
ATOM 3260 O O . SER A 1 388 ? -1.221 -3.060 19.163 1.00 97.62 388 SER A O 1
ATOM 3262 N N . LEU A 1 389 ? -2.971 -2.315 20.343 1.00 98.38 389 LEU A N 1
ATOM 3263 C CA . LEU A 1 389 ? -2.177 -1.466 21.227 1.00 98.38 389 LEU A CA 1
ATOM 3264 C C . LEU A 1 389 ? -1.432 -2.356 22.221 1.00 98.38 389 LEU A C 1
ATOM 3266 O O . LEU A 1 389 ? -2.053 -3.176 22.887 1.00 98.38 389 LEU A O 1
ATOM 3270 N N . ARG A 1 390 ? -0.131 -2.126 22.361 1.00 98.50 390 ARG A N 1
ATOM 3271 C CA . ARG A 1 390 ? 0.717 -2.630 23.455 1.00 98.50 390 ARG A CA 1
ATOM 3272 C C . ARG A 1 390 ? 0.771 -1.672 24.647 1.00 98.50 390 ARG A C 1
ATOM 3274 O O . ARG A 1 390 ? 0.398 -0.504 24.504 1.00 98.50 390 ARG A O 1
ATOM 3281 N N . VAL A 1 391 ? 1.232 -2.160 25.796 1.00 98.62 391 VAL A N 1
ATOM 3282 C CA . VAL A 1 391 ? 1.351 -1.398 27.054 1.00 98.62 391 VAL A CA 1
ATOM 3283 C C . VAL A 1 391 ? 2.200 -0.134 26.884 1.00 98.62 391 VAL A C 1
ATOM 3285 O O . VAL A 1 391 ? 1.798 0.925 27.360 1.00 98.62 391 VAL A O 1
ATOM 3288 N N . GLU A 1 392 ? 3.310 -0.207 26.147 1.00 98.44 392 GLU A N 1
ATOM 3289 C CA . GLU A 1 392 ? 4.228 0.919 25.899 1.00 98.44 392 GLU A CA 1
ATOM 3290 C C . GLU A 1 392 ? 3.585 2.142 25.223 1.00 98.44 392 GLU A C 1
ATOM 3292 O O . GLU A 1 392 ? 4.072 3.263 25.355 1.00 98.44 392 GLU A O 1
ATOM 3297 N N . HIS A 1 393 ? 2.472 1.951 24.512 1.00 98.75 393 HIS A N 1
ATOM 3298 C CA . HIS A 1 393 ? 1.831 3.006 23.726 1.00 98.75 393 HIS A CA 1
ATOM 3299 C C . HIS A 1 393 ? 0.947 3.942 24.542 1.00 98.75 393 HIS A C 1
ATOM 3301 O O . HIS A 1 393 ? 0.408 4.912 23.990 1.00 98.75 393 HIS A O 1
ATOM 3307 N N . ILE A 1 394 ? 0.712 3.616 25.816 1.00 98.56 394 ILE A N 1
ATOM 3308 C CA . ILE A 1 394 ? -0.094 4.443 26.698 1.00 98.56 394 ILE A CA 1
ATOM 3309 C C . ILE A 1 394 ? 0.614 4.732 28.016 1.00 98.56 394 ILE A C 1
ATOM 3311 O O . ILE A 1 394 ? 1.235 3.869 28.627 1.00 98.56 394 ILE A O 1
ATOM 3315 N N . CYS A 1 395 ? 0.441 5.955 28.502 1.00 98.38 395 CYS A N 1
ATOM 3316 C CA . CYS A 1 395 ? 0.846 6.350 29.841 1.00 98.38 395 CYS A CA 1
ATOM 3317 C C . CYS A 1 395 ? -0.370 6.868 30.613 1.00 98.38 395 CYS A C 1
ATOM 3319 O O . CYS A 1 395 ? -1.159 7.675 30.113 1.00 98.38 395 CYS A O 1
ATOM 3321 N N . LEU A 1 396 ? -0.543 6.376 31.839 1.00 98.38 396 LEU A N 1
ATOM 3322 C CA . LEU A 1 396 ? -1.678 6.703 32.696 1.00 98.38 396 LEU A CA 1
ATOM 3323 C C . LEU A 1 396 ? -1.262 7.745 33.733 1.00 98.38 396 LEU A C 1
ATOM 3325 O O . LEU A 1 396 ? -0.402 7.487 34.569 1.00 98.38 396 LEU A O 1
ATOM 3329 N N . SER A 1 397 ? -1.902 8.912 33.713 1.00 98.00 397 SER A N 1
ATOM 3330 C CA . SER A 1 397 ? -1.691 9.976 34.699 1.00 98.00 397 SER A CA 1
ATOM 3331 C C . SER A 1 397 ? -2.981 10.226 35.489 1.00 98.00 397 SER A C 1
ATOM 3333 O O . SER A 1 397 ? -3.977 10.643 34.893 1.00 98.00 397 SER A O 1
ATOM 3335 N N . PRO A 1 398 ? -3.011 9.976 36.816 1.00 97.25 398 PRO A N 1
ATOM 3336 C CA . PRO A 1 398 ? -4.192 10.244 37.639 1.00 97.25 398 PRO A CA 1
ATOM 3337 C C . PRO A 1 398 ? -4.644 11.705 37.581 1.00 97.25 398 PRO A C 1
ATOM 3339 O O . PRO A 1 398 ? -5.843 11.960 37.526 1.00 97.25 398 PRO A O 1
ATOM 3342 N N . GLU A 1 399 ? -3.692 12.635 37.524 1.00 96.06 399 GLU A N 1
ATOM 3343 C CA . GLU A 1 399 ? -3.913 14.056 37.275 1.00 96.06 399 GLU A CA 1
ATOM 3344 C C . GLU A 1 399 ? -2.794 14.579 36.366 1.00 96.06 399 GLU A C 1
ATOM 3346 O O . GLU A 1 399 ? -1.621 14.251 36.568 1.00 96.06 399 GLU A O 1
ATOM 3351 N N . LYS A 1 400 ? -3.147 15.349 35.335 1.00 93.81 400 LYS A N 1
ATOM 3352 C CA . LYS A 1 400 ? -2.189 15.991 34.426 1.00 93.81 400 LYS A CA 1
ATOM 3353 C C . LYS A 1 400 ? -2.817 17.228 33.807 1.00 93.81 400 LYS A C 1
ATOM 3355 O O . LYS A 1 400 ? -3.963 17.175 33.374 1.00 93.81 400 LYS A O 1
ATOM 3360 N N . ASP A 1 401 ? -2.069 18.328 33.755 1.00 93.62 401 ASP A N 1
ATOM 3361 C CA . ASP A 1 401 ? -2.512 19.585 33.133 1.00 93.62 401 ASP A CA 1
ATOM 3362 C C . ASP A 1 401 ? -3.889 20.074 33.672 1.00 93.62 401 ASP A C 1
ATOM 3364 O O . ASP A 1 401 ? -4.709 20.614 32.931 1.00 93.62 401 ASP A O 1
ATOM 3368 N N . GLY A 1 402 ? -4.165 19.849 34.969 1.00 94.31 402 GLY A N 1
ATOM 3369 C CA . GLY A 1 402 ? -5.430 20.208 35.634 1.00 94.31 402 GLY A CA 1
ATOM 3370 C C . GLY A 1 402 ? -6.630 19.312 35.292 1.00 94.31 402 GLY A C 1
ATOM 3371 O O . GLY A 1 402 ? -7.770 19.677 35.579 1.00 94.31 402 GLY A O 1
ATOM 3372 N N . GLN A 1 403 ? -6.401 18.163 34.652 1.00 96.25 403 GLN A N 1
ATOM 3373 C CA . GLN A 1 403 ? -7.427 17.187 34.284 1.00 96.25 403 GLN A CA 1
ATOM 3374 C C . GLN A 1 403 ? -7.191 15.865 35.017 1.00 96.25 403 GLN A C 1
ATOM 3376 O O . GLN A 1 403 ? -6.061 15.386 35.109 1.00 96.25 403 GLN A O 1
ATOM 3381 N N . GLU A 1 404 ? -8.265 15.252 35.510 1.00 97.69 404 GLU A N 1
ATOM 3382 C CA . GLU A 1 404 ? -8.213 13.935 36.148 1.00 97.69 404 GLU A CA 1
ATOM 3383 C C . GLU A 1 404 ? -8.307 12.803 35.112 1.00 97.69 404 GLU A C 1
ATOM 3385 O O . GLU A 1 404 ? -8.984 12.925 34.087 1.00 97.69 404 GLU A O 1
ATOM 3390 N N . PHE A 1 405 ? -7.687 11.662 35.424 1.00 98.19 405 PHE A N 1
ATOM 3391 C CA . PHE A 1 405 ? -7.756 10.417 34.651 1.00 98.19 405 PHE A CA 1
ATOM 3392 C C . PHE A 1 405 ? -7.313 10.585 33.191 1.00 98.19 405 PHE A C 1
ATOM 3394 O O . PHE A 1 405 ? -8.031 10.220 32.256 1.00 98.19 405 PHE A O 1
ATOM 3401 N N . VAL A 1 406 ? -6.118 11.137 32.986 1.00 98.56 406 VAL A N 1
ATOM 3402 C CA . VAL A 1 406 ? -5.570 11.403 31.654 1.00 98.56 406 VAL A CA 1
ATOM 3403 C C . VAL A 1 406 ? -4.822 10.180 31.131 1.00 98.56 406 VAL A C 1
ATOM 3405 O O . VAL A 1 406 ? -3.916 9.659 31.780 1.00 98.56 406 VAL A O 1
ATOM 3408 N N . VAL A 1 407 ? -5.189 9.744 29.927 1.00 98.69 407 VAL A N 1
ATOM 3409 C CA . VAL A 1 407 ? -4.459 8.735 29.152 1.00 98.69 407 VAL A CA 1
ATOM 3410 C C . VAL A 1 407 ? -3.687 9.451 28.056 1.00 98.69 407 VAL A C 1
ATOM 3412 O O . VAL A 1 407 ? -4.273 10.113 27.198 1.00 98.69 407 VAL A O 1
ATOM 3415 N N . GLU A 1 408 ? -2.370 9.333 28.096 1.00 98.62 408 GLU A N 1
ATOM 3416 C CA . GLU A 1 408 ? -1.484 9.784 27.032 1.00 98.62 408 GLU A CA 1
ATOM 3417 C C . GLU A 1 408 ? -1.258 8.630 26.063 1.00 98.62 408 GLU A C 1
ATOM 3419 O O . GLU A 1 408 ? -0.811 7.566 26.472 1.00 98.62 408 GLU A O 1
ATOM 3424 N N . PHE A 1 409 ? -1.609 8.836 24.799 1.00 98.75 409 PHE A N 1
ATOM 3425 C CA . PHE A 1 409 ? -1.386 7.904 23.702 1.00 98.75 409 PHE A CA 1
ATOM 3426 C C . PHE A 1 409 ? -0.201 8.378 22.881 1.00 98.75 409 PHE A C 1
ATOM 3428 O O . PHE A 1 409 ? -0.177 9.545 22.481 1.00 98.75 409 PHE A O 1
ATOM 3435 N N . ASP A 1 410 ? 0.712 7.467 22.567 1.00 98.62 410 ASP A N 1
ATOM 3436 C CA . ASP A 1 410 ? 1.827 7.728 21.670 1.00 98.62 410 ASP A CA 1
ATOM 3437 C C . ASP A 1 410 ? 2.205 6.461 20.902 1.00 98.62 410 ASP A C 1
ATOM 3439 O O . ASP A 1 410 ? 2.789 5.530 21.448 1.00 98.62 410 ASP A O 1
ATOM 3443 N N . PHE A 1 411 ? 1.810 6.389 19.633 1.00 98.50 411 PHE A N 1
ATOM 3444 C CA . PHE A 1 411 ? 2.082 5.220 18.799 1.00 98.50 411 PHE A CA 1
ATOM 3445 C C . PHE A 1 411 ? 2.080 5.555 17.313 1.00 98.50 411 PHE A C 1
ATOM 3447 O O . PHE A 1 411 ? 1.534 6.571 16.878 1.00 98.50 411 PHE A O 1
ATOM 3454 N N . LEU A 1 412 ? 2.643 4.666 16.497 1.00 98.31 412 LEU A N 1
ATOM 3455 C CA . LEU A 1 412 ? 2.589 4.77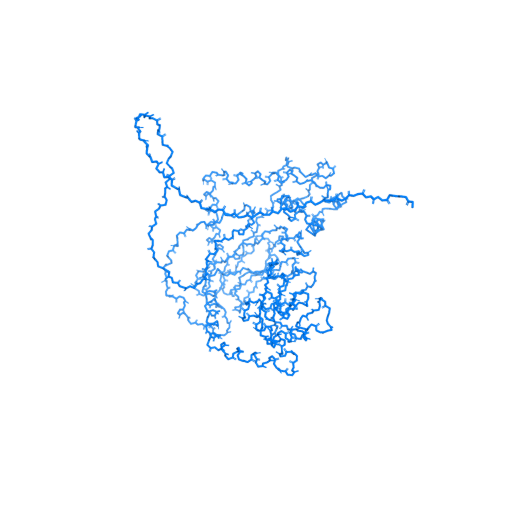6 15.042 1.00 98.31 412 LEU A CA 1
ATOM 3456 C C . LEU A 1 412 ? 1.348 4.060 14.499 1.00 98.31 412 LEU A C 1
ATOM 3458 O O . LEU A 1 412 ? 1.205 2.844 14.606 1.00 98.31 412 LEU A O 1
ATOM 3462 N N . GLY A 1 413 ? 0.431 4.823 13.905 1.00 97.50 413 GLY A N 1
ATOM 3463 C CA . GLY A 1 413 ? -0.780 4.302 13.280 1.00 97.50 413 GLY A CA 1
ATOM 3464 C C . GLY A 1 413 ? -0.569 3.853 11.833 1.00 97.50 413 GLY A C 1
ATOM 3465 O O . GLY A 1 413 ? 0.544 3.629 11.359 1.00 97.50 413 GLY A O 1
ATOM 3466 N N . LYS A 1 414 ? -1.671 3.756 11.076 1.00 96.38 414 LYS A N 1
ATOM 3467 C CA . LYS A 1 414 ? -1.626 3.455 9.635 1.00 96.38 414 LYS A CA 1
ATOM 3468 C C . LYS A 1 414 ? -0.637 4.389 8.927 1.00 96.38 414 LYS A C 1
ATOM 3470 O O . LYS A 1 414 ? -0.680 5.597 9.143 1.00 96.38 414 LYS A O 1
ATOM 3475 N N . ASP A 1 415 ? 0.170 3.812 8.036 1.00 93.75 415 ASP A N 1
ATOM 3476 C CA . ASP A 1 415 ? 1.183 4.522 7.249 1.00 93.75 415 ASP A CA 1
ATOM 3477 C C . ASP A 1 415 ? 2.339 5.088 8.092 1.00 93.75 415 ASP A C 1
ATOM 3479 O O . ASP A 1 415 ? 3.032 5.995 7.641 1.00 93.75 415 ASP A O 1
ATOM 3483 N N . SER A 1 416 ? 2.540 4.547 9.301 1.00 96.44 416 SER A N 1
ATOM 3484 C CA . SER A 1 416 ? 3.541 4.991 10.281 1.00 96.44 416 SER A CA 1
ATOM 3485 C C . SER A 1 416 ? 3.374 6.454 10.693 1.00 96.44 416 SER A C 1
ATOM 3487 O O . SER A 1 416 ? 4.329 7.128 11.066 1.00 96.44 416 SER A O 1
ATOM 3489 N N . ILE A 1 417 ? 2.139 6.958 10.634 1.00 97.75 417 ILE A N 1
ATOM 3490 C CA . ILE A 1 417 ? 1.805 8.301 11.105 1.00 97.75 417 ILE A CA 1
ATOM 3491 C C . ILE A 1 417 ? 1.644 8.243 12.622 1.00 97.75 417 ILE A C 1
ATOM 3493 O O . ILE A 1 417 ? 0.765 7.535 13.121 1.00 97.75 417 ILE A O 1
ATOM 3497 N N . ARG A 1 418 ? 2.470 9.008 13.343 1.00 98.44 418 ARG A N 1
ATOM 3498 C CA . ARG A 1 418 ? 2.401 9.119 14.803 1.00 98.44 418 ARG A CA 1
ATOM 3499 C C . ARG A 1 418 ? 1.054 9.695 15.241 1.00 98.44 418 ARG A C 1
ATOM 3501 O O . ARG A 1 418 ? 0.645 10.762 14.783 1.00 98.44 418 ARG A O 1
ATOM 3508 N N . TYR A 1 419 ? 0.377 8.984 16.132 1.00 98.56 419 TYR A N 1
ATOM 3509 C CA . TYR A 1 419 ? -0.778 9.454 16.878 1.00 98.56 419 TYR A CA 1
ATOM 3510 C C . TYR A 1 419 ? -0.310 9.790 18.291 1.00 98.56 419 TYR A C 1
ATOM 3512 O O . TYR A 1 419 ? 0.004 8.890 19.064 1.00 98.56 419 TYR A O 1
ATOM 3520 N N . TYR A 1 420 ? -0.264 11.085 18.600 1.00 98.62 420 TYR A N 1
ATOM 3521 C CA . TYR A 1 420 ? 0.024 11.596 19.935 1.00 98.62 420 TYR A CA 1
ATOM 3522 C C . TYR A 1 420 ? -1.199 12.344 20.459 1.00 98.62 420 TYR A C 1
ATOM 3524 O O . TYR A 1 420 ? -1.690 13.258 19.789 1.00 98.62 420 TYR A O 1
ATOM 3532 N N . ASN A 1 421 ? -1.719 11.958 21.623 1.00 98.12 421 ASN A N 1
ATOM 3533 C CA . ASN A 1 421 ? -2.873 12.633 22.212 1.00 98.12 421 ASN A CA 1
ATOM 3534 C C . ASN A 1 421 ? -2.939 12.442 23.731 1.00 98.12 421 ASN A C 1
ATOM 3536 O O . ASN A 1 421 ? -2.699 11.345 24.223 1.00 98.12 421 ASN A O 1
ATOM 3540 N N . LYS A 1 422 ? -3.347 13.477 24.467 1.00 98.12 422 LYS A N 1
ATOM 3541 C CA . LYS A 1 422 ? -3.643 13.404 25.904 1.00 98.12 422 LYS A CA 1
ATOM 3542 C C . LYS A 1 422 ? -5.147 13.532 26.090 1.00 98.12 422 LYS A C 1
ATOM 3544 O O . LYS A 1 422 ? -5.730 14.550 25.725 1.00 98.12 422 LYS A O 1
ATOM 3549 N N . VAL A 1 423 ? -5.780 12.497 26.627 1.00 97.94 423 VAL A N 1
ATOM 3550 C CA . VAL A 1 423 ? -7.240 12.401 26.663 1.00 97.94 423 VAL A CA 1
ATOM 3551 C C . VAL A 1 423 ? -7.713 12.111 28.086 1.00 97.94 423 VAL A C 1
ATOM 3553 O O . VAL A 1 423 ? -7.412 11.035 28.605 1.00 97.94 423 VAL A O 1
ATOM 3556 N N . PRO A 1 424 ? -8.509 13.000 28.706 1.00 98.25 424 PRO A N 1
ATOM 3557 C CA . PRO A 1 424 ? -9.275 12.667 29.902 1.00 98.25 424 PRO A CA 1
ATOM 3558 C C . PRO A 1 424 ? -10.294 11.585 29.582 1.00 98.25 424 PRO A C 1
ATOM 3560 O O . PRO A 1 424 ? -11.110 11.728 28.664 1.00 98.25 424 PRO A O 1
ATOM 3563 N N . VAL A 1 425 ? -10.263 10.497 30.339 1.00 98.50 425 VAL A N 1
ATOM 3564 C CA . VAL A 1 425 ? -11.212 9.397 30.175 1.00 98.50 425 VAL A CA 1
ATOM 3565 C C . VAL A 1 425 ? -12.107 9.258 31.396 1.00 98.50 425 VAL A C 1
ATOM 3567 O O . VAL A 1 425 ? -11.832 9.769 32.478 1.00 98.50 425 VAL A O 1
ATOM 3570 N N . GLU A 1 426 ? -13.211 8.530 31.240 1.00 98.06 426 GLU A N 1
ATOM 3571 C CA . GLU A 1 426 ? -14.074 8.221 32.376 1.00 98.06 426 GLU A CA 1
ATOM 3572 C C . GLU A 1 426 ? -13.295 7.384 33.413 1.00 98.06 426 GLU A C 1
ATOM 3574 O O . GLU A 1 426 ? -12.594 6.434 33.064 1.00 98.06 426 GLU A O 1
ATOM 3579 N N . LYS A 1 427 ? -13.455 7.682 34.709 1.00 98.12 427 LYS A N 1
ATOM 3580 C CA . LYS A 1 427 ? -12.725 7.030 35.820 1.00 98.12 427 LYS A CA 1
ATOM 3581 C C . LYS A 1 427 ? -12.691 5.498 35.743 1.00 98.12 427 LYS A C 1
ATOM 3583 O O . LYS A 1 427 ? -11.703 4.870 36.116 1.00 98.12 427 LYS A O 1
ATOM 3588 N N . ARG A 1 428 ? -13.782 4.874 35.283 1.00 98.12 428 ARG A N 1
ATOM 3589 C CA . ARG A 1 428 ? -13.870 3.413 35.106 1.00 98.12 428 ARG A CA 1
ATOM 3590 C C . ARG A 1 428 ? -12.977 2.906 33.976 1.00 98.12 428 ARG A C 1
ATOM 3592 O O . ARG A 1 428 ? -12.376 1.853 34.142 1.00 98.12 428 ARG A O 1
ATOM 3599 N N . VAL A 1 429 ? -12.863 3.655 32.880 1.00 98.69 429 VAL A N 1
ATOM 3600 C CA . VAL A 1 429 ? -11.938 3.352 31.782 1.00 98.69 429 VAL A CA 1
ATOM 3601 C C . VAL A 1 429 ? -10.505 3.413 32.296 1.00 98.69 429 VAL A C 1
ATOM 3603 O O . VAL A 1 429 ? -9.783 2.437 32.145 1.00 98.69 429 VAL A O 1
ATOM 3606 N N . PHE A 1 430 ? -10.129 4.487 32.996 1.00 98.75 430 PHE A N 1
ATOM 3607 C CA . PHE A 1 430 ? -8.784 4.636 33.563 1.00 98.75 430 PHE A CA 1
ATOM 3608 C C . PHE A 1 430 ? -8.408 3.479 34.498 1.00 98.75 430 PHE A C 1
ATOM 3610 O O . PHE A 1 430 ? -7.375 2.844 34.319 1.00 98.75 430 PHE A O 1
ATOM 3617 N N . LYS A 1 431 ? -9.287 3.139 35.452 1.00 98.50 431 LYS A N 1
ATOM 3618 C CA . LYS A 1 431 ? -9.064 2.003 36.362 1.00 98.50 431 LYS A CA 1
ATOM 3619 C C . LYS A 1 431 ? -8.974 0.660 35.638 1.00 98.50 431 LYS A C 1
ATOM 3621 O O . LYS A 1 431 ? -8.200 -0.198 36.043 1.00 98.50 431 LYS A O 1
ATOM 3626 N N . ASN A 1 432 ? -9.770 0.463 34.588 1.00 98.69 432 ASN A N 1
ATOM 3627 C CA . ASN A 1 432 ? -9.680 -0.744 33.775 1.00 98.69 432 ASN A CA 1
ATOM 3628 C C . ASN A 1 432 ? -8.348 -0.807 33.018 1.00 98.69 432 ASN A C 1
ATOM 3630 O O . ASN A 1 432 ? -7.758 -1.875 32.984 1.00 98.69 432 ASN A O 1
ATOM 3634 N N . LEU A 1 433 ? -7.835 0.309 32.492 1.00 98.69 433 LEU A N 1
ATOM 3635 C CA . LEU A 1 433 ? -6.513 0.339 31.854 1.00 98.69 433 LEU A CA 1
ATOM 3636 C C . LEU A 1 433 ? -5.396 -0.024 32.837 1.00 98.69 433 LEU A C 1
ATOM 3638 O O . LEU A 1 433 ? -4.543 -0.826 32.483 1.00 98.69 433 LEU A O 1
ATOM 3642 N N . GLN A 1 434 ? -5.445 0.476 34.079 1.00 98.44 434 GLN A N 1
ATOM 3643 C CA . GLN A 1 434 ? -4.491 0.066 35.121 1.00 98.44 434 GLN A CA 1
ATOM 3644 C C . GLN A 1 434 ? -4.496 -1.456 35.312 1.00 98.44 434 GLN A C 1
ATOM 3646 O O . GLN A 1 434 ? -3.441 -2.077 35.355 1.00 98.44 434 GLN A O 1
ATOM 3651 N N . LEU A 1 435 ? -5.688 -2.057 35.359 1.00 98.25 435 LEU A N 1
ATOM 3652 C CA . LEU A 1 435 ? -5.854 -3.504 35.482 1.00 98.25 435 LEU A CA 1
ATOM 3653 C C . LEU A 1 435 ? -5.387 -4.260 34.226 1.00 98.25 435 LEU A C 1
ATOM 3655 O O . LEU A 1 435 ? -4.881 -5.369 34.329 1.00 98.25 435 LEU A O 1
ATOM 3659 N N . PHE A 1 436 ? -5.560 -3.684 33.034 1.00 98.44 436 PHE A N 1
ATOM 3660 C CA . PHE A 1 436 ? -5.120 -4.301 31.778 1.00 98.44 436 PHE A CA 1
ATOM 3661 C C . PHE A 1 436 ? -3.600 -4.296 31.617 1.00 98.44 436 PHE A C 1
ATOM 3663 O O . PHE A 1 436 ? -3.094 -5.112 30.853 1.00 98.44 436 PHE A O 1
ATOM 3670 N N . MET A 1 437 ? -2.901 -3.389 32.304 1.00 98.31 437 MET A N 1
ATOM 3671 C CA . MET A 1 437 ? -1.439 -3.267 32.316 1.00 98.31 437 MET A CA 1
ATOM 3672 C C . MET A 1 437 ? -0.790 -4.029 33.486 1.00 98.31 437 MET A C 1
ATOM 3674 O O . MET A 1 437 ? 0.432 -4.124 33.553 1.00 98.31 437 MET A O 1
ATOM 3678 N N . GLU A 1 438 ? -1.578 -4.552 34.429 1.00 96.81 438 GLU A N 1
ATOM 3679 C CA . GLU A 1 438 ? -1.053 -5.236 35.612 1.00 96.81 438 GLU A CA 1
ATOM 3680 C C . GLU A 1 438 ? -0.334 -6.538 35.221 1.00 96.81 438 GLU A C 1
ATOM 3682 O O . GLU A 1 438 ? -0.875 -7.358 34.480 1.00 96.81 438 GLU A O 1
ATOM 3687 N N . ASN A 1 439 ? 0.880 -6.733 35.747 1.00 96.62 439 ASN A N 1
ATOM 3688 C CA . ASN A 1 439 ? 1.753 -7.880 35.461 1.00 96.62 439 ASN A CA 1
ATOM 3689 C C . ASN A 1 439 ? 2.125 -8.058 33.974 1.00 96.62 439 ASN A C 1
ATOM 3691 O O . ASN A 1 439 ? 2.372 -9.185 33.548 1.00 96.62 439 ASN A O 1
ATOM 3695 N N . LYS A 1 440 ? 2.183 -6.965 33.201 1.00 98.31 440 LYS A N 1
ATOM 3696 C CA . LYS A 1 440 ? 2.605 -6.963 31.793 1.00 98.31 440 LYS A CA 1
ATOM 3697 C C . LYS A 1 440 ? 3.899 -6.189 31.564 1.00 98.31 440 LYS A C 1
ATOM 3699 O O . LYS A 1 440 ? 4.189 -5.225 32.274 1.00 98.31 440 LYS A O 1
ATOM 3704 N N . GLN A 1 441 ? 4.653 -6.616 30.561 1.00 98.19 441 GLN A N 1
ATOM 3705 C CA . GLN A 1 441 ? 5.807 -5.903 30.022 1.00 98.19 441 GLN A CA 1
ATOM 3706 C C . GLN A 1 441 ? 5.368 -4.841 28.997 1.00 98.19 441 GLN A C 1
ATOM 3708 O O . GLN A 1 441 ? 4.230 -4.886 28.521 1.00 98.19 441 GLN A O 1
ATOM 3713 N N . PRO A 1 442 ? 6.232 -3.866 28.657 1.00 98.06 442 PRO A N 1
ATOM 3714 C CA . PRO A 1 442 ? 5.914 -2.826 27.674 1.00 98.06 442 PRO A CA 1
ATOM 3715 C C . PRO A 1 442 ? 5.456 -3.375 26.311 1.00 98.06 442 PRO A C 1
ATOM 3717 O O . PRO A 1 442 ? 4.563 -2.795 25.687 1.00 98.06 442 PRO A O 1
ATOM 3720 N N . GLU A 1 443 ? 6.019 -4.505 25.882 1.00 96.88 443 GLU A N 1
ATOM 3721 C CA . GLU A 1 443 ? 5.768 -5.141 24.585 1.00 96.88 443 GLU A CA 1
ATOM 3722 C C . GLU A 1 443 ? 4.494 -6.002 24.569 1.00 96.88 443 GLU A C 1
ATOM 3724 O O . GLU A 1 443 ? 4.038 -6.412 23.501 1.00 96.88 443 GLU A O 1
ATOM 3729 N N . ASP A 1 444 ? 3.889 -6.268 25.729 1.00 97.81 444 ASP A N 1
ATOM 3730 C CA . ASP A 1 444 ? 2.673 -7.073 25.804 1.00 97.81 444 ASP A CA 1
ATOM 3731 C C . ASP A 1 444 ? 1.458 -6.295 25.280 1.00 97.81 444 ASP A C 1
ATOM 3733 O O . ASP A 1 444 ? 1.312 -5.081 25.478 1.00 97.81 444 ASP A O 1
ATOM 3737 N N . ASP A 1 445 ? 0.513 -7.015 24.677 1.00 97.94 445 ASP A N 1
ATOM 3738 C CA . ASP A 1 445 ? -0.750 -6.441 24.227 1.00 97.94 445 ASP A CA 1
ATOM 3739 C C . ASP A 1 445 ? -1.554 -5.865 25.398 1.00 97.94 445 ASP A C 1
ATOM 3741 O O . ASP A 1 445 ? -1.869 -6.541 26.384 1.00 97.94 445 ASP A O 1
ATOM 3745 N N . LEU A 1 446 ? -1.993 -4.613 25.259 1.00 98.38 446 LEU A N 1
ATOM 3746 C CA . LEU A 1 446 ? -2.893 -3.957 26.205 1.00 98.38 446 LEU A CA 1
ATOM 3747 C C . LEU A 1 446 ? -4.222 -4.719 26.303 1.00 98.38 446 LEU A C 1
ATOM 3749 O O . LEU A 1 446 ? -4.767 -4.890 27.395 1.00 98.38 446 LEU A O 1
ATOM 3753 N N . PHE A 1 447 ? -4.729 -5.208 25.169 1.00 98.00 447 PHE A N 1
ATOM 3754 C CA . PHE A 1 447 ? -5.977 -5.964 25.068 1.00 98.00 447 PHE A CA 1
ATOM 3755 C C . PHE A 1 447 ? -5.728 -7.450 24.740 1.00 98.00 447 PHE A C 1
ATOM 3757 O O . PHE A 1 447 ? -6.215 -7.957 23.736 1.00 98.00 447 PHE A O 1
ATOM 3764 N N . ASP A 1 448 ? -5.025 -8.164 25.623 1.00 96.62 448 ASP A N 1
ATOM 3765 C CA . ASP A 1 448 ? -4.566 -9.563 25.458 1.00 96.62 448 ASP A CA 1
ATOM 3766 C C . ASP A 1 448 ? -5.661 -10.610 25.167 1.00 96.62 448 ASP A C 1
ATOM 3768 O O . ASP A 1 448 ? -5.365 -11.717 24.723 1.00 96.62 448 ASP A O 1
ATOM 3772 N N . ARG A 1 449 ? -6.941 -10.304 25.418 1.00 95.94 449 ARG A N 1
ATOM 3773 C CA . ARG A 1 449 ? -8.073 -11.223 25.173 1.00 95.94 449 ARG A CA 1
ATOM 3774 C C . ARG A 1 449 ? -8.992 -10.745 24.053 1.00 95.94 449 ARG A C 1
ATOM 3776 O O . ARG A 1 449 ? -10.152 -11.173 23.987 1.00 95.94 449 ARG A O 1
ATOM 3783 N N . LEU A 1 450 ? -8.515 -9.832 23.209 1.00 95.19 450 LEU A N 1
ATOM 3784 C CA . LEU A 1 450 ? -9.278 -9.199 22.141 1.00 95.19 450 LEU A CA 1
ATOM 3785 C C . LEU A 1 450 ? -8.510 -9.247 20.818 1.00 95.19 450 LEU A C 1
ATOM 3787 O O . LEU A 1 450 ? -7.318 -8.993 20.764 1.00 95.19 450 LEU A O 1
ATOM 3791 N N . ASN A 1 451 ? -9.230 -9.484 19.727 1.00 91.88 451 ASN A N 1
ATOM 3792 C CA . ASN A 1 451 ? -8.747 -9.237 18.374 1.00 91.88 451 ASN A CA 1
ATOM 3793 C C . ASN A 1 451 ? -9.880 -8.610 17.540 1.00 91.88 451 ASN A C 1
ATOM 3795 O O . ASN A 1 451 ? -10.988 -8.397 18.038 1.00 91.88 451 ASN A O 1
ATOM 3799 N N . VAL A 1 452 ? -9.593 -8.242 16.289 1.00 89.88 452 VAL A N 1
ATOM 3800 C CA . VAL A 1 452 ? -10.569 -7.579 15.400 1.00 89.88 452 VAL A CA 1
ATOM 3801 C C . VAL A 1 452 ? -11.600 -8.557 14.823 1.00 89.88 452 VAL A C 1
ATOM 3803 O O . VAL A 1 452 ? -12.654 -8.121 14.352 1.00 89.88 452 VAL A O 1
ATOM 3806 N N . SER A 1 453 ? -11.305 -9.858 14.829 1.00 79.38 453 SER A N 1
ATOM 3807 C CA . SER A 1 453 ? -12.168 -10.866 14.217 1.00 79.38 453 SER A CA 1
ATOM 3808 C C . SER A 1 453 ? -13.521 -10.978 14.945 1.00 79.38 453 SER A C 1
ATOM 3810 O O . SER A 1 453 ? -13.589 -10.699 16.145 1.00 79.38 453 SER A O 1
ATOM 3812 N N . PRO A 1 454 ? -14.599 -11.346 14.220 1.00 45.97 454 PRO A N 1
ATOM 3813 C CA . PRO A 1 454 ? -15.945 -11.493 14.779 1.00 45.97 454 PRO A CA 1
ATOM 3814 C C . PRO A 1 454 ? -16.047 -12.451 15.970 1.00 45.97 454 PRO A C 1
ATOM 3816 O O . PRO A 1 454 ? -15.362 -13.500 15.946 1.00 45.97 454 PRO A O 1
#

Organism: NCBI:txid143900

InterPro domains:
  IPR001631 DNA topoisomerase I [PR00416] (242-251)
  IPR001631 DNA topoisomerase I [PR00416] (356-375)
  IPR001631 DNA topoisomerase I [PR00416] (380-394)
  IPR001631 DNA topoisomerase I [PR00416] (407-423)
  IPR008336 DNA topoisomerase I, DNA binding, eukaryotic-type [PF02919] (98-311)
  IPR011010 DNA breaking-rejoining enzyme, catalytic core [SSF56349] (314-451)
  IPR013030 DNA topoisomerase I, DNA binding, N-terminal domain 2 [G3DSA:2.170.11.10] (88-311)
  IPR013034 DNA topoisomerase I, DNA binding, N-terminal domain 1 [G3DSA:1.10.10.41] (114-201)
  IPR013499 DNA topoisomerase I, eukaryotic-type [SM00435] (242-454)
  IPR013500 DNA topoisomerase I, catalytic core, eukaryotic-type [PF01028] (314-452)
  IPR014711 DNA topoisomerase I, catalytic core, alpha-helical subdomain, eukaryotic-type [G3DSA:3.90.15.10] (313-454)
  IPR036202 DNA topoisomerase I, DNA binding, eukaryotic-type, N-terminal domain superfamily [SSF56741] (87-312)
  IPR048045 DNA topoisomerase I, DNA-binding domain [cd03488] (98-312)
  IPR051062 DNA topoisomerase IB [PTHR10290] (12-453)

Sequence (454 aa):
MASEHSDPSEKEHRDQENVKQKYGMDRHKDKDKRKEEKIWSYDSKLKKEKENGFARLPPVKSELDNDGFYLSPKHEKSLRRERGKDEWEEERYTDGSKWRFLEHKGPVFAPPYEPLPSNIKFYYDGKPFKLSKKAEEVATFFAKMLDHEYTTKDIFRKNFLKDWRKEMTSEEKVKLSDLNKCNFNEMSEYFKAQSEARKQMSKDEKLKIKEENERLLQEYGFCLMDNHKERIANFRIEPPGLFRGRGDHPKMGMLKRRIRPEDIIINCSKDSKHPKPPPGDKWKEVRHDNKVTWLVSWTENIQGSIKYIMLNPSSRIKGEKDWQKYETARRLKKCVGRIRAQYREDWKSKEMRIRQRSVALYFIDKLALRAGNEKEEGETADTVGCCSLRVEHICLSPEKDGQEFVVEFDFLGKDSIRYYNKVPVEKRVFKNLQLFMENKQPEDDLFDRLNVSP